Protein AF-A0A4Y2RPS2-F1 (afdb_monomer)

Structure (mmCIF, N/CA/C/O backbone):
data_AF-A0A4Y2RPS2-F1
#
_entry.id   AF-A0A4Y2RPS2-F1
#
loop_
_atom_site.group_PDB
_atom_site.id
_atom_site.type_symbol
_atom_site.label_atom_id
_atom_site.label_alt_id
_atom_site.label_comp_id
_atom_site.label_asym_id
_atom_site.label_entity_id
_atom_site.label_seq_id
_atom_site.pdbx_PDB_ins_code
_atom_site.Cartn_x
_atom_site.Cartn_y
_atom_site.Cartn_z
_atom_site.occupancy
_atom_site.B_iso_or_equiv
_atom_site.auth_seq_id
_atom_site.auth_comp_id
_atom_site.auth_asym_id
_atom_site.auth_atom_id
_atom_site.pdbx_PDB_model_num
ATOM 1 N N . MET A 1 1 ? -71.273 -39.522 154.066 1.00 54.56 1 MET A N 1
ATOM 2 C CA . MET A 1 1 ? -69.841 -39.163 153.972 1.00 54.56 1 MET A CA 1
ATOM 3 C C . MET A 1 1 ? -69.341 -39.158 152.523 1.00 54.56 1 MET A C 1
ATOM 5 O O . MET A 1 1 ? -68.515 -38.323 152.200 1.00 54.56 1 MET A O 1
ATOM 9 N N . GLU A 1 2 ? -69.909 -39.965 151.619 1.00 54.22 2 GLU A N 1
ATOM 10 C CA . GLU A 1 2 ? -69.547 -39.980 150.183 1.00 54.22 2 GLU A CA 1
ATOM 11 C C . GLU A 1 2 ? -69.949 -38.706 149.403 1.00 54.22 2 GLU A C 1
ATOM 13 O O . GLU A 1 2 ? -69.266 -38.298 148.470 1.00 54.22 2 GLU A O 1
ATOM 18 N N . MET A 1 3 ? -71.008 -38.008 149.827 1.00 56.03 3 MET A N 1
ATOM 19 C CA . MET A 1 3 ? -71.543 -36.832 149.117 1.00 56.03 3 MET A CA 1
ATOM 20 C C . MET A 1 3 ? -70.662 -35.569 149.223 1.00 56.03 3 MET A C 1
ATOM 22 O O . MET A 1 3 ? -70.666 -34.741 148.317 1.00 56.03 3 MET A O 1
ATOM 26 N N . GLN A 1 4 ? -69.896 -35.414 150.313 1.00 58.50 4 GLN A N 1
ATOM 27 C CA . GLN A 1 4 ? -69.002 -34.261 150.519 1.00 58.50 4 GLN A CA 1
ATOM 28 C C . GLN A 1 4 ? -67.652 -34.432 149.807 1.00 58.50 4 GLN A C 1
ATOM 30 O O . GLN A 1 4 ? -67.174 -33.470 149.216 1.00 58.50 4 GLN A O 1
ATOM 35 N N . SER A 1 5 ? -67.099 -35.652 149.770 1.00 59.19 5 SER A N 1
ATOM 36 C CA . SER A 1 5 ? -65.906 -35.978 148.966 1.00 59.19 5 SER A CA 1
ATOM 37 C C . SER A 1 5 ? -66.174 -35.766 147.474 1.00 59.19 5 SER A C 1
ATOM 39 O O . SER A 1 5 ? -65.394 -35.119 146.782 1.00 59.19 5 SER A O 1
ATOM 41 N N . SER A 1 6 ? -67.350 -36.202 147.008 1.00 61.91 6 SER A N 1
ATOM 42 C CA . SER A 1 6 ? -67.791 -35.996 145.628 1.00 61.91 6 SER A CA 1
ATOM 43 C C . SER A 1 6 ? -67.978 -34.507 145.289 1.00 61.91 6 SER A C 1
ATOM 45 O O . SER A 1 6 ? -67.625 -34.071 144.200 1.00 61.91 6 SER A O 1
ATOM 47 N N . GLN A 1 7 ? -68.450 -33.674 146.228 1.00 63.22 7 GLN A N 1
ATOM 48 C CA . GLN A 1 7 ? -68.552 -32.220 146.018 1.00 63.22 7 GLN A CA 1
ATOM 49 C C . GLN A 1 7 ? -67.194 -31.501 145.947 1.00 63.22 7 GLN A C 1
ATOM 51 O O . GLN A 1 7 ? -67.080 -30.489 145.248 1.00 63.22 7 GLN A O 1
ATOM 56 N N . GLU A 1 8 ? -66.184 -31.970 146.681 1.00 69.44 8 GLU A N 1
ATOM 57 C CA . GLU A 1 8 ? -64.841 -31.381 146.678 1.00 69.44 8 GLU A CA 1
ATOM 58 C C . GLU A 1 8 ? -64.037 -31.784 145.438 1.00 69.44 8 GLU A C 1
ATOM 60 O O . GLU A 1 8 ? -63.420 -30.915 144.817 1.00 69.44 8 GLU A O 1
ATOM 65 N N . GLU A 1 9 ? -64.140 -33.046 145.011 1.00 71.75 9 GLU A N 1
ATOM 66 C CA . GLU A 1 9 ? -63.622 -33.537 143.725 1.00 71.75 9 GLU A CA 1
ATOM 67 C C . GLU A 1 9 ? -64.251 -32.789 142.548 1.00 71.75 9 GLU A C 1
ATOM 69 O O . GLU A 1 9 ? -63.541 -32.255 141.700 1.00 71.75 9 GLU A O 1
ATOM 74 N N . VAL A 1 10 ? -65.575 -32.602 142.555 1.00 76.31 10 VAL A N 1
ATOM 75 C CA . VAL A 1 10 ? -66.271 -31.826 141.516 1.00 76.31 10 VAL A CA 1
ATOM 76 C C . VAL A 1 10 ? -65.813 -30.361 141.486 1.00 76.31 10 VAL A C 1
ATOM 78 O O . VAL A 1 10 ? -65.814 -29.731 140.426 1.00 76.31 10 VAL A O 1
ATOM 81 N N . LYS A 1 11 ? -65.402 -29.776 142.620 1.00 76.12 11 LYS A N 1
ATOM 82 C CA . LYS A 1 11 ? -64.887 -28.394 142.685 1.00 76.12 11 LYS A CA 1
ATOM 83 C C . LYS A 1 11 ? -63.454 -28.267 142.174 1.00 76.12 11 LYS A C 1
ATOM 85 O O . LYS A 1 11 ? -63.154 -27.291 141.479 1.00 76.12 11 LYS A O 1
ATOM 90 N N . THR A 1 12 ? -62.564 -29.185 142.539 1.00 77.44 12 THR A N 1
ATOM 91 C CA . THR A 1 12 ? -61.179 -29.203 142.043 1.00 77.44 12 THR A CA 1
ATOM 92 C C . THR A 1 12 ? -61.142 -29.537 140.558 1.00 77.44 12 THR A C 1
ATOM 94 O O . THR A 1 12 ? -60.442 -28.856 139.809 1.00 77.44 12 THR A O 1
ATOM 97 N N . GLU A 1 13 ? -61.983 -30.466 140.110 1.00 80.56 13 GLU A N 1
ATOM 98 C CA . GLU A 1 13 ? -62.182 -30.798 138.701 1.00 80.56 13 GLU A CA 1
ATOM 99 C C . GLU A 1 13 ? -62.773 -29.616 137.919 1.00 80.56 13 GLU A C 1
ATOM 101 O O . GLU A 1 13 ? -62.221 -29.239 136.891 1.00 80.56 13 GLU A O 1
ATOM 106 N N . ASN A 1 14 ? -63.776 -28.899 138.449 1.00 79.69 14 ASN A N 1
ATOM 107 C CA . ASN A 1 14 ? -64.271 -27.661 137.823 1.00 79.69 14 ASN A CA 1
ATOM 108 C C . ASN A 1 14 ? -63.208 -26.558 137.728 1.00 79.69 14 ASN A C 1
ATOM 110 O O . ASN A 1 14 ? -63.163 -25.827 136.739 1.00 79.69 14 ASN A O 1
ATOM 114 N N . LYS A 1 15 ? -62.353 -26.393 138.746 1.00 82.25 15 LYS A N 1
ATOM 115 C CA . LYS A 1 15 ? -61.239 -25.431 138.689 1.00 82.25 15 LYS A CA 1
ATOM 116 C C . LYS A 1 15 ? -60.220 -25.819 137.622 1.00 82.25 15 LYS A C 1
ATOM 118 O O . LYS A 1 15 ? -59.768 -24.944 136.887 1.00 82.25 15 LYS A O 1
ATOM 123 N N . LYS A 1 16 ? -59.890 -27.107 137.531 1.00 83.56 16 LYS A N 1
ATOM 124 C CA . LYS A 1 16 ? -58.949 -27.650 136.551 1.00 83.56 16 LYS A CA 1
ATOM 125 C C . LYS A 1 16 ? -59.494 -27.510 135.128 1.00 83.56 16 LYS A C 1
ATOM 127 O O . LYS A 1 16 ? -58.834 -26.902 134.296 1.00 83.56 16 LYS A O 1
ATOM 132 N N . LEU A 1 17 ? -60.755 -27.888 134.909 1.00 83.75 17 LEU A N 1
ATOM 133 C CA . LEU A 1 17 ? -61.485 -27.674 133.655 1.00 83.75 17 LEU A CA 1
ATOM 134 C C . LEU A 1 17 ? -61.556 -26.191 133.269 1.00 83.75 17 LEU A C 1
ATOM 136 O O . LEU A 1 17 ? -61.434 -25.842 132.099 1.00 83.75 17 LEU A O 1
ATOM 140 N N . LYS A 1 18 ? -61.728 -25.284 134.238 1.00 84.94 18 LYS A N 1
ATOM 141 C CA . LYS A 1 18 ? -61.757 -23.837 133.979 1.00 84.94 18 LYS A CA 1
ATOM 142 C C . LYS A 1 18 ? -60.385 -23.282 133.583 1.00 84.94 18 LYS A C 1
ATOM 144 O O . LYS A 1 18 ? -60.335 -22.382 132.745 1.00 84.94 18 LYS A O 1
ATOM 149 N N . GLN A 1 19 ? -59.305 -23.801 134.169 1.00 85.94 19 GLN A N 1
ATOM 150 C CA . GLN A 1 19 ? -57.936 -23.445 133.795 1.00 85.94 19 GLN A CA 1
ATOM 151 C C . GLN A 1 19 ? -57.588 -24.000 132.409 1.00 85.94 19 GLN A C 1
ATOM 153 O O . GLN A 1 19 ? -57.170 -23.237 131.547 1.00 85.94 19 GLN A O 1
ATOM 158 N N . GLU A 1 20 ? -57.884 -25.274 132.145 1.00 86.25 20 GLU A N 1
ATOM 159 C CA . GLU A 1 20 ? -57.708 -25.905 130.830 1.00 86.25 20 GLU A CA 1
ATOM 160 C C . GLU A 1 20 ? -58.509 -25.176 129.739 1.00 86.25 20 GLU A C 1
ATOM 162 O O . GLU A 1 20 ? -58.005 -24.938 128.642 1.00 86.25 20 GLU A O 1
ATOM 167 N N . LEU A 1 21 ? -59.732 -24.727 130.051 1.00 87.56 21 LEU A N 1
ATOM 168 C CA . LEU A 1 21 ? -60.540 -23.895 129.158 1.00 87.56 21 LEU A CA 1
ATOM 169 C C . LEU A 1 21 ? -59.911 -22.513 128.915 1.00 87.56 21 LEU A C 1
ATOM 171 O O . LEU A 1 21 ? -60.039 -21.966 127.818 1.00 87.56 21 LEU A O 1
ATOM 175 N N . MET A 1 22 ? -59.269 -21.916 129.923 1.00 87.56 22 MET A N 1
ATOM 176 C CA . MET A 1 22 ? -58.576 -20.632 129.784 1.00 87.56 22 MET A CA 1
ATOM 177 C C . MET A 1 22 ? -57.320 -20.776 128.913 1.00 87.56 22 MET A C 1
ATOM 179 O O . MET A 1 22 ? -57.134 -19.971 127.998 1.00 87.56 22 MET A O 1
ATOM 183 N N . ASP A 1 23 ? -56.527 -21.821 129.137 1.00 87.94 23 ASP A N 1
ATOM 184 C CA . ASP A 1 23 ? -55.305 -22.114 128.386 1.00 87.94 23 ASP A CA 1
ATOM 185 C C . ASP A 1 23 ? -55.637 -22.474 126.930 1.00 87.94 23 ASP A C 1
ATOM 187 O O . ASP A 1 23 ? -55.075 -21.885 126.006 1.00 87.94 23 ASP A O 1
ATOM 191 N N . SER A 1 24 ? -56.658 -23.313 126.702 1.00 85.31 24 SER A N 1
ATOM 192 C CA . SER A 1 24 ? -57.189 -23.591 125.357 1.00 85.31 24 SER A CA 1
ATOM 193 C C . SER A 1 24 ? -57.669 -22.326 124.646 1.00 85.31 24 SER A C 1
ATOM 195 O O . SER A 1 24 ? -57.430 -22.158 123.451 1.00 85.31 24 SER A O 1
ATOM 197 N N . LYS A 1 25 ? -58.322 -21.392 125.352 1.00 88.12 25 LYS A N 1
ATOM 198 C CA . LYS A 1 25 ? -58.736 -20.106 124.763 1.00 88.12 25 LYS A CA 1
ATOM 199 C C . LYS A 1 25 ? -57.548 -19.216 124.404 1.00 88.12 25 LYS A C 1
ATOM 201 O O . LYS A 1 25 ? -57.608 -18.521 123.389 1.00 88.12 25 LYS A O 1
ATOM 206 N N . GLN A 1 26 ? -56.493 -19.192 125.218 1.00 89.00 26 GLN A N 1
ATOM 207 C CA . GLN A 1 26 ? -55.270 -18.452 124.898 1.00 89.00 26 GLN A CA 1
ATOM 208 C C . GLN A 1 26 ? -54.529 -19.074 123.713 1.00 89.00 26 GLN A C 1
ATOM 210 O O . GLN A 1 26 ? -54.126 -18.350 122.802 1.00 89.00 26 GLN A O 1
ATOM 215 N N . GLU A 1 27 ? -54.404 -20.399 123.681 1.00 90.56 27 GLU A N 1
ATOM 216 C CA . GLU A 1 27 ? -53.763 -21.113 122.580 1.00 90.56 27 GLU A CA 1
ATOM 217 C C . GLU A 1 27 ? -54.549 -20.943 121.273 1.00 90.56 27 GLU A C 1
ATOM 219 O O . GLU A 1 27 ? -53.955 -20.669 120.229 1.00 90.56 27 GLU A O 1
ATOM 224 N N . PHE A 1 28 ? -55.884 -20.993 121.335 1.00 91.25 28 PHE A N 1
ATOM 225 C CA . PHE A 1 28 ? -56.754 -20.697 120.198 1.00 91.25 28 PHE A CA 1
ATOM 226 C C . PHE A 1 28 ? -56.531 -19.276 119.672 1.00 91.25 28 PHE A C 1
ATOM 228 O O . PHE A 1 28 ? -56.320 -19.102 118.477 1.00 91.25 28 PHE A O 1
ATOM 235 N N . LYS A 1 29 ? -56.488 -18.262 120.549 1.00 91.44 29 LYS A N 1
ATOM 236 C CA . LYS A 1 29 ? -56.195 -16.874 120.147 1.00 91.44 29 LYS A CA 1
ATOM 237 C C . LYS A 1 29 ? -54.822 -16.727 119.494 1.00 91.44 29 LYS A C 1
ATOM 239 O O . LYS A 1 29 ? -54.691 -15.995 118.516 1.00 91.44 29 LYS A O 1
ATOM 244 N N . LYS A 1 30 ? -53.802 -17.413 120.016 1.00 91.88 30 LYS A N 1
ATOM 245 C CA . LYS A 1 30 ? -52.450 -17.388 119.445 1.00 91.88 30 LYS A CA 1
ATOM 246 C C . LYS A 1 30 ? -52.426 -18.030 118.055 1.00 91.88 30 LYS A C 1
ATOM 248 O O . LYS A 1 30 ? -51.906 -17.426 117.122 1.00 91.88 30 LYS A O 1
ATOM 253 N N . LYS A 1 31 ? -53.059 -19.198 117.894 1.00 90.62 31 LYS A N 1
ATOM 254 C CA . LYS A 1 31 ? -53.207 -19.869 116.591 1.00 90.62 31 LYS A CA 1
ATOM 255 C C . LYS A 1 31 ? -54.036 -19.044 115.606 1.00 90.62 31 LYS A C 1
ATOM 257 O O . LYS A 1 31 ? -53.702 -18.998 114.428 1.00 90.62 31 LYS A O 1
ATOM 262 N N . GLU A 1 32 ? -55.073 -18.351 116.070 1.00 90.69 32 GLU A N 1
ATOM 263 C CA . GLU A 1 32 ? -55.876 -17.445 115.243 1.00 90.69 32 GLU A CA 1
ATOM 264 C C . GLU A 1 32 ? -55.042 -16.253 114.740 1.00 90.69 32 GLU A C 1
ATOM 266 O O . GLU A 1 32 ? -55.106 -15.904 113.562 1.00 90.69 32 GLU A O 1
ATOM 271 N N . GLN A 1 33 ? -54.213 -15.652 115.600 1.00 91.38 33 GLN A N 1
ATOM 272 C CA . GLN A 1 33 ? -53.278 -14.593 115.203 1.00 91.38 33 GLN A CA 1
ATOM 273 C C . GLN A 1 33 ? -52.203 -15.099 114.232 1.00 91.38 33 GLN A C 1
ATOM 275 O O . GLN A 1 33 ? -51.927 -14.433 113.236 1.00 91.38 33 GLN A O 1
ATOM 280 N N . GLU A 1 34 ? -51.626 -16.278 114.477 1.00 92.31 34 GLU A N 1
ATOM 281 C CA . GLU A 1 34 ? -50.666 -16.907 113.561 1.00 92.31 34 GLU A CA 1
ATOM 282 C C . GLU A 1 34 ? -51.300 -17.232 112.202 1.00 92.31 34 GLU A C 1
ATOM 284 O O . GLU A 1 34 ? -50.672 -17.005 111.170 1.00 92.31 34 GLU A O 1
ATOM 289 N N . SER A 1 35 ? -52.550 -17.704 112.182 1.00 92.69 35 SER A N 1
ATOM 290 C CA . SER A 1 35 ? -53.303 -17.947 110.947 1.00 92.69 35 SER A CA 1
ATOM 291 C C . SER A 1 35 ? -53.512 -16.655 110.162 1.00 92.69 35 SER A C 1
ATOM 293 O O . SER A 1 35 ? -53.232 -16.626 108.968 1.00 92.69 35 SER A O 1
ATOM 295 N N . LYS A 1 36 ? -53.932 -15.571 110.829 1.00 93.50 36 LYS A N 1
ATOM 296 C CA . LYS A 1 36 ? -54.099 -14.252 110.194 1.00 93.50 36 LYS A CA 1
ATOM 297 C C . LYS A 1 36 ? -52.781 -13.713 109.644 1.00 93.50 36 LYS A C 1
ATOM 299 O O . LYS A 1 36 ? -52.752 -13.178 108.541 1.00 93.50 36 LYS A O 1
ATOM 304 N N . LYS A 1 37 ? -51.682 -13.887 110.385 1.00 93.69 37 LYS A N 1
ATOM 305 C CA . LYS A 1 37 ? -50.349 -13.477 109.934 1.00 93.69 37 LYS A CA 1
ATOM 306 C C . LYS A 1 37 ? -49.919 -14.253 108.685 1.00 93.69 37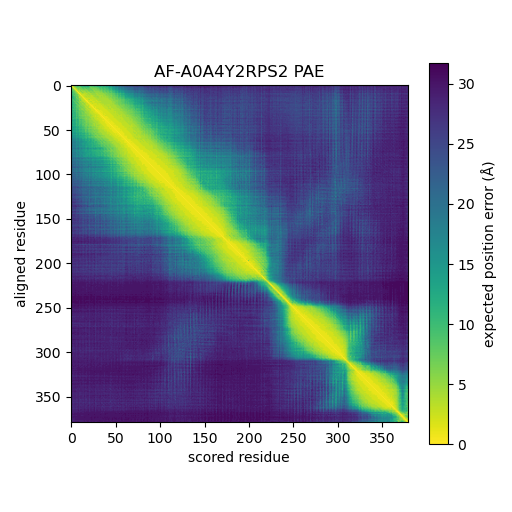 LYS A C 1
ATOM 308 O O . LYS A 1 37 ? -49.505 -13.635 107.713 1.00 93.69 37 LYS A O 1
ATOM 313 N N . LYS A 1 38 ? -50.085 -15.580 108.676 1.00 93.25 38 LYS A N 1
ATOM 314 C CA . LYS A 1 38 ? -49.786 -16.427 107.508 1.00 93.25 38 LYS A CA 1
ATOM 315 C C . LYS A 1 38 ? -50.675 -16.113 106.306 1.00 93.25 38 LYS A C 1
ATOM 317 O O . LYS A 1 38 ? -50.209 -16.161 105.175 1.00 93.25 38 LYS A O 1
ATOM 322 N N . GLU A 1 39 ? -51.947 -15.804 106.535 1.00 92.88 39 GLU A N 1
ATOM 323 C CA . GLU A 1 39 ? -52.875 -15.400 105.476 1.00 92.88 39 GLU A CA 1
ATOM 324 C C . GLU A 1 39 ? -52.446 -14.071 104.842 1.00 92.88 39 GLU A C 1
ATOM 326 O O . GLU A 1 39 ? -52.445 -13.939 103.618 1.00 92.88 39 GLU A O 1
ATOM 331 N N . GLN A 1 40 ? -51.994 -13.120 105.662 1.00 93.69 40 GLN A N 1
ATOM 332 C CA . GLN A 1 40 ? -51.443 -11.861 105.179 1.00 93.69 40 GLN A CA 1
ATOM 333 C C . GLN A 1 40 ? -50.114 -12.049 104.431 1.00 93.69 40 GLN A C 1
ATOM 335 O O . GLN A 1 40 ? -49.996 -11.565 103.308 1.00 93.69 40 GLN A O 1
ATOM 340 N N . GLU A 1 41 ? -49.171 -12.827 104.970 1.00 94.12 41 GLU A N 1
ATOM 341 C CA . GLU A 1 41 ? -47.917 -13.185 104.283 1.00 94.12 41 GLU A CA 1
ATOM 342 C C . GLU A 1 41 ? -48.194 -13.892 102.942 1.00 94.12 41 GLU A C 1
ATOM 344 O O . GLU A 1 41 ? -47.582 -13.581 101.922 1.00 94.12 41 GLU A O 1
ATOM 349 N N . SER A 1 42 ? -49.171 -14.804 102.897 1.00 94.12 42 SER A N 1
ATOM 350 C CA . SER A 1 42 ? -49.578 -15.473 101.656 1.00 94.12 42 SER A CA 1
ATOM 351 C C . SER A 1 42 ? -50.178 -14.503 100.639 1.00 94.12 42 SER A C 1
ATOM 353 O O . SER A 1 42 ? -50.026 -14.724 99.434 1.00 94.12 42 SER A O 1
ATOM 355 N N . LYS A 1 43 ? -50.891 -13.471 101.094 1.00 95.38 43 LYS A N 1
ATOM 356 C CA . LYS A 1 43 ? -51.458 -12.440 100.223 1.00 95.38 43 LYS A CA 1
ATOM 357 C C . LYS A 1 43 ? -50.356 -11.550 99.651 1.00 95.38 43 LYS A C 1
ATOM 359 O O . LYS A 1 43 ? -50.327 -11.347 98.442 1.00 95.38 43 LYS A O 1
ATOM 364 N N . GLU A 1 44 ? -49.419 -11.116 100.488 1.00 95.38 44 GLU A N 1
ATOM 365 C CA . GLU A 1 44 ? -48.255 -10.319 100.083 1.00 95.38 44 GLU A CA 1
ATOM 366 C C . GLU A 1 44 ? -47.388 -11.074 99.062 1.00 95.38 44 GLU A C 1
ATOM 368 O O . GLU A 1 44 ? -47.106 -10.547 97.986 1.00 95.38 44 GLU A O 1
ATOM 373 N N . LEU A 1 45 ? -47.078 -12.352 99.317 1.00 94.81 45 LEU A N 1
ATOM 374 C CA . LEU A 1 45 ? -46.348 -13.205 98.370 1.00 94.81 45 LEU A CA 1
ATOM 375 C C . LEU A 1 45 ? -47.095 -13.398 97.045 1.00 94.81 45 LEU A C 1
ATOM 377 O O . LEU A 1 45 ? -46.477 -13.475 95.983 1.00 94.81 45 LEU A O 1
ATOM 381 N N . LYS A 1 46 ? -48.429 -13.493 97.081 1.00 94.94 46 LYS A N 1
ATOM 382 C CA . LYS A 1 46 ? -49.250 -13.621 95.870 1.00 94.94 46 LYS A CA 1
ATOM 383 C C . LYS A 1 46 ? -49.225 -12.338 95.039 1.00 94.94 46 LYS A C 1
ATOM 385 O O . LYS A 1 46 ? -49.120 -12.417 93.813 1.00 94.94 46 LYS A O 1
ATOM 390 N N . ASP A 1 47 ? -49.306 -11.182 95.687 1.00 94.88 47 ASP A N 1
ATOM 391 C CA . ASP A 1 47 ? -49.232 -9.881 95.025 1.00 94.88 47 ASP A CA 1
ATOM 392 C C . ASP A 1 47 ? -47.836 -9.653 94.421 1.00 94.88 47 ASP A C 1
ATOM 394 O O . ASP A 1 47 ? -47.721 -9.230 93.268 1.00 94.88 47 ASP A O 1
ATOM 398 N N . GLU A 1 48 ? -46.776 -10.037 95.135 1.00 95.62 48 GLU A N 1
ATOM 399 C CA . GLU A 1 48 ? -45.400 -9.975 94.637 1.00 95.62 48 GLU A CA 1
ATOM 400 C C . GLU A 1 48 ? -45.157 -10.939 93.467 1.00 95.62 48 GLU A C 1
ATOM 402 O O . GLU A 1 48 ? -44.588 -10.546 92.446 1.00 95.62 48 GLU A O 1
ATOM 407 N N . LEU A 1 49 ? -45.681 -12.167 93.534 1.00 94.69 49 LEU A N 1
ATOM 408 C CA . LEU A 1 49 ? -45.629 -13.118 92.421 1.00 94.69 49 LEU A CA 1
ATOM 409 C C . LEU A 1 49 ? -46.334 -12.572 91.171 1.00 94.69 49 LEU A C 1
ATOM 411 O O . LEU A 1 49 ? -45.824 -12.719 90.058 1.00 94.69 49 LEU A O 1
ATOM 415 N N . ASN A 1 50 ? -47.501 -11.943 91.329 1.00 94.06 50 ASN A N 1
ATOM 416 C CA . ASN A 1 50 ? -48.222 -11.327 90.214 1.00 94.06 50 ASN A CA 1
ATOM 417 C C . ASN A 1 50 ? -47.443 -10.150 89.615 1.00 94.06 50 ASN A C 1
ATOM 419 O O . ASN A 1 50 ? -47.368 -10.024 88.391 1.00 94.06 50 ASN A O 1
ATOM 423 N N . ARG A 1 51 ? -46.812 -9.330 90.462 1.00 95.69 51 ARG A N 1
ATOM 424 C CA . ARG A 1 51 ? -45.960 -8.219 90.029 1.00 95.69 51 ARG A CA 1
ATOM 425 C C . ARG A 1 51 ? -44.752 -8.711 89.233 1.00 95.69 51 ARG A C 1
ATOM 427 O O . ARG A 1 51 ? -44.530 -8.242 88.118 1.00 95.69 51 ARG A O 1
ATOM 434 N N . LEU A 1 52 ? -44.037 -9.714 89.744 1.00 94.75 52 LEU A N 1
ATOM 435 C CA . LEU A 1 52 ? -42.893 -10.323 89.059 1.00 94.75 52 LEU A CA 1
ATOM 436 C C . LEU A 1 52 ? -43.291 -10.967 87.725 1.00 94.75 52 LEU A C 1
ATOM 438 O O . LEU A 1 52 ? -42.574 -10.818 86.738 1.00 94.75 52 LEU A O 1
ATOM 442 N N . LYS A 1 53 ? -44.453 -11.631 87.651 1.00 94.00 53 LYS A N 1
ATOM 443 C CA . LYS A 1 53 ? -44.986 -12.162 86.383 1.00 94.00 53 L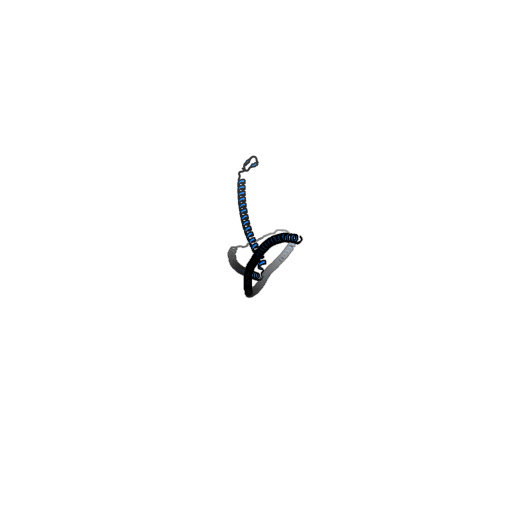YS A CA 1
ATOM 444 C C . LYS A 1 53 ? -45.241 -11.057 85.360 1.00 94.00 53 LYS A C 1
ATOM 446 O O . LYS A 1 53 ? -44.886 -11.215 84.193 1.00 94.00 53 LYS A O 1
ATOM 451 N N . GLN A 1 54 ? -45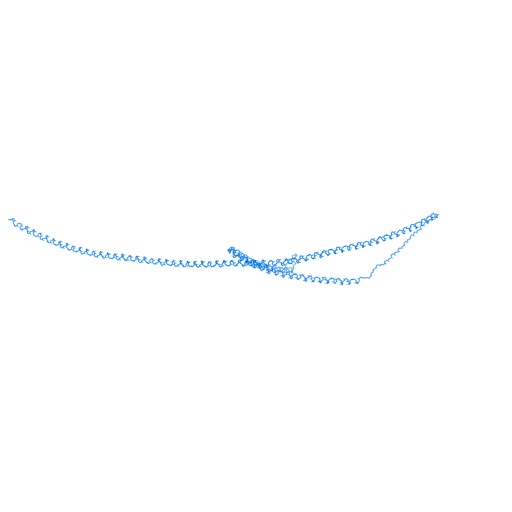.828 -9.940 85.786 1.00 94.56 54 GLN A N 1
ATOM 452 C CA . GLN A 1 54 ? -46.088 -8.807 84.900 1.00 94.56 54 GLN A CA 1
ATOM 453 C C . GLN A 1 54 ? -44.782 -8.158 84.413 1.00 94.56 54 GLN A C 1
ATOM 455 O O . GLN A 1 54 ? -44.664 -7.817 83.237 1.00 94.56 54 GLN A O 1
ATOM 460 N N . GLU A 1 55 ? -43.787 -8.013 85.289 1.00 94.75 55 GLU A N 1
ATOM 461 C CA . GLU A 1 55 ? -42.461 -7.503 84.923 1.00 94.75 55 GLU A CA 1
ATOM 462 C C . GLU A 1 55 ? -41.720 -8.441 83.962 1.00 94.75 55 GLU A C 1
ATOM 464 O O . GLU A 1 55 ? -41.100 -7.970 83.006 1.00 94.75 55 GLU A O 1
ATOM 469 N N . LEU A 1 56 ? -41.819 -9.759 84.165 1.00 94.50 56 LEU A N 1
ATOM 470 C CA . LEU A 1 56 ? -41.243 -10.755 83.262 1.00 94.50 56 LEU A CA 1
ATOM 471 C C . LEU A 1 56 ? -41.883 -10.685 81.870 1.00 94.50 56 LEU A C 1
ATOM 473 O O . LEU A 1 56 ? -41.154 -10.646 80.882 1.00 94.50 56 LEU A O 1
ATOM 477 N N . SER A 1 57 ? -43.216 -10.595 81.794 1.00 94.44 57 SER A N 1
ATOM 478 C CA . SER A 1 57 ? -43.951 -10.444 80.529 1.00 94.44 57 SER A CA 1
ATOM 479 C C . SER A 1 57 ? -43.502 -9.195 79.770 1.00 94.44 57 SER A C 1
ATOM 481 O O . SER A 1 57 ? -43.136 -9.278 78.602 1.00 94.44 57 SER A O 1
ATOM 483 N N . LYS A 1 58 ? -43.421 -8.046 80.458 1.00 94.88 58 LYS A N 1
ATOM 484 C CA . LYS A 1 58 ? -42.948 -6.787 79.859 1.00 94.88 58 LYS A CA 1
ATOM 485 C C . LYS A 1 58 ? -41.504 -6.881 79.368 1.00 94.88 58 LYS A C 1
ATOM 487 O O . LYS A 1 58 ? -41.174 -6.337 78.319 1.00 94.88 58 LYS A O 1
ATOM 492 N N . LYS A 1 59 ? -40.624 -7.561 80.112 1.00 93.19 59 LYS A N 1
ATOM 493 C CA . LYS A 1 59 ? -39.233 -7.785 79.683 1.00 93.19 59 LYS A CA 1
ATOM 494 C C . LYS A 1 59 ? -39.149 -8.695 78.459 1.00 93.19 59 LYS A C 1
ATOM 496 O O . LYS A 1 59 ? -38.313 -8.443 77.597 1.00 93.19 59 LYS A O 1
ATOM 501 N N . GLN A 1 60 ? -39.986 -9.728 78.379 1.00 92.56 60 GLN A N 1
ATOM 502 C CA . GLN A 1 60 ? -40.048 -10.623 77.223 1.00 92.56 60 GLN A CA 1
ATOM 503 C C . GLN A 1 60 ? -40.563 -9.897 75.975 1.00 92.56 60 GLN A C 1
ATOM 505 O O . GLN A 1 60 ? -39.934 -10.010 74.926 1.00 92.56 60 GLN A O 1
ATOM 510 N N . GLU A 1 61 ? -41.622 -9.093 76.097 1.00 92.62 61 GLU A N 1
ATOM 511 C CA . GLU A 1 61 ? -42.128 -8.241 75.009 1.00 92.62 61 GLU A CA 1
ATOM 512 C C . GLU A 1 61 ? -41.069 -7.235 74.544 1.00 92.62 61 GLU A C 1
ATOM 514 O O . GLU A 1 61 ? -40.745 -7.183 73.362 1.00 92.62 61 GLU A O 1
ATOM 519 N N . ALA A 1 62 ? -40.431 -6.512 75.470 1.00 93.19 62 ALA A N 1
ATOM 520 C CA . ALA A 1 62 ? -39.379 -5.556 75.125 1.00 93.19 62 ALA A CA 1
ATOM 521 C C . ALA A 1 62 ? -38.163 -6.222 74.450 1.00 93.19 62 ALA A C 1
ATOM 523 O O . ALA A 1 62 ? -37.538 -5.632 73.567 1.00 93.19 62 ALA A O 1
ATOM 524 N N . ALA A 1 63 ? -37.809 -7.447 74.855 1.00 92.94 63 ALA A N 1
ATOM 525 C CA . ALA A 1 63 ? -36.745 -8.216 74.218 1.00 92.94 63 ALA A CA 1
ATOM 526 C C . ALA A 1 63 ? -37.140 -8.680 72.807 1.00 92.94 63 ALA A C 1
ATOM 528 O O . ALA A 1 63 ? -36.319 -8.582 71.892 1.00 92.94 63 ALA A O 1
ATOM 529 N N . ALA A 1 64 ? -38.383 -9.135 72.622 1.00 93.69 64 ALA A N 1
ATOM 530 C CA . ALA A 1 64 ? -38.921 -9.528 71.324 1.00 93.69 64 ALA A CA 1
ATOM 531 C C . ALA A 1 64 ? -38.978 -8.336 70.357 1.00 93.69 64 ALA A C 1
ATOM 533 O O . ALA A 1 64 ? -38.452 -8.435 69.251 1.00 93.69 64 ALA A O 1
ATOM 534 N N . ASP A 1 65 ? -39.494 -7.186 70.797 1.00 93.94 65 ASP A N 1
ATOM 535 C CA . ASP A 1 65 ? -39.534 -5.951 70.005 1.00 93.94 65 ASP A CA 1
ATOM 536 C C . ASP A 1 65 ? -38.133 -5.474 69.626 1.00 93.94 65 ASP A C 1
ATOM 538 O O . ASP A 1 65 ? -37.882 -5.084 68.484 1.00 93.94 65 ASP A O 1
ATOM 542 N N . LYS A 1 66 ? -37.180 -5.539 70.565 1.00 94.25 66 LYS A N 1
ATOM 543 C CA . LYS A 1 66 ? -35.787 -5.179 70.288 1.00 94.25 66 LYS A CA 1
ATOM 544 C C . LYS A 1 66 ? -35.167 -6.112 69.247 1.00 94.25 66 LYS A C 1
ATOM 546 O O . LYS A 1 66 ? -34.506 -5.625 68.332 1.00 94.25 66 LYS A O 1
ATOM 551 N N . ALA A 1 67 ? -35.386 -7.423 69.356 1.00 94.25 67 ALA A N 1
ATOM 552 C CA . ALA A 1 67 ? -34.901 -8.397 68.379 1.00 94.25 67 ALA A CA 1
ATOM 553 C C . ALA A 1 67 ? -35.538 -8.180 66.996 1.00 94.25 67 ALA A C 1
ATOM 555 O O . ALA A 1 67 ? -34.841 -8.194 65.982 1.00 94.25 67 ALA A O 1
ATOM 556 N N . LEU A 1 68 ? -36.842 -7.904 66.956 1.00 95.38 68 LEU A N 1
ATOM 557 C CA . LEU A 1 68 ? -37.583 -7.648 65.725 1.00 95.38 68 LEU A CA 1
ATOM 558 C C . LEU A 1 68 ? -37.110 -6.355 65.050 1.00 95.38 68 LEU A C 1
ATOM 560 O O . LEU A 1 68 ? -36.897 -6.337 63.840 1.00 95.38 68 LEU A O 1
ATOM 564 N N . LYS A 1 69 ? -36.835 -5.306 65.833 1.00 95.62 69 LYS A N 1
ATOM 565 C CA . LYS A 1 69 ? -36.276 -4.044 65.338 1.00 95.62 69 LYS A CA 1
ATOM 566 C C . LYS A 1 69 ? -34.870 -4.219 64.762 1.00 95.62 69 LYS A C 1
ATOM 568 O O . LYS A 1 69 ? -34.607 -3.720 63.674 1.00 95.62 69 LYS A O 1
ATOM 573 N N . VAL A 1 70 ? -33.990 -4.960 65.442 1.00 96.00 70 VAL A N 1
ATOM 574 C CA . VAL A 1 70 ? -32.637 -5.267 64.935 1.00 96.00 70 VAL A CA 1
ATOM 575 C C . VAL A 1 70 ? -32.701 -6.083 63.642 1.00 96.00 70 VAL A C 1
ATOM 577 O O . VAL A 1 70 ? -31.997 -5.768 62.680 1.00 96.00 70 VAL A O 1
ATOM 580 N N . ASN A 1 71 ? -33.570 -7.094 63.582 1.00 95.44 71 ASN A N 1
ATOM 581 C CA . ASN A 1 71 ? -33.776 -7.880 62.366 1.00 95.44 71 ASN A CA 1
ATOM 582 C C . ASN A 1 71 ? -34.306 -7.017 61.216 1.00 95.44 71 ASN A C 1
ATOM 584 O O . ASN A 1 71 ? -33.811 -7.131 60.097 1.00 95.44 71 ASN A O 1
ATOM 588 N N . MET A 1 72 ? -35.266 -6.129 61.482 1.00 95.69 72 MET A N 1
ATOM 589 C CA . MET A 1 72 ? -35.806 -5.220 60.472 1.00 95.69 72 MET A CA 1
ATOM 590 C C . MET A 1 72 ? -34.731 -4.264 59.941 1.00 95.69 72 MET A C 1
ATOM 592 O O . MET A 1 72 ? -34.629 -4.081 58.732 1.00 95.69 72 MET A O 1
ATOM 596 N N . GLU A 1 73 ? -33.897 -3.700 60.818 1.00 95.69 73 GLU A N 1
ATOM 597 C CA . GLU A 1 73 ? -32.780 -2.834 60.421 1.00 95.69 73 GLU A CA 1
ATOM 598 C C . GLU A 1 73 ? -31.770 -3.593 59.545 1.00 95.69 73 GLU A C 1
ATOM 600 O O . GLU A 1 73 ? -31.358 -3.114 58.491 1.00 95.69 73 GLU A O 1
ATOM 605 N N . THR A 1 74 ? -31.441 -4.828 59.932 1.00 96.56 74 THR A N 1
ATOM 606 C CA . THR A 1 74 ? -30.523 -5.695 59.177 1.00 96.56 74 THR A CA 1
ATOM 607 C C . THR A 1 74 ? -31.075 -6.025 57.790 1.00 96.56 74 THR A C 1
ATOM 609 O O . THR A 1 74 ? -30.333 -6.006 56.810 1.00 96.56 74 THR A O 1
ATOM 612 N N . MET A 1 75 ? -32.377 -6.309 57.683 1.00 95.75 75 MET A N 1
ATOM 613 C CA . MET A 1 75 ? -33.023 -6.576 56.395 1.00 95.75 75 MET A CA 1
ATOM 614 C C . MET A 1 75 ? -33.056 -5.338 55.500 1.00 95.75 75 MET A C 1
ATOM 616 O O . MET A 1 75 ? -32.811 -5.466 54.307 1.00 95.75 75 MET A O 1
ATOM 620 N N . LYS A 1 76 ? -33.285 -4.143 56.060 1.00 97.00 76 LYS A N 1
ATOM 621 C CA . LYS A 1 76 ? -33.222 -2.886 55.296 1.00 97.00 76 LYS A CA 1
ATOM 622 C C . LYS A 1 76 ? -31.834 -2.633 54.719 1.00 97.00 76 LYS A C 1
ATOM 624 O O . LYS A 1 76 ? -31.729 -2.265 53.557 1.00 97.00 76 LYS A O 1
ATOM 629 N N . ILE A 1 77 ? -30.781 -2.868 55.505 1.00 97.44 77 ILE A N 1
ATOM 630 C CA . ILE A 1 77 ? -29.396 -2.721 55.032 1.00 97.44 77 ILE A CA 1
ATOM 631 C C . ILE A 1 77 ? -29.117 -3.703 53.891 1.00 97.44 77 ILE A C 1
ATOM 633 O O . ILE A 1 77 ? -28.586 -3.304 52.861 1.00 97.44 77 ILE A O 1
ATOM 637 N N . LYS A 1 78 ? -29.507 -4.975 54.047 1.00 97.50 78 LYS A N 1
ATOM 638 C CA . LYS A 1 78 ? -29.324 -5.988 52.997 1.00 97.50 78 LYS A CA 1
ATOM 639 C C . LYS A 1 78 ? -30.111 -5.671 51.729 1.00 97.50 78 LYS A C 1
ATOM 641 O O . LYS A 1 78 ? -29.603 -5.908 50.640 1.00 97.50 78 LYS A O 1
ATOM 646 N N . LEU A 1 79 ? -31.328 -5.146 51.870 1.00 97.00 79 LEU A N 1
ATOM 647 C CA . LEU A 1 79 ? -32.139 -4.716 50.737 1.00 97.00 79 LEU A CA 1
ATOM 648 C C . LEU A 1 79 ? -31.447 -3.575 49.986 1.00 97.00 79 LEU A C 1
ATOM 650 O O . LEU A 1 79 ? -31.211 -3.719 48.797 1.00 97.00 79 LEU A O 1
ATOM 654 N N . ALA A 1 80 ? -31.017 -2.526 50.692 1.00 97.44 80 ALA A N 1
ATOM 655 C CA . ALA A 1 80 ? -30.312 -1.397 50.085 1.00 97.44 80 ALA A CA 1
ATOM 656 C C . ALA A 1 80 ? -29.004 -1.820 49.389 1.00 97.44 80 ALA A C 1
ATOM 658 O O . ALA A 1 80 ? -28.696 -1.347 48.303 1.00 97.44 80 ALA A O 1
ATOM 659 N N . GLN A 1 81 ? -28.245 -2.747 49.985 1.00 97.88 81 GLN A N 1
ATOM 660 C CA . GLN A 1 81 ? -27.046 -3.314 49.354 1.00 97.88 81 GLN A CA 1
ATOM 661 C C . GLN A 1 81 ? -27.379 -4.107 48.085 1.00 97.88 81 GLN A C 1
ATOM 663 O O . GLN A 1 81 ? -26.651 -4.022 47.101 1.00 97.88 81 GLN A O 1
ATOM 668 N N . SER A 1 82 ? -28.467 -4.882 48.103 1.00 97.19 82 SER A N 1
ATOM 669 C CA . SER A 1 82 ? -28.916 -5.634 46.931 1.00 97.19 82 SER A CA 1
ATOM 670 C C . SER A 1 82 ? -29.434 -4.718 45.824 1.00 97.19 82 SER A C 1
ATOM 672 O O . SER A 1 82 ? -29.219 -5.027 44.658 1.00 97.19 82 SER A O 1
ATOM 674 N N . GLU A 1 83 ? -30.124 -3.631 46.174 1.00 97.50 83 GLU A N 1
ATOM 675 C CA . GLU A 1 83 ? -30.609 -2.619 45.230 1.00 97.50 83 GLU A CA 1
ATOM 676 C C . GLU A 1 83 ? -29.432 -1.904 44.560 1.00 97.50 83 GLU A C 1
ATOM 678 O O . GLU A 1 83 ? -29.378 -1.881 43.335 1.00 97.50 83 GLU A O 1
ATOM 683 N N . ALA A 1 84 ? -28.439 -1.455 45.336 1.00 97.94 84 ALA A N 1
ATOM 684 C CA . ALA A 1 84 ? -27.224 -0.836 44.802 1.00 97.94 84 ALA A CA 1
ATOM 685 C C . ALA A 1 84 ? -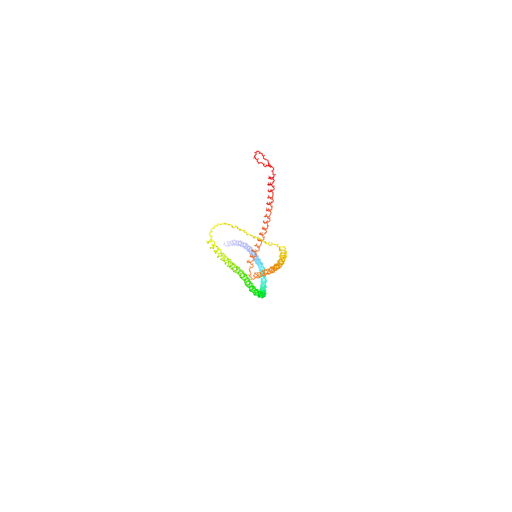26.463 -1.771 43.844 1.00 97.94 84 ALA A C 1
ATOM 687 O O . ALA A 1 84 ? -26.096 -1.368 42.748 1.00 97.94 84 ALA A O 1
ATOM 688 N N . LEU A 1 85 ? -26.300 -3.049 44.207 1.00 98.00 85 LEU A N 1
ATOM 689 C CA . LEU A 1 85 ? -25.659 -4.026 43.322 1.00 98.00 85 LEU A CA 1
ATOM 690 C C . LEU A 1 85 ? -26.463 -4.257 42.030 1.00 98.00 85 LEU A C 1
ATOM 692 O O . LEU A 1 85 ? -25.884 -4.473 40.969 1.00 98.00 85 LEU A O 1
ATOM 696 N N . CYS A 1 86 ? -27.798 -4.242 42.102 1.00 98.12 86 CYS A N 1
ATOM 697 C CA . CYS A 1 86 ? -28.629 -4.355 40.904 1.00 98.12 86 CYS A CA 1
ATOM 698 C C . CYS A 1 86 ? -28.483 -3.126 40.002 1.00 98.12 86 CYS A C 1
ATOM 700 O O . CYS A 1 86 ? -28.466 -3.289 38.787 1.00 98.12 86 CYS A O 1
ATOM 702 N N . GLU A 1 87 ? -28.381 -1.926 40.575 1.00 98.06 87 GLU A N 1
ATOM 703 C CA . GLU A 1 87 ? -28.118 -0.693 39.826 1.00 98.06 87 GLU A CA 1
ATOM 704 C C . GLU A 1 87 ? -26.762 -0.753 39.116 1.00 98.06 87 GLU A C 1
ATOM 706 O O . GLU A 1 87 ? -26.727 -0.593 37.898 1.00 98.06 87 GLU A O 1
ATOM 711 N N . GLU A 1 88 ? -25.687 -1.114 39.823 1.00 98.19 88 GLU A N 1
ATOM 712 C CA . GLU A 1 88 ? -24.346 -1.283 39.239 1.00 98.19 88 GLU A CA 1
ATOM 713 C C . GLU A 1 88 ? -24.349 -2.291 38.076 1.00 98.19 88 GLU A C 1
ATOM 715 O O . GLU A 1 88 ? -23.851 -2.003 36.988 1.00 98.19 88 GLU A O 1
ATOM 720 N N . LEU A 1 89 ? -24.983 -3.455 38.259 1.00 98.19 89 LEU A N 1
ATOM 721 C CA . LEU A 1 89 ? -25.091 -4.464 37.201 1.00 98.19 89 LEU A CA 1
ATOM 722 C C . LEU A 1 89 ? -25.945 -3.997 36.014 1.00 98.19 89 LEU A C 1
ATOM 724 O O . LEU A 1 89 ? -25.720 -4.439 34.887 1.00 98.19 89 LEU A O 1
ATOM 728 N N . MET A 1 90 ? -26.960 -3.159 36.236 1.00 98.25 90 MET A N 1
ATOM 729 C CA . MET A 1 90 ? -27.744 -2.582 35.142 1.00 98.25 90 MET A CA 1
ATOM 730 C C . MET A 1 90 ? -26.922 -1.565 34.349 1.00 98.25 90 MET A C 1
ATOM 732 O O . MET A 1 90 ? -26.996 -1.579 33.122 1.00 98.25 90 MET A O 1
ATOM 736 N N . GLU A 1 91 ? -26.131 -0.730 35.023 1.00 98.38 91 GLU A N 1
ATOM 737 C CA . GLU A 1 91 ? -25.226 0.227 34.380 1.00 98.38 91 GLU A CA 1
ATOM 738 C C . GLU A 1 91 ? -24.162 -0.489 33.539 1.00 98.38 91 GLU A C 1
ATOM 740 O O . GLU A 1 91 ? -24.035 -0.196 32.351 1.00 98.38 91 GLU A O 1
ATOM 745 N N . GLU A 1 92 ? -23.495 -1.502 34.101 1.00 98.31 92 GLU A N 1
ATOM 746 C CA . GLU A 1 92 ? -22.501 -2.313 33.383 1.00 98.31 92 GLU A CA 1
ATOM 747 C C . GLU A 1 92 ? -23.120 -3.011 32.159 1.00 98.31 92 GLU A C 1
ATOM 749 O O . GLU A 1 92 ? -22.549 -3.018 31.069 1.00 98.31 92 GLU A O 1
ATOM 754 N N . ASN A 1 93 ? -24.341 -3.544 32.288 1.00 98.12 93 ASN A N 1
ATOM 755 C CA . ASN A 1 93 ? -25.046 -4.137 31.151 1.00 98.12 93 ASN A CA 1
ATOM 756 C C . ASN A 1 93 ? -25.376 -3.118 30.051 1.00 98.12 93 ASN A C 1
ATOM 758 O O . ASN A 1 93 ? -25.355 -3.473 28.871 1.00 98.12 93 ASN A O 1
ATOM 762 N N . GLU A 1 94 ? -25.734 -1.881 30.397 1.00 98.50 94 GLU A N 1
ATOM 763 C CA . GLU A 1 94 ? -25.988 -0.840 29.396 1.00 98.50 94 GLU A CA 1
ATOM 764 C C . GLU A 1 94 ? -24.699 -0.359 28.723 1.00 98.50 94 GLU A C 1
ATOM 766 O O . GLU A 1 94 ? -24.711 -0.098 27.516 1.00 98.50 94 GLU A O 1
ATOM 771 N N . GLU A 1 95 ? -23.587 -0.311 29.458 1.00 98.44 95 GLU A N 1
ATOM 772 C CA . GLU A 1 95 ? -22.268 0.004 28.909 1.00 98.44 95 GLU A CA 1
ATOM 773 C C . GLU A 1 95 ? -21.806 -1.074 27.924 1.00 98.44 95 GLU A C 1
ATOM 775 O O . GLU A 1 95 ? -21.528 -0.757 26.769 1.00 98.44 95 GLU A O 1
ATOM 780 N N . ILE A 1 96 ? -21.892 -2.356 28.295 1.00 98.25 96 ILE A N 1
ATOM 781 C CA . ILE A 1 96 ? -21.576 -3.476 27.392 1.00 98.25 96 ILE A CA 1
ATOM 782 C C . ILE A 1 96 ? -22.464 -3.443 26.142 1.00 98.25 96 ILE A C 1
ATOM 784 O O . ILE A 1 96 ? -21.985 -3.620 25.024 1.00 98.25 96 ILE A O 1
ATOM 788 N N . LYS A 1 97 ? -23.773 -3.187 26.281 1.00 98.62 97 LYS A N 1
ATOM 789 C CA . LYS A 1 97 ? -24.663 -3.055 25.111 1.00 98.62 97 LYS A CA 1
ATOM 790 C C . LYS A 1 97 ? -24.263 -1.894 24.208 1.00 98.62 97 LYS A C 1
ATOM 792 O O . LYS A 1 97 ? -24.511 -1.958 23.006 1.00 98.62 97 LYS A O 1
ATOM 797 N N . LYS A 1 98 ? -23.737 -0.809 24.775 1.00 98.56 98 LYS A N 1
ATOM 798 C CA . LYS A 1 98 ? -23.237 0.321 23.998 1.00 98.56 98 LYS A CA 1
ATOM 799 C C . LYS A 1 98 ? -21.963 -0.071 23.253 1.00 98.56 98 LYS A C 1
ATOM 801 O O . LYS A 1 98 ? -21.942 0.107 22.044 1.00 98.56 98 LYS A O 1
ATOM 806 N N . GLU A 1 99 ? -20.993 -0.683 23.925 1.00 98.25 99 GLU A N 1
ATOM 807 C CA . GLU A 1 99 ? -19.762 -1.172 23.291 1.00 98.25 99 GLU A CA 1
ATOM 808 C C . GLU A 1 99 ? -20.048 -2.163 22.159 1.00 98.25 99 GLU A C 1
ATOM 810 O O . GLU A 1 99 ? -19.459 -2.064 21.090 1.00 98.25 99 GLU A O 1
ATOM 815 N N . VAL A 1 100 ? -21.005 -3.079 22.349 1.00 98.19 100 VAL A N 1
ATOM 816 C CA . VAL A 1 100 ? -21.427 -4.008 21.290 1.00 98.19 100 VAL A CA 1
ATOM 817 C C . VAL A 1 100 ? -21.957 -3.254 20.069 1.00 98.19 100 VAL A C 1
ATOM 819 O O . VAL A 1 100 ? -21.558 -3.573 18.955 1.00 98.19 100 VAL A O 1
ATOM 822 N N . ARG A 1 101 ? -22.809 -2.237 20.259 1.00 98.44 101 ARG A N 1
ATOM 823 C CA . ARG A 1 101 ? -23.327 -1.424 19.143 1.00 98.44 101 ARG A CA 1
ATOM 824 C C . ARG A 1 101 ? -22.226 -0.625 18.447 1.00 98.44 101 ARG A C 1
ATOM 826 O O . ARG A 1 101 ? -22.244 -0.522 17.225 1.00 98.44 101 ARG A O 1
ATOM 833 N N . ASP A 1 102 ? -21.291 -0.074 19.216 1.00 98.00 102 ASP A N 1
ATOM 834 C CA . ASP A 1 102 ? -20.172 0.700 18.679 1.00 98.00 102 ASP A CA 1
ATOM 835 C C . ASP A 1 102 ? -19.257 -0.218 17.835 1.00 98.00 102 ASP A C 1
ATOM 837 O O . ASP A 1 102 ? -18.949 0.104 16.690 1.00 98.00 102 ASP A O 1
ATOM 841 N N . LEU A 1 103 ? -18.936 -1.423 18.323 1.00 97.69 103 LEU A N 1
ATOM 842 C CA . LEU A 1 103 ? -18.167 -2.427 17.573 1.00 97.69 103 LEU A CA 1
ATOM 843 C C . LEU A 1 103 ? -18.904 -2.950 16.331 1.00 97.69 103 LEU A C 1
ATOM 845 O O . LEU A 1 103 ? -18.282 -3.189 15.297 1.00 97.69 103 LEU A O 1
ATOM 849 N N . GLU A 1 104 ? -20.222 -3.148 16.410 1.00 97.81 104 GLU A N 1
ATOM 850 C CA . GLU A 1 104 ? -21.042 -3.517 15.249 1.00 97.81 104 GLU A CA 1
ATOM 851 C C . GLU A 1 104 ? -20.959 -2.443 14.156 1.00 97.81 104 GLU A C 1
ATOM 853 O O . GLU A 1 104 ? -20.750 -2.778 12.987 1.00 97.81 104 GLU A O 1
ATOM 858 N N . GLN A 1 105 ? -21.040 -1.162 14.531 1.00 97.94 105 GLN A N 1
ATOM 859 C CA . GLN A 1 105 ? -20.873 -0.049 13.598 1.00 97.94 105 GLN A CA 1
ATOM 860 C C . GLN A 1 105 ? -19.457 -0.013 13.000 1.00 97.94 105 GLN A C 1
ATOM 862 O O . GLN A 1 105 ? -19.308 0.114 11.784 1.00 97.94 105 GLN A O 1
ATOM 867 N N . GLU A 1 106 ? -18.416 -0.172 13.819 1.00 97.44 106 GLU A N 1
ATOM 868 C CA . GLU A 1 106 ? -17.027 -0.210 13.342 1.00 97.44 106 GLU A CA 1
ATOM 869 C C . GLU A 1 106 ? -16.788 -1.357 12.344 1.00 97.44 106 GLU A C 1
ATOM 871 O O . GLU A 1 106 ? -16.096 -1.180 11.337 1.00 97.44 106 GLU A O 1
ATOM 876 N N . LEU A 1 107 ? -17.396 -2.527 12.570 1.00 96.25 107 LEU A N 1
ATOM 877 C CA . LEU A 1 107 ? -17.332 -3.657 11.640 1.00 96.25 107 LEU A CA 1
ATOM 878 C C . LEU A 1 107 ? -18.035 -3.362 10.310 1.00 96.25 107 LEU A C 1
ATOM 880 O O . LEU A 1 107 ? -17.527 -3.750 9.253 1.00 96.25 107 LEU A O 1
ATOM 884 N N . GLU A 1 108 ? -19.187 -2.691 10.333 1.00 96.69 108 GLU A N 1
ATOM 885 C CA . GLU A 1 108 ? -19.881 -2.263 9.112 1.00 96.69 108 GLU A CA 1
ATOM 886 C C . GLU A 1 108 ? -19.034 -1.270 8.306 1.00 96.69 108 GLU A C 1
ATOM 888 O O . GLU A 1 108 ? -18.828 -1.464 7.103 1.00 96.69 108 GLU A O 1
ATOM 893 N N . GLU A 1 109 ? -18.451 -0.271 8.970 1.00 96.88 109 GLU A N 1
ATOM 894 C CA . GLU A 1 109 ? -17.551 0.696 8.338 1.00 96.88 109 GLU A CA 1
ATOM 895 C C . GLU A 1 109 ? -16.296 0.014 7.768 1.00 96.88 109 GLU A C 1
ATOM 897 O O . GLU A 1 109 ? -15.852 0.331 6.659 1.00 96.88 109 GLU A O 1
ATOM 902 N N . LEU A 1 110 ? -15.728 -0.973 8.471 1.00 96.44 110 LEU A N 1
ATOM 903 C CA . LEU A 1 110 ? -14.596 -1.756 7.974 1.00 96.44 110 LEU A CA 1
ATOM 904 C C . LEU A 1 110 ? -14.971 -2.569 6.726 1.00 96.44 110 LEU A C 1
ATOM 906 O O . LEU A 1 110 ? -14.194 -2.617 5.766 1.00 96.44 110 LEU A O 1
ATOM 910 N N . HIS A 1 111 ? -16.154 -3.187 6.705 1.00 95.31 111 HIS A N 1
ATOM 911 C CA . HIS A 1 111 ? -16.646 -3.926 5.542 1.00 95.31 111 HIS A CA 1
ATOM 912 C C . HIS A 1 111 ? -16.834 -3.029 4.315 1.00 95.31 111 HIS A C 1
ATOM 914 O O . HIS A 1 111 ? -16.442 -3.420 3.207 1.00 95.31 111 HIS A O 1
ATOM 920 N N . ASP A 1 112 ? -17.404 -1.839 4.493 1.00 94.94 112 ASP A N 1
ATOM 921 C CA . ASP A 1 112 ? -17.598 -0.884 3.403 1.00 94.94 112 ASP A CA 1
ATOM 922 C C . ASP A 1 112 ? -16.260 -0.358 2.879 1.00 94.94 112 ASP A C 1
ATOM 924 O O . ASP A 1 112 ? -16.015 -0.400 1.668 1.00 94.94 112 ASP A O 1
ATOM 928 N N . ASN A 1 113 ? -15.340 -0.004 3.780 1.00 92.25 113 ASN A N 1
ATOM 929 C CA . ASN A 1 113 ? -13.977 0.386 3.424 1.00 92.25 113 ASN A CA 1
ATOM 930 C C . ASN A 1 113 ? -13.247 -0.721 2.653 1.00 92.25 113 ASN A C 1
ATOM 932 O O . ASN A 1 113 ? -12.608 -0.457 1.638 1.00 92.25 113 ASN A O 1
ATOM 936 N N . PHE A 1 114 ? -13.367 -1.980 3.081 1.00 94.06 114 PHE A N 1
ATOM 937 C CA . PHE A 1 114 ? -12.736 -3.108 2.397 1.00 94.06 114 PHE A CA 1
ATOM 938 C C . PHE A 1 114 ? -13.285 -3.309 0.978 1.00 94.06 114 PHE A C 1
ATOM 940 O O . PHE A 1 114 ? -12.525 -3.575 0.041 1.00 94.06 114 PHE A O 1
ATOM 947 N N . ARG A 1 115 ? -14.603 -3.162 0.791 1.00 92.56 115 ARG A N 1
ATOM 948 C CA . ARG A 1 115 ? -15.231 -3.218 -0.539 1.00 92.56 115 ARG A CA 1
ATOM 949 C C . ARG A 1 115 ? -14.789 -2.055 -1.423 1.00 92.56 115 ARG A C 1
ATOM 951 O O . ARG A 1 115 ? -14.506 -2.270 -2.605 1.00 92.56 115 ARG A O 1
ATOM 958 N N . GLU A 1 116 ? -14.714 -0.846 -0.875 1.00 94.38 116 GLU A N 1
ATOM 959 C CA . GLU A 1 116 ? -14.251 0.331 -1.609 1.00 94.38 116 GLU A CA 1
ATOM 960 C C . GLU A 1 116 ? -12.773 0.212 -2.003 1.00 94.38 116 GLU A C 1
ATOM 962 O O . GLU A 1 116 ? -12.436 0.443 -3.170 1.00 94.38 116 GLU A O 1
ATOM 967 N N . ASP A 1 117 ? -11.912 -0.234 -1.085 1.00 93.56 117 ASP A N 1
ATOM 968 C CA . ASP A 1 117 ? -10.485 -0.460 -1.322 1.00 93.56 117 ASP A CA 1
ATOM 969 C C . ASP A 1 117 ? -10.278 -1.484 -2.448 1.00 93.56 117 ASP A C 1
ATOM 971 O O . ASP A 1 117 ? -9.539 -1.214 -3.399 1.00 93.56 117 ASP A O 1
ATOM 975 N N . GLN A 1 118 ? -11.005 -2.611 -2.435 1.00 92.88 118 GLN A N 1
ATOM 976 C CA . GLN A 1 118 ? -10.969 -3.580 -3.540 1.00 92.88 118 GLN A CA 1
ATOM 977 C C . GLN A 1 118 ? -11.427 -2.980 -4.876 1.00 92.88 118 GLN A C 1
ATOM 979 O O . GLN A 1 118 ? -10.808 -3.214 -5.918 1.00 92.88 118 GLN A O 1
ATOM 984 N N . ALA A 1 119 ? -12.508 -2.197 -4.877 1.00 92.31 119 ALA A N 1
ATOM 985 C CA . ALA A 1 119 ? -13.013 -1.564 -6.092 1.00 92.31 119 ALA A CA 1
ATOM 986 C C . ALA A 1 119 ? -12.054 -0.485 -6.632 1.00 92.31 119 ALA A C 1
ATOM 988 O O . ALA A 1 119 ? -11.963 -0.268 -7.848 1.00 92.31 119 ALA A O 1
ATOM 989 N N . SER A 1 120 ? -11.351 0.213 -5.742 1.00 93.19 120 SER A N 1
ATOM 990 C CA . SER A 1 120 ? -10.315 1.193 -6.067 1.00 93.19 120 SER A CA 1
ATOM 991 C C . SER A 1 120 ? -9.076 0.512 -6.652 1.00 93.19 120 SER A C 1
ATOM 993 O O . SER A 1 120 ? -8.622 0.900 -7.730 1.00 93.19 120 SER A O 1
ATOM 995 N N . GLU A 1 121 ? -8.603 -0.564 -6.016 1.00 94.75 121 GLU A N 1
ATOM 996 C CA . GLU A 1 121 ? -7.487 -1.400 -6.472 1.00 94.75 121 GLU A CA 1
ATOM 997 C C . GLU A 1 121 ? -7.761 -1.963 -7.873 1.00 94.75 121 GLU A C 1
ATOM 999 O O . GLU A 1 121 ? -6.966 -1.768 -8.796 1.00 94.75 121 GLU A O 1
ATOM 1004 N N . PHE A 1 122 ? -8.942 -2.552 -8.086 1.00 93.25 122 PHE A N 1
ATOM 1005 C CA . PHE A 1 122 ? -9.343 -3.063 -9.397 1.00 93.25 122 PHE A CA 1
ATOM 1006 C C . PHE A 1 122 ? -9.387 -1.960 -10.466 1.00 93.25 122 PHE A C 1
ATOM 1008 O O . PHE A 1 122 ? -8.933 -2.158 -11.597 1.00 93.25 122 PHE A O 1
ATOM 1015 N N . ARG A 1 123 ? -9.898 -0.766 -10.127 1.00 94.62 123 ARG A N 1
ATOM 1016 C CA . ARG A 1 123 ? -9.873 0.390 -11.040 1.00 94.62 123 ARG A CA 1
ATOM 1017 C C . ARG A 1 123 ? -8.449 0.859 -11.345 1.00 94.62 123 ARG A C 1
ATOM 1019 O O . ARG A 1 123 ? -8.205 1.272 -12.479 1.00 94.62 123 ARG A O 1
ATOM 1026 N N . GLY A 1 124 ? -7.538 0.804 -10.374 1.00 93.25 124 GLY A N 1
ATOM 1027 C CA . GLY A 1 124 ? -6.116 1.104 -10.546 1.00 93.25 124 GLY A CA 1
ATOM 1028 C C . GLY A 1 124 ? -5.455 0.147 -11.535 1.00 93.25 124 GLY A C 1
ATOM 1029 O O . GLY A 1 124 ? -5.015 0.578 -12.601 1.00 93.25 124 GLY A O 1
ATOM 1030 N N . LEU A 1 125 ? -5.519 -1.156 -11.250 1.00 95.25 125 LEU A N 1
ATOM 1031 C CA . LEU A 1 125 ? -4.949 -2.207 -12.100 1.00 95.25 125 LEU A CA 1
ATOM 1032 C C . LEU A 1 125 ? -5.507 -2.169 -13.525 1.00 95.25 125 LEU A C 1
ATOM 1034 O O . LEU A 1 125 ? -4.767 -2.310 -14.499 1.00 95.25 125 LEU A O 1
ATOM 1038 N N . LYS A 1 126 ? -6.812 -1.913 -13.679 1.00 95.50 126 LYS A N 1
ATOM 1039 C CA . LYS A 1 126 ? -7.425 -1.764 -15.003 1.00 95.50 126 LYS A CA 1
ATOM 1040 C C . LYS A 1 126 ? -6.824 -0.590 -15.789 1.00 95.50 126 LYS A C 1
ATOM 1042 O O . LYS A 1 126 ? -6.529 -0.745 -16.973 1.00 95.50 126 LYS A O 1
ATOM 1047 N N . LYS A 1 127 ? -6.615 0.569 -15.154 1.00 96.62 127 LYS A N 1
ATOM 1048 C CA . LYS A 1 127 ? -5.991 1.741 -15.799 1.00 96.62 127 LYS A CA 1
ATOM 1049 C C . LYS A 1 127 ? -4.528 1.488 -16.161 1.00 96.62 127 LYS A C 1
ATOM 1051 O O . LYS A 1 127 ? -4.091 1.897 -17.240 1.00 96.62 127 LYS A O 1
ATOM 1056 N N . GLU A 1 128 ? -3.779 0.823 -15.288 1.00 95.56 128 GLU A N 1
ATOM 1057 C CA . GLU A 1 128 ? -2.385 0.443 -15.544 1.00 95.56 128 GLU A CA 1
ATOM 1058 C C . GLU A 1 128 ? -2.289 -0.519 -16.728 1.00 95.56 128 GLU A C 1
ATOM 1060 O O . GLU A 1 128 ? -1.516 -0.275 -17.653 1.00 95.56 128 GLU A O 1
ATOM 1065 N N . LEU A 1 129 ? -3.158 -1.533 -16.781 1.00 95.12 129 LEU A N 1
ATOM 1066 C CA . LEU A 1 129 ? -3.249 -2.460 -17.908 1.00 95.12 129 LEU A CA 1
ATOM 1067 C C . LEU A 1 129 ? -3.584 -1.743 -19.224 1.00 95.12 129 LEU A C 1
ATOM 1069 O O . LEU A 1 129 ? -2.971 -2.007 -20.261 1.00 95.12 129 LEU A O 1
ATOM 1073 N N . GLU A 1 130 ? -4.550 -0.823 -19.213 1.00 96.25 130 GLU A N 1
ATOM 1074 C CA . GLU A 1 130 ? -4.897 -0.020 -20.391 1.00 96.25 130 GLU A CA 1
ATOM 1075 C C . GLU A 1 130 ? -3.727 0.866 -20.849 1.00 96.25 130 GLU A C 1
ATOM 1077 O O . GLU A 1 130 ? -3.496 1.027 -22.052 1.00 96.25 130 GLU A O 1
ATOM 1082 N N . THR A 1 131 ? -2.962 1.414 -19.905 1.00 95.31 131 THR A N 1
ATOM 1083 C CA . THR A 1 131 ? -1.783 2.243 -20.184 1.00 95.31 131 THR A CA 1
ATOM 1084 C C . THR A 1 131 ? -0.637 1.406 -20.748 1.00 95.31 131 THR A C 1
ATOM 1086 O O . THR A 1 131 ? -0.086 1.752 -21.795 1.00 95.31 131 THR A O 1
ATOM 1089 N N . ALA A 1 132 ? -0.341 0.256 -20.140 1.00 93.38 132 ALA A N 1
ATOM 1090 C CA . ALA A 1 132 ? 0.648 -0.697 -20.630 1.00 93.38 132 ALA A CA 1
ATOM 1091 C C . ALA A 1 132 ? 0.313 -1.168 -22.055 1.00 93.38 132 ALA A C 1
ATOM 1093 O O . ALA A 1 132 ? 1.173 -1.142 -22.934 1.00 93.38 132 ALA A O 1
ATOM 1094 N N . ASN A 1 133 ? -0.956 -1.479 -22.336 1.00 95.00 133 ASN A N 1
ATOM 1095 C CA . ASN A 1 133 ? -1.407 -1.844 -23.681 1.00 95.00 133 ASN A CA 1
ATOM 1096 C C . ASN A 1 133 ? -1.177 -0.730 -24.715 1.00 95.00 133 ASN A C 1
ATOM 1098 O O . ASN A 1 133 ? -0.724 -0.999 -25.834 1.00 95.00 133 ASN A O 1
ATOM 1102 N N . LYS A 1 134 ? -1.451 0.534 -24.362 1.00 97.75 134 LYS A N 1
ATOM 1103 C CA . LYS A 1 134 ? -1.142 1.683 -25.233 1.00 97.75 134 LYS A CA 1
ATOM 1104 C C . LYS A 1 134 ? 0.365 1.798 -25.479 1.00 97.75 134 LYS A C 1
ATOM 1106 O O . LYS A 1 134 ? 0.772 1.973 -26.629 1.00 97.75 134 LYS A O 1
ATOM 1111 N N . ASN A 1 135 ? 1.185 1.633 -24.441 1.00 93.56 135 ASN A N 1
ATOM 1112 C CA . ASN A 1 135 ? 2.645 1.667 -24.543 1.00 93.56 135 ASN A CA 1
ATOM 1113 C C . ASN A 1 135 ? 3.178 0.553 -25.452 1.00 93.56 135 ASN A C 1
ATOM 1115 O O . ASN A 1 135 ? 3.958 0.835 -26.363 1.00 93.56 135 ASN A O 1
ATOM 1119 N N . CYS A 1 136 ? 2.694 -0.683 -25.296 1.00 95.94 136 CYS A N 1
ATOM 1120 C CA . CYS A 1 136 ? 3.030 -1.796 -26.184 1.00 95.94 136 CYS A CA 1
ATOM 1121 C C . CYS A 1 136 ? 2.700 -1.470 -27.644 1.00 95.94 136 CYS A C 1
ATOM 1123 O O . CYS A 1 136 ? 3.510 -1.724 -28.534 1.00 95.94 136 CYS A O 1
ATOM 1125 N N . ARG A 1 137 ? 1.549 -0.841 -27.905 1.00 96.56 137 ARG A N 1
ATOM 1126 C CA . ARG A 1 137 ? 1.158 -0.442 -29.262 1.00 96.56 137 ARG A CA 1
ATOM 1127 C C . ARG A 1 137 ? 2.103 0.611 -29.849 1.00 96.56 137 ARG A C 1
ATOM 1129 O O . ARG A 1 137 ? 2.503 0.491 -31.005 1.00 96.56 137 ARG A O 1
ATOM 1136 N N . VAL A 1 138 ? 2.510 1.608 -29.063 1.00 97.19 138 VAL A N 1
ATOM 1137 C CA . VAL A 1 138 ? 3.508 2.611 -29.483 1.00 97.19 138 VAL A CA 1
ATOM 1138 C C . VAL A 1 138 ? 4.860 1.959 -29.771 1.00 97.19 138 VAL A C 1
ATOM 1140 O O . VAL A 1 138 ? 5.486 2.265 -30.787 1.00 97.19 138 VAL A O 1
ATOM 1143 N N . LEU A 1 139 ? 5.311 1.049 -28.906 1.00 94.50 139 LEU A N 1
ATOM 1144 C CA . LEU A 1 139 ? 6.570 0.331 -29.091 1.00 94.50 139 LEU A CA 1
ATOM 1145 C C . LEU A 1 139 ? 6.549 -0.545 -30.346 1.00 94.50 139 LEU A C 1
ATOM 1147 O O . LEU A 1 139 ? 7.519 -0.519 -31.094 1.00 94.50 139 LEU A O 1
ATOM 1151 N N . GLN A 1 140 ? 5.437 -1.220 -30.649 1.00 94.25 140 GLN A N 1
ATOM 1152 C CA . GLN A 1 140 ? 5.281 -1.966 -31.904 1.00 94.25 140 GLN A CA 1
ATOM 1153 C C . GLN A 1 140 ? 5.427 -1.066 -33.137 1.00 94.25 140 GLN A C 1
ATOM 1155 O O . GLN A 1 140 ? 6.093 -1.443 -34.099 1.00 94.25 140 GLN A O 1
ATOM 1160 N N . PHE A 1 141 ? 4.853 0.142 -33.122 1.00 98.12 141 PHE A N 1
ATOM 1161 C CA . PHE A 1 141 ? 5.045 1.091 -34.224 1.00 98.12 141 PHE A CA 1
ATOM 1162 C C . PHE A 1 141 ? 6.499 1.551 -34.351 1.00 98.12 141 PHE A C 1
ATOM 1164 O O . PHE A 1 141 ? 7.013 1.661 -35.466 1.00 98.12 141 PHE A O 1
ATOM 1171 N N . LYS A 1 142 ? 7.174 1.810 -33.225 1.00 97.50 142 LYS A N 1
ATOM 1172 C CA . LYS A 1 142 ? 8.598 2.172 -33.218 1.00 97.50 142 LYS A CA 1
ATOM 1173 C C . LYS A 1 142 ? 9.469 1.031 -33.741 1.00 97.50 142 LYS A C 1
ATOM 1175 O O . LYS A 1 142 ? 10.345 1.296 -34.558 1.00 97.50 142 LYS A O 1
ATOM 1180 N N . LEU A 1 143 ? 9.187 -0.205 -33.328 1.00 94.19 143 LEU A N 1
ATOM 1181 C CA . LEU A 1 143 ? 9.874 -1.407 -33.791 1.00 94.19 143 LEU A CA 1
ATOM 1182 C C . LEU A 1 143 ? 9.737 -1.557 -35.307 1.00 94.19 143 LEU A C 1
ATOM 1184 O O . LEU A 1 143 ? 10.747 -1.542 -35.996 1.00 94.19 143 LEU A O 1
ATOM 1188 N N . ARG A 1 144 ? 8.509 -1.532 -35.843 1.00 97.44 144 ARG A N 1
ATOM 1189 C CA . ARG A 1 144 ? 8.273 -1.606 -37.298 1.00 97.44 144 ARG A CA 1
ATOM 1190 C C . ARG A 1 144 ? 8.992 -0.514 -38.083 1.00 97.44 144 ARG A C 1
ATOM 1192 O O . ARG A 1 144 ? 9.466 -0.736 -39.193 1.00 97.44 144 ARG A O 1
ATOM 1199 N N . LYS A 1 145 ? 9.068 0.698 -37.524 1.00 98.25 145 LYS A N 1
ATOM 1200 C CA . LYS A 1 145 ? 9.803 1.803 -38.150 1.00 98.25 145 LYS A CA 1
ATOM 1201 C C . LYS A 1 145 ? 11.316 1.551 -38.149 1.00 98.25 145 LYS A C 1
ATOM 1203 O O . LYS A 1 145 ? 11.976 1.904 -39.124 1.00 98.25 145 LYS A O 1
ATOM 1208 N N . ALA A 1 146 ? 11.855 0.974 -37.076 1.00 96.00 146 ALA A N 1
ATOM 1209 C CA . ALA A 1 146 ? 13.263 0.606 -36.975 1.00 96.00 146 ALA A CA 1
ATOM 1210 C C . ALA A 1 146 ? 13.615 -0.563 -37.908 1.00 96.00 146 ALA A C 1
ATOM 1212 O O . ALA A 1 146 ? 14.606 -0.465 -38.623 1.00 96.00 146 ALA A O 1
ATOM 1213 N N . GLU A 1 147 ? 12.771 -1.596 -37.971 1.00 95.56 147 GLU A N 1
ATOM 1214 C CA . GLU A 1 147 ? 12.899 -2.733 -38.895 1.00 95.56 147 GLU A CA 1
ATOM 1215 C C . GLU A 1 147 ? 12.978 -2.246 -40.345 1.00 95.56 147 GLU A C 1
ATOM 1217 O O . GLU A 1 147 ? 13.960 -2.509 -41.031 1.00 95.56 147 GLU A O 1
ATOM 1222 N N . LYS A 1 148 ? 12.034 -1.397 -40.772 1.00 97.88 148 LYS A N 1
ATOM 1223 C CA . LYS A 1 148 ? 12.055 -0.814 -42.122 1.00 97.88 148 LYS A CA 1
ATOM 1224 C C . LYS A 1 148 ? 13.316 0.012 -42.405 1.00 97.88 148 LYS A C 1
ATOM 1226 O O . LYS A 1 148 ? 13.809 0.037 -43.528 1.00 97.88 148 LYS A O 1
ATOM 1231 N N . LYS A 1 149 ? 13.834 0.736 -41.407 1.00 97.56 149 LYS A N 1
ATOM 1232 C CA . LYS A 1 149 ? 15.095 1.482 -41.554 1.00 97.56 149 LYS A CA 1
ATOM 1233 C C . LYS A 1 149 ? 16.285 0.528 -41.699 1.00 97.56 149 LYS A C 1
ATOM 1235 O O . LYS A 1 149 ? 17.186 0.822 -42.475 1.00 97.56 149 LYS A O 1
ATOM 1240 N N . CYS A 1 150 ? 16.287 -0.578 -40.960 1.00 96.06 150 CYS A N 1
ATOM 1241 C CA . CYS A 1 150 ? 17.322 -1.602 -41.033 1.00 96.06 150 CYS A CA 1
ATOM 1242 C C . CYS A 1 150 ? 17.351 -2.250 -42.423 1.00 96.06 150 CYS A C 1
ATOM 1244 O O . CYS A 1 150 ? 18.407 -2.253 -43.044 1.00 96.06 150 CYS A O 1
ATOM 1246 N N . GLU A 1 151 ? 16.190 -2.639 -42.961 1.00 97.25 151 GLU A N 1
ATOM 1247 C CA . GLU A 1 151 ? 16.063 -3.169 -44.329 1.00 97.25 151 GLU A CA 1
ATOM 1248 C C . GLU A 1 151 ? 16.646 -2.211 -45.385 1.00 97.25 151 GLU A C 1
ATOM 1250 O O . GLU A 1 151 ? 17.375 -2.631 -46.281 1.00 97.25 151 GLU A O 1
ATOM 1255 N N . LEU A 1 152 ? 16.369 -0.905 -45.277 1.00 97.19 152 LEU A N 1
ATOM 1256 C CA . LEU A 1 152 ? 16.923 0.093 -46.203 1.00 97.19 152 LEU A CA 1
ATOM 1257 C C . LEU A 1 152 ? 18.452 0.186 -46.114 1.00 97.19 152 LEU A C 1
ATOM 1259 O O . LEU A 1 152 ? 19.124 0.214 -47.140 1.00 97.19 152 LEU A O 1
ATOM 1263 N N . LEU A 1 153 ? 19.006 0.198 -44.899 1.00 96.12 153 LEU A N 1
ATOM 1264 C CA . LEU A 1 153 ? 20.457 0.232 -44.698 1.00 96.12 153 LEU A CA 1
ATOM 1265 C C . LEU A 1 153 ? 21.141 -1.045 -45.203 1.00 96.12 153 LEU A C 1
ATOM 1267 O O . LEU A 1 153 ? 22.261 -0.979 -45.704 1.00 96.12 153 LEU A O 1
ATOM 1271 N N . GLU A 1 154 ? 20.484 -2.200 -45.098 1.00 96.44 154 GLU A N 1
ATOM 1272 C CA . GLU A 1 154 ? 20.989 -3.456 -45.658 1.00 96.44 154 GLU A CA 1
ATOM 1273 C C . GLU A 1 154 ? 21.059 -3.410 -47.188 1.00 96.44 154 GLU A C 1
ATOM 1275 O O . GLU A 1 154 ? 22.060 -3.846 -47.762 1.00 96.44 154 GLU A O 1
ATOM 1280 N N . LEU A 1 155 ? 20.049 -2.834 -47.848 1.00 96.94 155 LEU A N 1
ATOM 1281 C CA . LEU A 1 155 ? 20.062 -2.616 -49.298 1.00 96.94 155 LEU A CA 1
ATOM 1282 C C . LEU A 1 155 ? 21.174 -1.647 -49.722 1.00 96.94 155 LEU A C 1
ATOM 1284 O O . LEU A 1 155 ? 21.907 -1.937 -50.671 1.00 96.94 155 LEU A O 1
ATOM 1288 N N . ASP A 1 156 ? 21.344 -0.535 -49.006 1.00 96.38 156 ASP A N 1
ATOM 1289 C CA . ASP A 1 156 ? 22.415 0.430 -49.278 1.00 96.38 156 ASP A CA 1
ATOM 1290 C C . ASP A 1 156 ? 23.800 -0.204 -49.098 1.00 96.38 156 ASP A C 1
ATOM 1292 O O . ASP A 1 156 ? 24.682 -0.023 -49.940 1.00 96.38 156 ASP A O 1
ATOM 1296 N N . ARG A 1 157 ? 23.982 -1.015 -48.047 1.00 97.19 157 ARG A N 1
ATOM 1297 C CA . ARG A 1 157 ? 25.212 -1.785 -47.827 1.00 97.19 157 ARG A CA 1
ATOM 1298 C C . ARG A 1 157 ? 25.496 -2.723 -48.995 1.00 97.19 157 ARG A C 1
ATOM 1300 O O . ARG A 1 157 ? 26.614 -2.727 -49.494 1.00 97.19 157 ARG A O 1
ATOM 1307 N N . HIS A 1 158 ? 24.497 -3.475 -49.459 1.00 96.44 158 HIS A N 1
ATOM 1308 C CA . HIS A 1 158 ? 24.658 -4.355 -50.619 1.00 96.44 158 HIS A CA 1
ATOM 1309 C C . HIS A 1 158 ? 25.055 -3.582 -51.886 1.00 96.44 158 HIS A C 1
ATOM 1311 O O . HIS A 1 158 ? 25.978 -3.993 -52.583 1.00 96.44 158 HIS A O 1
ATOM 1317 N N . SER A 1 159 ? 24.432 -2.429 -52.140 1.00 95.88 159 SER A N 1
ATOM 1318 C CA . SER A 1 159 ? 24.780 -1.546 -53.263 1.00 95.88 1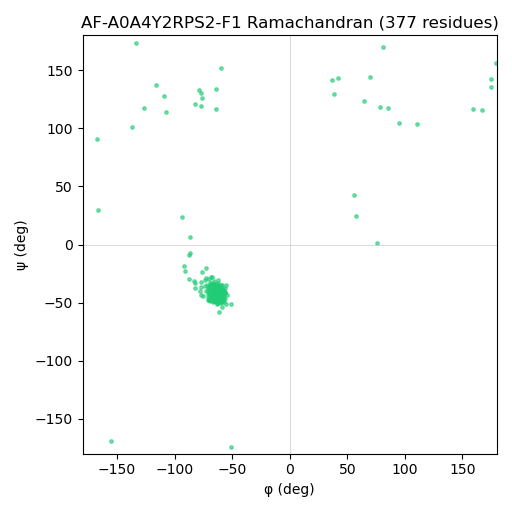59 SER A CA 1
ATOM 1319 C C . SER A 1 159 ? 26.220 -1.022 -53.181 1.00 95.88 159 SER A C 1
ATOM 1321 O O . SER A 1 159 ? 26.935 -0.979 -54.183 1.00 95.88 159 SER A O 1
ATOM 1323 N N . LEU A 1 160 ? 26.675 -0.637 -51.985 1.00 93.50 160 LEU A N 1
ATOM 1324 C CA . LEU A 1 160 ? 28.053 -0.196 -51.760 1.00 93.50 160 LEU A CA 1
ATOM 1325 C C . LEU A 1 160 ? 29.059 -1.343 -51.904 1.00 93.50 160 LEU A C 1
ATOM 1327 O O . LEU A 1 160 ? 30.109 -1.139 -52.511 1.00 93.50 160 LEU A O 1
ATOM 1331 N N . ASP A 1 161 ? 28.732 -2.535 -51.405 1.00 95.25 161 ASP A N 1
ATOM 1332 C CA . ASP A 1 161 ? 29.557 -3.734 -51.569 1.00 95.25 161 ASP A CA 1
ATOM 1333 C C . ASP A 1 161 ? 29.726 -4.093 -53.054 1.00 95.25 161 ASP A C 1
ATOM 1335 O O . ASP A 1 161 ? 30.832 -4.420 -53.492 1.00 95.25 161 ASP A O 1
ATOM 1339 N N . ASP A 1 162 ? 28.659 -3.991 -53.852 1.00 95.94 162 ASP A N 1
ATOM 1340 C CA . ASP A 1 162 ? 28.716 -4.239 -55.295 1.00 95.94 162 ASP A CA 1
ATOM 1341 C C . ASP A 1 162 ? 29.577 -3.193 -56.017 1.00 95.94 162 ASP A C 1
ATOM 1343 O O . ASP A 1 162 ? 30.479 -3.563 -56.773 1.00 95.94 162 ASP A O 1
ATOM 1347 N N . LYS A 1 163 ? 29.410 -1.900 -55.706 1.00 95.69 163 LYS A N 1
ATOM 1348 C CA . LYS A 1 163 ? 30.292 -0.839 -56.230 1.00 95.69 163 LYS A CA 1
ATOM 1349 C C . LYS A 1 163 ? 31.751 -1.074 -55.852 1.00 95.69 163 LYS A C 1
ATOM 1351 O O . LYS A 1 163 ? 32.641 -0.893 -56.678 1.00 95.69 163 LYS A O 1
ATOM 1356 N N . LEU A 1 164 ? 32.021 -1.489 -54.614 1.00 93.12 164 LEU A N 1
ATOM 1357 C CA . LEU A 1 164 ? 33.377 -1.783 -54.159 1.00 93.12 164 LEU A CA 1
ATOM 1358 C C . LEU A 1 164 ? 33.995 -2.930 -54.971 1.00 93.12 164 LEU A C 1
ATOM 1360 O O . LEU A 1 164 ? 35.151 -2.825 -55.381 1.00 93.12 164 LEU A O 1
ATOM 1364 N N . ARG A 1 165 ? 33.232 -3.996 -55.251 1.00 94.94 165 ARG A N 1
ATOM 1365 C CA . ARG A 1 165 ? 33.686 -5.091 -56.125 1.00 94.94 165 ARG A CA 1
ATOM 1366 C C . ARG A 1 165 ? 33.981 -4.606 -57.542 1.00 94.94 165 ARG A C 1
ATOM 1368 O O . ARG A 1 165 ? 35.002 -5.001 -58.104 1.00 94.94 165 ARG A O 1
ATOM 1375 N N . GLU A 1 166 ? 33.133 -3.750 -58.108 1.00 94.06 166 GLU A N 1
ATOM 1376 C CA . GLU A 1 166 ? 33.359 -3.154 -59.431 1.00 94.06 166 GLU A CA 1
ATOM 1377 C C . GLU A 1 166 ? 34.649 -2.322 -59.465 1.00 94.06 166 GLU A C 1
ATOM 1379 O O . GLU A 1 166 ? 35.489 -2.528 -60.344 1.00 94.06 166 GLU A O 1
ATOM 1384 N N . TYR A 1 167 ? 34.866 -1.449 -58.474 1.00 91.38 167 TYR A N 1
ATOM 1385 C CA . TYR A 1 167 ? 36.104 -0.672 -58.358 1.00 91.38 167 TYR A CA 1
ATOM 1386 C C . TYR A 1 167 ? 37.337 -1.568 -58.214 1.00 91.38 167 TYR A C 1
ATOM 1388 O O . TYR A 1 167 ? 38.345 -1.343 -58.883 1.00 91.38 167 TYR A O 1
ATOM 1396 N N . GLN A 1 168 ? 37.267 -2.614 -57.387 1.00 92.19 168 GLN A N 1
ATOM 1397 C CA . GLN A 1 168 ? 38.362 -3.575 -57.236 1.00 92.19 168 GLN A CA 1
ATOM 1398 C C . GLN A 1 168 ? 38.680 -4.296 -58.554 1.00 92.19 168 GLN A C 1
ATOM 1400 O O . GLN A 1 168 ? 39.854 -4.482 -58.884 1.00 92.19 168 GLN A O 1
ATOM 1405 N N . ALA A 1 169 ? 37.658 -4.678 -59.325 1.00 92.31 169 ALA A N 1
ATOM 1406 C CA . ALA A 1 169 ? 37.836 -5.303 -60.632 1.00 92.31 169 ALA A CA 1
ATOM 1407 C C . ALA A 1 169 ? 38.478 -4.341 -61.647 1.00 92.31 169 ALA A C 1
ATOM 1409 O O . ALA A 1 169 ? 39.419 -4.734 -62.339 1.00 92.31 169 ALA A O 1
ATOM 1410 N N . ALA A 1 170 ? 38.029 -3.082 -61.688 1.00 90.50 170 ALA A N 1
ATOM 1411 C CA . ALA A 1 170 ? 38.590 -2.051 -62.559 1.00 90.50 170 ALA A CA 1
ATOM 1412 C C . ALA A 1 170 ? 40.067 -1.769 -62.236 1.00 90.50 170 ALA A C 1
ATOM 1414 O O . ALA A 1 170 ? 40.914 -1.809 -63.128 1.00 90.50 170 ALA A O 1
ATOM 1415 N N . VAL A 1 171 ? 40.404 -1.588 -60.952 1.00 89.12 171 VAL A N 1
ATOM 1416 C CA . VAL A 1 171 ? 41.793 -1.388 -60.504 1.00 89.12 171 VAL A CA 1
ATOM 1417 C C . VAL A 1 171 ? 42.666 -2.580 -60.886 1.00 89.12 171 VAL A C 1
ATOM 1419 O O . VAL A 1 171 ? 43.770 -2.402 -61.400 1.00 89.12 171 VAL A O 1
ATOM 1422 N N . ARG A 1 172 ? 42.178 -3.810 -60.683 1.00 89.25 172 ARG A N 1
ATOM 1423 C CA . ARG A 1 172 ? 42.909 -5.018 -61.085 1.00 89.25 172 ARG A CA 1
ATOM 1424 C C . ARG A 1 172 ? 43.170 -5.040 -62.594 1.00 89.25 172 ARG A C 1
ATOM 1426 O O . ARG A 1 172 ? 44.297 -5.307 -63.003 1.00 89.25 172 ARG A O 1
ATOM 1433 N N . GLN A 1 173 ? 42.165 -4.709 -63.404 1.00 87.75 173 GLN A N 1
ATOM 1434 C CA . GLN A 1 173 ? 42.299 -4.640 -64.858 1.00 87.75 173 GLN A CA 1
ATOM 1435 C C . GLN A 1 173 ? 43.317 -3.576 -65.301 1.00 87.75 173 GLN A C 1
ATOM 1437 O O . GLN A 1 173 ? 44.114 -3.840 -66.202 1.00 87.75 173 GLN A O 1
ATOM 1442 N N . ASP A 1 174 ? 43.335 -2.401 -64.669 1.00 85.56 174 ASP A N 1
ATOM 1443 C CA . ASP A 1 174 ? 44.298 -1.336 -64.977 1.00 85.56 174 ASP A CA 1
ATOM 1444 C C . ASP A 1 174 ? 45.736 -1.712 -64.600 1.00 85.56 174 ASP A C 1
ATOM 1446 O O . ASP A 1 174 ? 46.676 -1.428 -65.356 1.00 85.56 174 ASP A O 1
ATOM 1450 N N . VAL A 1 175 ? 45.919 -2.405 -63.472 1.00 88.31 175 VAL A N 1
ATOM 1451 C CA . VAL A 1 175 ? 47.221 -2.951 -63.065 1.00 88.31 175 VAL A CA 1
ATOM 1452 C C . VAL A 1 175 ? 47.700 -3.998 -64.072 1.00 88.31 175 VAL A C 1
ATOM 1454 O O . VAL A 1 175 ? 48.840 -3.924 -64.533 1.00 88.31 175 VAL A O 1
ATOM 1457 N N . ASP A 1 176 ? 46.838 -4.938 -64.463 1.00 88.56 176 ASP A N 1
ATOM 1458 C CA . ASP A 1 176 ? 47.179 -5.976 -65.441 1.00 88.56 176 ASP A CA 1
ATOM 1459 C C . ASP A 1 176 ? 47.493 -5.367 -66.820 1.00 88.56 176 ASP A C 1
ATOM 1461 O O . ASP A 1 176 ? 48.474 -5.744 -67.467 1.00 88.56 176 ASP A O 1
ATOM 1465 N N . ARG A 1 177 ? 46.736 -4.345 -67.243 1.00 87.25 177 ARG A N 1
ATOM 1466 C CA . ARG A 1 177 ? 46.988 -3.597 -68.485 1.00 87.25 177 ARG A CA 1
ATOM 1467 C C . ARG A 1 177 ? 48.317 -2.842 -68.452 1.00 87.25 177 ARG A C 1
ATOM 1469 O O . ARG A 1 177 ? 48.996 -2.762 -69.477 1.00 87.25 177 ARG A O 1
ATOM 1476 N N . SER A 1 178 ? 48.683 -2.270 -67.308 1.00 88.88 178 SER A N 1
ATOM 1477 C CA . SER A 1 178 ? 49.952 -1.551 -67.134 1.00 88.88 178 SER A CA 1
ATOM 1478 C C . SER A 1 178 ? 51.142 -2.509 -67.203 1.00 88.88 178 SER A C 1
ATOM 1480 O O . SER A 1 178 ? 52.055 -2.277 -67.995 1.00 88.88 178 SER A O 1
ATOM 1482 N N . LYS A 1 179 ? 51.068 -3.643 -66.494 1.00 92.50 179 LYS A N 1
ATOM 1483 C CA . LYS A 1 179 ? 52.079 -4.714 -66.556 1.00 92.50 179 LYS A CA 1
ATOM 1484 C C . LYS A 1 179 ? 52.247 -5.276 -67.966 1.00 92.50 179 LYS A C 1
ATOM 1486 O O . LYS A 1 179 ? 53.366 -5.501 -68.413 1.00 92.50 179 LYS A O 1
ATOM 1491 N N . PHE A 1 180 ? 51.149 -5.472 -68.698 1.00 90.38 180 PHE A N 1
ATOM 1492 C CA . PHE A 1 180 ? 51.208 -5.948 -70.080 1.00 90.38 180 PHE A CA 1
ATOM 1493 C C . PHE A 1 180 ? 51.988 -4.983 -70.986 1.00 90.38 180 PHE A C 1
ATOM 1495 O O . PHE A 1 180 ? 52.887 -5.410 -71.706 1.00 90.38 180 PHE A O 1
ATOM 1502 N N . LYS A 1 181 ? 51.720 -3.672 -70.891 1.00 91.75 181 LYS A N 1
ATOM 1503 C CA . LYS A 1 181 ? 52.461 -2.644 -71.647 1.00 91.75 181 LYS A CA 1
ATOM 1504 C C . LYS A 1 181 ? 53.949 -2.600 -71.290 1.00 91.75 181 LYS A C 1
ATOM 1506 O O . LYS A 1 181 ? 54.770 -2.285 -72.149 1.00 91.75 181 LYS A O 1
ATOM 1511 N N . GLU A 1 182 ? 54.306 -2.851 -70.032 1.00 92.81 182 GLU A N 1
ATOM 1512 C CA . GLU A 1 182 ? 55.706 -2.940 -69.595 1.00 92.81 182 GLU A CA 1
ATOM 1513 C C . GLU A 1 182 ? 56.401 -4.151 -70.222 1.00 92.81 182 GLU A C 1
ATOM 1515 O O . GLU A 1 182 ? 57.427 -3.982 -70.881 1.00 92.81 182 GLU A O 1
ATOM 1520 N N . LEU A 1 183 ? 55.785 -5.335 -70.143 1.00 92.31 183 LEU A N 1
ATOM 1521 C CA . LEU A 1 183 ? 56.299 -6.553 -70.777 1.00 92.31 183 LEU A CA 1
ATOM 1522 C C . LEU A 1 183 ? 56.429 -6.410 -72.303 1.00 92.31 183 LEU A C 1
ATOM 1524 O O . LEU A 1 183 ? 57.402 -6.882 -72.888 1.00 92.31 183 LEU A O 1
ATOM 1528 N N . GLU A 1 184 ? 55.495 -5.726 -72.971 1.00 91.69 184 GLU A N 1
ATOM 1529 C CA . GLU A 1 184 ? 55.595 -5.434 -74.408 1.00 91.69 184 GLU A CA 1
ATOM 1530 C C . GLU A 1 184 ? 56.794 -4.538 -74.747 1.00 91.69 184 GLU A C 1
ATOM 1532 O O . GLU A 1 184 ? 57.489 -4.776 -75.743 1.00 91.69 184 GLU A O 1
ATOM 1537 N N . LYS A 1 185 ? 57.062 -3.514 -73.924 1.00 93.44 185 LYS A N 1
ATOM 1538 C CA . LYS A 1 185 ? 58.238 -2.647 -74.087 1.00 93.44 185 LYS A CA 1
ATOM 1539 C C . LYS A 1 185 ? 59.525 -3.433 -73.883 1.00 93.44 185 LYS A C 1
ATOM 1541 O O . LYS A 1 185 ? 60.419 -3.335 -74.721 1.00 93.44 185 LYS A O 1
ATOM 1546 N N . GLU A 1 186 ? 59.611 -4.228 -72.820 1.00 94.50 186 GLU A N 1
ATOM 1547 C CA . GLU A 1 186 ? 60.769 -5.085 -72.550 1.00 94.50 186 GLU A CA 1
ATOM 1548 C C . GLU A 1 186 ? 61.013 -6.074 -73.691 1.00 94.50 186 GLU A C 1
ATOM 1550 O O . GLU A 1 186 ? 62.140 -6.207 -74.169 1.00 94.50 186 GLU A O 1
ATOM 1555 N N . LEU A 1 187 ? 59.954 -6.700 -74.210 1.00 93.25 187 LEU A N 1
ATOM 1556 C CA . LEU A 1 187 ? 60.042 -7.610 -75.348 1.00 93.25 187 LEU A CA 1
ATOM 1557 C C . LEU A 1 187 ? 60.516 -6.897 -76.623 1.00 93.25 187 LEU A C 1
ATOM 1559 O O . LEU A 1 187 ? 61.318 -7.446 -77.379 1.00 93.25 187 LEU A O 1
ATOM 1563 N N . SER A 1 188 ? 60.040 -5.676 -76.877 1.00 94.88 188 SER A N 1
ATOM 1564 C CA . SER A 1 188 ? 60.493 -4.848 -78.001 1.00 94.88 188 SER A CA 1
ATOM 1565 C C . SER A 1 188 ? 61.977 -4.493 -77.879 1.00 94.88 188 SER A C 1
ATOM 1567 O O . SER A 1 188 ? 62.739 -4.662 -78.833 1.00 94.88 188 SER A O 1
ATOM 1569 N N . LEU A 1 189 ? 62.418 -4.084 -76.686 1.00 95.00 189 LEU A N 1
ATOM 1570 C CA . LEU A 1 189 ? 63.826 -3.810 -76.403 1.00 95.00 189 LEU A CA 1
ATOM 1571 C C . LEU A 1 189 ? 64.687 -5.064 -76.582 1.00 95.00 189 LEU A C 1
ATOM 1573 O O . LEU A 1 189 ? 65.712 -4.997 -77.255 1.00 95.00 189 LEU A O 1
ATOM 1577 N N . ALA A 1 190 ? 64.248 -6.215 -76.071 1.00 93.44 190 ALA A N 1
ATOM 1578 C CA . ALA A 1 190 ? 64.938 -7.489 -76.249 1.00 93.44 190 ALA A CA 1
ATOM 1579 C C . ALA A 1 190 ? 65.031 -7.895 -77.731 1.00 93.44 190 ALA A C 1
ATOM 1581 O O . ALA A 1 190 ? 66.083 -8.353 -78.182 1.00 93.44 190 ALA A O 1
ATOM 1582 N N . ARG A 1 191 ? 63.971 -7.679 -78.524 1.00 93.81 191 ARG A N 1
ATOM 1583 C CA . ARG A 1 191 ? 63.975 -7.913 -79.982 1.00 93.81 191 ARG A CA 1
ATOM 1584 C C . ARG A 1 191 ? 64.935 -6.980 -80.715 1.00 93.81 191 ARG A C 1
ATOM 1586 O O . ARG A 1 191 ? 65.695 -7.443 -81.567 1.00 93.81 191 ARG A O 1
ATOM 1593 N N . ASN A 1 192 ? 64.932 -5.692 -80.377 1.00 93.56 192 ASN A N 1
ATOM 1594 C CA . ASN A 1 192 ? 65.853 -4.711 -80.951 1.00 93.56 192 ASN A CA 1
ATOM 1595 C C . ASN A 1 192 ? 67.303 -5.047 -80.597 1.00 93.56 192 ASN A C 1
ATOM 1597 O O . ASN A 1 192 ? 68.155 -5.043 -81.482 1.00 93.56 192 ASN A O 1
ATOM 1601 N N . LEU A 1 193 ? 67.568 -5.418 -79.342 1.00 93.00 193 LEU A N 1
ATOM 1602 C CA . LEU A 1 193 ? 68.882 -5.861 -78.885 1.00 93.00 193 LEU A CA 1
ATOM 1603 C C . LEU A 1 193 ? 69.328 -7.124 -79.626 1.00 93.00 193 LEU A C 1
ATOM 1605 O O . LEU A 1 193 ? 70.430 -7.154 -80.157 1.00 93.00 193 LEU A O 1
ATOM 1609 N N . THR A 1 194 ? 68.457 -8.128 -79.745 1.00 93.75 194 THR A N 1
ATOM 1610 C CA . THR A 1 194 ? 68.742 -9.367 -80.493 1.00 93.75 194 THR A CA 1
ATOM 1611 C C . THR A 1 194 ? 69.060 -9.070 -81.958 1.00 93.75 194 THR A C 1
ATOM 1613 O O . THR A 1 194 ? 70.005 -9.621 -82.517 1.00 93.75 194 THR A O 1
ATOM 1616 N N . THR A 1 195 ? 68.306 -8.163 -82.582 1.00 92.75 195 THR A N 1
ATOM 1617 C CA . THR A 1 195 ? 68.532 -7.752 -83.974 1.00 92.75 195 THR A CA 1
ATOM 1618 C C . THR A 1 195 ? 69.844 -6.983 -84.122 1.00 92.75 195 THR A C 1
ATOM 1620 O O . THR A 1 195 ? 70.589 -7.225 -85.068 1.00 92.75 195 THR A O 1
ATOM 1623 N N . SER A 1 196 ? 70.142 -6.070 -83.194 1.00 93.69 196 SER A N 1
ATOM 1624 C CA . SER A 1 196 ? 71.371 -5.271 -83.197 1.00 93.69 196 SER A CA 1
ATOM 1625 C C . SER A 1 196 ? 72.604 -6.141 -82.977 1.00 93.69 196 SER A C 1
ATOM 1627 O O . SER A 1 196 ? 73.526 -6.083 -83.781 1.00 93.69 196 SER A O 1
ATOM 1629 N N . LEU A 1 197 ? 72.587 -7.011 -81.963 1.00 91.50 197 LEU A N 1
ATOM 1630 C CA . LEU A 1 197 ? 73.643 -7.998 -81.737 1.00 91.50 197 LEU A CA 1
ATOM 1631 C C . LEU A 1 197 ? 73.775 -8.944 -82.934 1.00 91.50 197 LEU A C 1
ATOM 1633 O O . LEU A 1 197 ? 74.882 -9.286 -83.324 1.00 91.50 197 LEU A O 1
ATOM 1637 N N . GLY A 1 198 ? 72.668 -9.334 -83.573 1.00 89.69 198 GLY A N 1
ATOM 1638 C CA . GLY A 1 198 ? 72.699 -10.119 -84.807 1.00 89.69 198 GLY A CA 1
ATOM 1639 C C . GLY A 1 198 ? 73.420 -9.407 -85.960 1.00 89.69 198 GLY A C 1
ATOM 1640 O O . GLY A 1 198 ? 74.191 -10.044 -86.680 1.00 89.69 198 GLY A O 1
ATOM 1641 N N . LYS A 1 199 ? 73.209 -8.093 -86.122 1.00 91.06 199 LYS A N 1
ATOM 1642 C CA . LYS A 1 199 ? 73.943 -7.264 -87.094 1.00 91.06 199 LYS A CA 1
ATOM 1643 C C . LYS A 1 199 ? 75.421 -7.163 -86.735 1.00 91.06 199 LYS A C 1
ATOM 1645 O O . LYS A 1 199 ? 76.251 -7.449 -87.587 1.00 91.06 199 LYS A O 1
ATOM 1650 N N . GLU A 1 200 ? 75.736 -6.850 -85.483 1.00 91.25 200 GLU A N 1
ATOM 1651 C CA . GLU A 1 200 ? 77.114 -6.739 -84.993 1.00 91.25 200 GLU A CA 1
ATOM 1652 C C . GLU A 1 200 ? 77.876 -8.062 -85.163 1.00 91.25 200 GLU A C 1
ATOM 1654 O O . GLU A 1 200 ? 78.990 -8.086 -85.673 1.00 91.25 200 GLU A O 1
ATOM 1659 N N . VAL A 1 201 ? 77.246 -9.199 -84.856 1.00 90.31 201 VAL A N 1
ATOM 1660 C CA . VAL A 1 201 ? 77.818 -10.531 -85.104 1.00 90.31 201 VAL A CA 1
ATOM 1661 C C . VAL A 1 201 ? 78.055 -10.773 -86.596 1.00 90.31 201 VAL A C 1
ATOM 1663 O O . VAL A 1 201 ? 79.063 -11.379 -86.958 1.00 90.31 201 VAL A O 1
ATOM 1666 N N . LYS A 1 202 ? 77.154 -10.328 -87.481 1.00 89.69 202 LYS A N 1
ATOM 1667 C CA . LYS A 1 202 ? 77.348 -10.448 -88.933 1.00 89.69 202 LYS A CA 1
ATOM 1668 C C . LYS A 1 202 ? 78.521 -9.587 -89.407 1.00 89.69 202 LYS A C 1
ATOM 1670 O O . LYS A 1 202 ? 79.379 -10.096 -90.122 1.00 89.69 202 LYS A O 1
ATOM 1675 N N . GLU A 1 203 ? 78.589 -8.335 -88.969 1.00 90.25 203 GLU A N 1
ATOM 1676 C CA . GLU A 1 203 ? 79.689 -7.414 -89.274 1.00 90.25 203 GLU A CA 1
ATOM 1677 C C . GLU A 1 203 ? 81.032 -7.959 -88.773 1.00 90.25 203 GLU A C 1
ATOM 1679 O O . GLU A 1 203 ? 82.011 -7.960 -89.520 1.00 90.25 203 GLU A O 1
ATOM 1684 N N . LEU A 1 204 ? 81.074 -8.502 -87.552 1.00 88.38 204 LEU A N 1
ATOM 1685 C CA . LEU A 1 204 ? 82.260 -9.150 -86.988 1.00 88.38 204 LEU A CA 1
ATOM 1686 C C . LEU A 1 204 ? 82.664 -10.401 -87.771 1.00 88.38 204 LEU A C 1
ATOM 1688 O O . LEU A 1 204 ? 83.852 -10.611 -87.989 1.00 88.38 204 LEU A O 1
ATOM 1692 N N . LYS A 1 205 ? 81.710 -11.216 -88.239 1.00 87.75 205 LYS A N 1
ATOM 1693 C CA . LYS A 1 205 ? 82.005 -12.370 -89.106 1.00 87.75 205 LYS A CA 1
ATOM 1694 C C . LYS A 1 205 ? 82.574 -11.943 -90.458 1.00 87.75 205 LYS A C 1
ATOM 1696 O O . LYS A 1 205 ? 83.529 -12.548 -90.928 1.00 87.75 205 LYS A O 1
ATOM 1701 N N . GLU A 1 206 ? 82.019 -10.904 -91.078 1.00 88.88 206 GLU A N 1
ATOM 1702 C CA . GLU A 1 206 ? 82.535 -10.351 -92.337 1.00 88.88 206 GLU A CA 1
ATOM 1703 C C . GLU A 1 206 ? 83.913 -9.700 -92.157 1.00 88.88 206 GLU A C 1
ATOM 1705 O O . GLU A 1 206 ? 84.767 -9.792 -93.037 1.00 88.88 206 GLU A O 1
ATOM 1710 N N . ALA A 1 207 ? 84.147 -9.029 -91.027 1.00 85.62 207 ALA A N 1
ATOM 1711 C CA . ALA A 1 207 ? 85.454 -8.488 -90.669 1.00 85.62 207 ALA A CA 1
ATOM 1712 C C . ALA A 1 207 ? 86.473 -9.602 -90.400 1.00 85.62 207 ALA A C 1
ATOM 1714 O O . ALA A 1 207 ? 87.596 -9.510 -90.885 1.00 85.62 207 ALA A O 1
ATOM 1715 N N . LEU A 1 208 ? 86.078 -10.670 -89.697 1.00 85.31 208 LEU A N 1
ATOM 1716 C CA . LEU A 1 208 ? 86.916 -11.845 -89.469 1.00 85.31 208 LEU A CA 1
ATOM 1717 C C . LEU A 1 208 ? 87.286 -12.515 -90.793 1.00 85.31 208 LEU A C 1
ATOM 1719 O O . LEU A 1 208 ? 88.464 -12.731 -91.029 1.00 85.31 208 LEU A O 1
ATOM 1723 N N . ALA A 1 209 ? 86.326 -12.747 -91.690 1.00 84.38 209 ALA A N 1
ATOM 1724 C CA . ALA A 1 209 ? 86.599 -13.322 -93.008 1.00 84.38 209 ALA A CA 1
ATOM 1725 C C . ALA A 1 209 ? 87.561 -12.451 -93.843 1.00 84.38 209 ALA A C 1
ATOM 1727 O O . ALA A 1 209 ? 88.441 -12.973 -94.525 1.00 84.38 209 ALA A O 1
ATOM 1728 N N . ARG A 1 210 ? 87.433 -11.115 -93.770 1.00 83.69 210 ARG A N 1
ATOM 1729 C CA . ARG A 1 210 ? 88.386 -10.178 -94.395 1.00 83.69 210 ARG A CA 1
ATOM 1730 C C . ARG A 1 210 ? 89.777 -10.274 -93.771 1.00 83.69 210 ARG A C 1
ATOM 1732 O O . ARG A 1 210 ? 90.757 -10.345 -94.504 1.00 83.69 210 ARG A O 1
ATOM 1739 N N . ALA A 1 211 ? 89.854 -10.300 -92.442 1.00 79.88 211 ALA A N 1
ATOM 1740 C CA . ALA A 1 211 ? 91.109 -10.417 -91.712 1.00 79.88 211 ALA A CA 1
ATOM 1741 C C . ALA A 1 211 ? 91.781 -11.779 -91.941 1.00 79.88 211 ALA A C 1
ATOM 1743 O O . ALA A 1 211 ? 92.995 -11.829 -92.062 1.00 79.88 211 ALA A O 1
ATOM 1744 N N . GLU A 1 212 ? 91.027 -12.875 -92.042 1.00 80.81 212 GLU A N 1
ATOM 1745 C CA . GLU A 1 212 ? 91.534 -14.203 -92.405 1.00 80.81 212 GLU A CA 1
ATOM 1746 C C . GLU A 1 212 ? 92.073 -14.214 -93.841 1.00 80.81 212 GLU A C 1
ATOM 1748 O O . GLU A 1 212 ? 93.183 -14.690 -94.052 1.00 80.81 212 GLU A O 1
ATOM 1753 N N . ALA A 1 213 ? 91.376 -13.601 -94.806 1.00 77.69 213 ALA A N 1
ATOM 1754 C CA . ALA A 1 213 ? 91.872 -13.453 -96.179 1.00 77.69 213 ALA A CA 1
ATOM 1755 C C . ALA A 1 213 ? 93.149 -12.591 -96.270 1.00 77.69 213 ALA A C 1
ATOM 1757 O O . ALA A 1 213 ? 94.058 -12.889 -97.049 1.00 77.69 213 ALA A O 1
ATOM 1758 N N . GLU A 1 214 ? 93.242 -11.531 -95.463 1.00 76.44 214 GLU A N 1
ATOM 1759 C CA . GLU A 1 214 ? 94.445 -10.702 -95.336 1.00 76.44 214 GLU A CA 1
ATOM 1760 C C . GLU A 1 214 ? 95.586 -11.467 -94.644 1.00 76.44 214 GLU A C 1
ATOM 1762 O O . GLU A 1 214 ? 96.723 -11.418 -95.102 1.00 76.44 214 GLU A O 1
ATOM 1767 N N . ASN A 1 215 ? 95.297 -12.245 -93.597 1.00 66.00 215 ASN A N 1
ATOM 1768 C CA . ASN A 1 215 ? 96.271 -13.082 -92.892 1.00 66.00 215 ASN A CA 1
ATOM 1769 C C . ASN A 1 215 ? 96.759 -14.249 -93.769 1.00 66.00 215 ASN A C 1
ATOM 1771 O O . ASN A 1 215 ? 97.938 -14.576 -93.729 1.00 66.00 215 ASN A O 1
ATOM 1775 N N . ASP A 1 216 ? 95.911 -14.821 -94.626 1.00 70.56 216 ASP A N 1
ATOM 1776 C CA . ASP A 1 216 ? 96.305 -15.798 -95.648 1.00 70.56 216 ASP A CA 1
ATOM 1777 C C . ASP A 1 216 ? 97.167 -15.160 -96.748 1.00 70.56 216 ASP A C 1
ATOM 1779 O O . ASP A 1 216 ? 98.159 -15.753 -97.183 1.00 70.56 216 ASP A O 1
ATOM 1783 N N . SER A 1 217 ? 96.861 -13.917 -97.141 1.00 64.62 217 SER A N 1
ATOM 1784 C CA . SER A 1 217 ? 97.686 -13.134 -98.076 1.00 64.62 217 SER A CA 1
ATOM 1785 C C . SER A 1 217 ? 99.056 -12.789 -97.473 1.00 64.62 217 SER A C 1
ATOM 1787 O O . SER A 1 217 ? 100.081 -12.893 -98.146 1.00 64.62 217 SER A O 1
ATOM 1789 N N . LEU A 1 218 ? 99.096 -12.456 -96.180 1.00 56.47 218 LEU A N 1
ATOM 1790 C CA . LEU A 1 218 ? 100.322 -12.208 -95.416 1.00 56.47 218 LEU A CA 1
ATOM 1791 C C . LEU A 1 218 ? 101.055 -13.510 -95.042 1.00 56.47 218 LEU A C 1
ATOM 1793 O O . LEU A 1 218 ? 102.269 -13.506 -94.872 1.00 56.47 218 LEU A O 1
ATOM 1797 N N . ARG A 1 219 ? 100.380 -14.663 -94.984 1.00 55.66 219 ARG A N 1
ATOM 1798 C CA . ARG A 1 219 ? 101.021 -15.983 -94.836 1.00 55.66 219 ARG A CA 1
ATOM 1799 C C . ARG A 1 219 ? 101.725 -16.450 -96.114 1.00 55.66 219 ARG A C 1
ATOM 1801 O O . ARG A 1 219 ? 102.622 -17.284 -96.015 1.00 55.66 219 ARG A O 1
ATOM 1808 N N . GLN A 1 220 ? 101.384 -15.900 -97.284 1.00 51.97 220 GLN A N 1
ATOM 1809 C CA . GLN A 1 220 ? 102.098 -16.137 -98.550 1.00 51.97 220 GLN A CA 1
ATOM 1810 C C . GLN A 1 220 ? 103.299 -15.195 -98.778 1.00 51.97 220 GLN A C 1
ATOM 1812 O O . GLN A 1 220 ? 104.082 -15.421 -99.699 1.00 51.97 220 GLN A O 1
ATOM 1817 N N . SER A 1 221 ? 103.509 -14.180 -97.932 1.00 38.06 221 SER A N 1
ATOM 1818 C CA . SER A 1 221 ? 104.636 -13.241 -98.025 1.00 38.06 221 SER A CA 1
ATOM 1819 C C . SER A 1 221 ? 105.222 -12.994 -96.633 1.00 38.06 221 SER A C 1
ATOM 1821 O O . SER A 1 221 ? 104.637 -12.308 -95.805 1.00 38.06 221 SER A O 1
ATOM 1823 N N . GLY A 1 222 ? 106.343 -13.650 -96.334 1.00 30.38 222 GLY A N 1
ATOM 1824 C CA . GLY A 1 222 ? 106.829 -13.816 -94.966 1.00 30.38 222 GLY A CA 1
ATOM 1825 C C . GLY A 1 222 ? 107.124 -12.536 -94.169 1.00 30.38 222 GLY A C 1
ATOM 1826 O O . GLY A 1 222 ? 107.599 -11.540 -94.698 1.00 30.38 222 GLY A O 1
ATOM 1827 N N . GLY A 1 223 ? 106.986 -12.676 -92.844 1.00 30.25 223 GLY A N 1
ATOM 1828 C CA . GLY A 1 223 ? 107.891 -12.088 -91.850 1.00 30.25 223 GLY A CA 1
ATOM 1829 C C . GLY A 1 223 ? 107.519 -10.733 -91.230 1.00 30.25 223 GLY A C 1
ATOM 1830 O O . GLY A 1 223 ? 107.848 -9.691 -91.773 1.00 30.25 223 GLY A O 1
ATOM 1831 N N . GLY A 1 224 ? 107.054 -10.768 -89.972 1.00 30.14 224 GLY A N 1
ATOM 1832 C CA . GLY A 1 224 ? 107.625 -9.905 -88.924 1.00 30.14 224 GLY A CA 1
ATOM 1833 C C . GLY A 1 224 ? 106.808 -8.732 -88.343 1.00 30.14 224 GLY A C 1
ATOM 1834 O O . GLY A 1 224 ? 106.886 -7.617 -88.831 1.00 30.14 224 GLY A O 1
ATOM 1835 N N . THR A 1 225 ? 106.301 -8.968 -87.121 1.00 28.58 225 THR A N 1
ATOM 1836 C CA . THR A 1 225 ? 106.413 -8.124 -85.891 1.00 28.58 225 THR A CA 1
ATOM 1837 C C . THR A 1 225 ? 105.545 -6.862 -85.647 1.00 28.58 225 THR A C 1
ATOM 1839 O O . THR A 1 225 ? 105.722 -5.855 -86.310 1.00 28.58 225 THR A O 1
ATOM 1842 N N . ARG A 1 226 ? 104.737 -6.944 -84.554 1.00 31.08 226 ARG A N 1
ATOM 1843 C CA . ARG A 1 226 ? 104.387 -5.991 -83.440 1.00 31.08 226 ARG A CA 1
ATOM 1844 C C . ARG A 1 226 ? 104.251 -4.480 -83.784 1.00 31.08 226 ARG A C 1
ATOM 1846 O O . ARG A 1 226 ? 105.117 -3.924 -84.424 1.00 31.08 226 ARG A O 1
ATOM 1853 N N . SER A 1 227 ? 103.318 -3.675 -83.253 1.00 29.88 227 SER A N 1
ATOM 1854 C CA . SER A 1 227 ? 102.775 -3.598 -81.886 1.00 29.88 227 SER A CA 1
ATOM 1855 C C . SER A 1 227 ? 101.713 -2.473 -81.759 1.00 29.88 227 SER A C 1
ATOM 1857 O O . SER A 1 227 ? 101.861 -1.453 -82.422 1.00 29.88 227 SER A O 1
ATOM 1859 N N . VAL A 1 228 ? 100.814 -2.617 -80.771 1.00 31.05 228 VAL A N 1
ATOM 1860 C CA . VAL A 1 228 ? 100.276 -1.577 -79.851 1.00 31.05 228 VAL A CA 1
ATOM 1861 C C . VAL A 1 228 ? 99.068 -0.700 -80.277 1.00 31.05 228 VAL A C 1
ATOM 1863 O O . VAL A 1 228 ? 99.099 0.098 -81.202 1.00 31.05 228 VAL A O 1
ATOM 1866 N N . THR A 1 229 ? 98.020 -0.892 -79.462 1.00 37.69 229 THR A N 1
ATOM 1867 C CA . THR A 1 229 ? 96.794 -0.139 -79.090 1.00 37.69 229 THR A CA 1
ATOM 1868 C C . THR A 1 229 ? 97.076 1.338 -78.655 1.00 37.69 229 THR A C 1
ATOM 1870 O O . THR A 1 229 ? 98.253 1.671 -78.649 1.00 37.69 229 THR A O 1
ATOM 1873 N N . PRO A 1 230 ? 96.159 2.221 -78.151 1.00 50.56 230 PRO A N 1
ATOM 1874 C CA . PRO A 1 230 ? 94.797 1.970 -77.649 1.00 50.56 230 PRO A CA 1
ATOM 1875 C C . PRO A 1 230 ? 93.776 3.172 -77.698 1.00 50.56 230 PRO A C 1
ATOM 1877 O O . PRO A 1 230 ? 94.052 4.236 -78.235 1.00 50.56 230 PRO A O 1
ATOM 1880 N N . THR A 1 231 ? 92.623 2.983 -77.028 1.00 32.12 231 THR A N 1
ATOM 1881 C CA . THR A 1 231 ? 91.890 3.935 -76.138 1.00 32.12 231 THR A CA 1
ATOM 1882 C C . THR A 1 231 ? 91.282 5.243 -76.677 1.00 32.12 231 THR A C 1
ATOM 1884 O O . THR A 1 231 ? 92.003 6.157 -77.058 1.00 32.12 231 THR A O 1
ATOM 1887 N N . SER A 1 232 ? 89.962 5.413 -76.463 1.00 33.97 232 SER A N 1
ATOM 1888 C CA . SER A 1 232 ? 89.333 6.473 -75.618 1.00 33.97 232 SER A CA 1
ATOM 1889 C C . SER A 1 232 ? 87.862 6.692 -76.005 1.00 33.97 232 SER A C 1
ATOM 1891 O O . SER A 1 232 ? 87.578 6.914 -77.172 1.00 33.97 232 SER A O 1
ATOM 1893 N N . GLN A 1 233 ? 86.884 6.436 -75.116 1.00 33.28 233 GLN A N 1
ATOM 1894 C CA . GLN A 1 233 ? 86.382 7.355 -74.061 1.00 33.28 233 GLN A CA 1
ATOM 1895 C C . GLN A 1 233 ? 85.597 8.539 -74.676 1.00 33.28 233 GLN A C 1
ATOM 1897 O O . GLN A 1 233 ? 85.981 9.045 -75.711 1.00 33.28 233 GLN A O 1
ATOM 1902 N N . SER A 1 234 ? 84.520 9.105 -74.130 1.00 33.72 234 SER A N 1
ATOM 1903 C CA . SER A 1 234 ? 83.870 9.054 -72.819 1.00 33.72 234 SER A CA 1
ATOM 1904 C C . SER A 1 234 ? 82.713 10.080 -72.868 1.00 33.72 234 SER A C 1
ATOM 1906 O O . SER A 1 234 ? 82.914 11.138 -73.447 1.00 33.72 234 SER A O 1
ATOM 1908 N N . ARG A 1 235 ? 81.565 9.751 -72.243 1.00 33.91 235 ARG A N 1
ATOM 1909 C CA . ARG A 1 235 ? 80.709 10.548 -71.310 1.00 33.91 235 ARG A CA 1
ATOM 1910 C C . ARG A 1 235 ? 80.428 12.055 -71.608 1.00 33.91 235 ARG A C 1
ATOM 1912 O O . ARG A 1 235 ? 81.318 12.783 -72.002 1.00 33.91 235 ARG A O 1
ATOM 1919 N N . LEU A 1 236 ? 79.249 12.643 -71.349 1.00 33.34 236 LEU A N 1
ATOM 1920 C CA . LEU A 1 236 ? 78.627 13.000 -70.047 1.00 33.34 236 LEU A CA 1
ATOM 1921 C C . LEU A 1 236 ? 77.307 13.782 -70.338 1.00 33.34 236 LEU A C 1
ATOM 1923 O O . LEU A 1 236 ? 77.302 14.567 -71.276 1.00 33.34 236 LEU A O 1
ATOM 1927 N N . SER A 1 237 ? 76.185 13.484 -69.651 1.00 39.03 237 SER A N 1
ATOM 1928 C CA . SER A 1 237 ? 75.471 14.336 -68.645 1.00 39.03 237 SER A CA 1
ATOM 1929 C C . SER A 1 237 ? 74.540 15.436 -69.234 1.00 39.03 237 SER A C 1
ATOM 1931 O O . SER A 1 237 ? 74.594 15.652 -70.438 1.00 39.03 237 SER A O 1
ATOM 1933 N N . PRO A 1 238 ? 73.682 16.156 -68.464 1.00 49.09 238 PRO A N 1
ATOM 1934 C CA . PRO A 1 238 ? 73.236 15.986 -67.078 1.00 49.09 238 PRO A CA 1
ATOM 1935 C C . PRO A 1 238 ? 71.703 16.107 -66.851 1.00 49.09 238 PRO A C 1
ATOM 1937 O O . PRO A 1 238 ? 70.896 16.464 -67.703 1.00 49.09 238 PRO A O 1
ATOM 1940 N N . VAL A 1 239 ? 71.369 15.805 -65.600 1.00 40.75 239 VAL A N 1
ATOM 1941 C CA . VAL A 1 239 ? 70.118 15.922 -64.845 1.00 40.75 239 VAL A CA 1
ATOM 1942 C C . VAL A 1 239 ? 69.651 17.378 -64.656 1.00 40.75 239 VAL A C 1
ATOM 1944 O O . VAL A 1 239 ? 70.437 18.227 -64.257 1.00 40.75 239 VAL A O 1
ATOM 1947 N N . VAL A 1 240 ? 68.352 17.596 -64.909 1.00 47.50 240 VAL A N 1
ATOM 1948 C CA . VAL A 1 240 ? 67.299 18.210 -64.058 1.00 47.50 240 VAL A CA 1
ATOM 1949 C C . VAL A 1 240 ? 67.670 19.415 -63.175 1.00 47.50 240 VAL A C 1
ATOM 1951 O O . VAL A 1 240 ? 68.523 19.293 -62.300 1.00 47.50 240 VAL A O 1
ATOM 1954 N N . LYS A 1 241 ? 66.865 20.491 -63.262 1.00 46.56 241 LYS A N 1
ATOM 1955 C CA . LYS A 1 241 ? 66.000 21.018 -62.171 1.00 46.56 241 LYS A CA 1
ATOM 1956 C C . LYS A 1 241 ? 65.472 22.417 -62.485 1.00 46.56 241 LYS A C 1
ATOM 1958 O O . LYS A 1 241 ? 66.255 23.351 -62.444 1.00 46.56 241 LYS A O 1
ATOM 1963 N N . GLU A 1 242 ? 64.148 22.551 -62.628 1.00 39.66 242 GLU A N 1
ATOM 1964 C CA . GLU A 1 242 ? 63.422 23.760 -62.196 1.00 39.66 242 GLU A CA 1
ATOM 1965 C C . GLU A 1 242 ? 61.894 23.544 -62.185 1.00 39.66 242 GLU A C 1
ATOM 1967 O O . GLU A 1 242 ? 61.244 23.724 -63.208 1.00 39.66 242 GLU A O 1
ATOM 1972 N N . SER A 1 243 ? 61.298 23.097 -61.063 1.00 47.75 243 SER A N 1
ATOM 1973 C CA . SER A 1 243 ? 59.825 23.124 -60.835 1.00 47.75 243 SER A CA 1
ATOM 1974 C C . SER A 1 243 ? 59.396 22.876 -59.366 1.00 47.75 243 SER A C 1
ATOM 1976 O O . SER A 1 243 ? 58.345 22.280 -59.138 1.00 47.75 243 SER A O 1
ATOM 1978 N N . PHE A 1 244 ? 60.197 23.230 -58.351 1.00 51.25 244 PHE A N 1
ATOM 1979 C CA . PHE A 1 244 ? 59.919 22.779 -56.969 1.00 51.25 244 PHE A CA 1
ATOM 1980 C C . PHE A 1 244 ? 59.042 23.734 -56.131 1.00 51.25 244 PHE A C 1
ATOM 1982 O O . PHE A 1 244 ? 58.364 23.276 -55.231 1.00 51.25 244 PHE A O 1
ATOM 1989 N N . LEU A 1 245 ? 58.964 25.033 -56.441 1.00 55.53 245 LEU A N 1
ATOM 1990 C CA . LEU A 1 245 ? 58.343 26.013 -55.524 1.00 55.53 245 LEU A CA 1
ATOM 1991 C C . LEU A 1 245 ? 56.840 26.283 -55.733 1.00 55.53 245 LEU A C 1
ATOM 1993 O O . LEU A 1 245 ? 56.192 26.796 -54.830 1.00 55.53 245 LEU A O 1
ATOM 1997 N N . GLY A 1 246 ? 56.267 25.951 -56.896 1.00 56.16 246 GLY A N 1
ATOM 1998 C CA . GLY A 1 246 ? 54.837 26.189 -57.167 1.00 56.16 246 GLY A CA 1
ATOM 1999 C C . GLY A 1 246 ? 53.911 25.107 -56.603 1.00 56.16 246 GLY A C 1
ATOM 2000 O O . GLY A 1 246 ? 52.811 25.402 -56.156 1.00 56.16 246 GLY A O 1
ATOM 2001 N N . LYS A 1 247 ? 54.378 23.852 -56.566 1.00 58.53 247 LYS A N 1
ATOM 2002 C CA . LYS A 1 247 ? 53.579 22.711 -56.088 1.00 58.53 247 LYS A CA 1
ATOM 2003 C C . LYS A 1 247 ? 53.338 22.736 -54.579 1.00 58.53 247 LYS A C 1
ATOM 2005 O O . LYS A 1 247 ? 52.293 22.268 -54.144 1.00 58.53 247 LYS A O 1
ATOM 2010 N N . ASP A 1 248 ? 54.259 23.310 -53.810 1.00 63.72 248 ASP A N 1
ATOM 2011 C CA . ASP A 1 248 ? 54.171 23.334 -52.347 1.00 63.72 248 ASP A CA 1
ATOM 2012 C C . ASP A 1 248 ? 53.106 24.321 -51.839 1.00 63.72 248 ASP A C 1
ATOM 2014 O O . ASP A 1 248 ? 52.468 24.061 -50.824 1.00 63.72 248 ASP A O 1
ATOM 2018 N N . TYR A 1 249 ? 52.850 25.423 -52.557 1.00 70.94 249 TYR A N 1
ATOM 2019 C CA . TYR A 1 249 ? 51.814 26.393 -52.177 1.00 70.94 249 TYR A CA 1
ATOM 2020 C C . TYR A 1 249 ? 50.399 25.878 -52.473 1.00 70.94 249 TYR A C 1
ATOM 2022 O O . TYR A 1 249 ? 49.518 25.966 -51.618 1.00 70.94 249 TYR A O 1
ATOM 2030 N N . GLU A 1 250 ? 50.186 25.288 -53.655 1.00 74.19 250 GLU A N 1
ATOM 2031 C CA . GLU A 1 250 ? 48.909 24.650 -54.002 1.00 74.19 250 GLU A CA 1
ATOM 2032 C C . GLU A 1 250 ? 48.601 23.466 -53.070 1.00 74.19 250 GLU A C 1
ATOM 2034 O O . GLU A 1 250 ? 47.469 23.326 -52.609 1.00 74.19 250 GLU A O 1
ATOM 2039 N N . ALA A 1 251 ? 49.608 22.642 -52.754 1.00 78.75 251 ALA A N 1
ATOM 2040 C CA . ALA A 1 251 ? 49.458 21.514 -51.836 1.00 78.75 251 ALA A CA 1
ATOM 2041 C C . ALA A 1 251 ? 49.096 21.977 -50.418 1.00 78.75 251 ALA A C 1
ATOM 2043 O O . ALA A 1 251 ? 48.160 21.446 -49.826 1.00 78.75 251 ALA A O 1
ATOM 2044 N N . LEU A 1 252 ? 49.769 23.012 -49.905 1.00 82.31 252 LEU A N 1
ATOM 2045 C CA . LEU A 1 252 ? 49.479 23.567 -48.583 1.00 82.31 252 LEU A CA 1
ATOM 2046 C C . LEU A 1 252 ? 48.090 24.222 -48.521 1.00 82.31 252 LEU A C 1
ATOM 2048 O O . LEU A 1 252 ? 47.398 24.110 -47.511 1.00 82.31 252 LEU A O 1
ATOM 2052 N N . SER A 1 253 ? 47.652 24.883 -49.598 1.00 80.62 253 SER A N 1
ATOM 2053 C CA . SER A 1 253 ? 46.309 25.472 -49.659 1.00 80.62 253 SER A CA 1
ATOM 2054 C C . SER A 1 253 ? 45.211 24.408 -49.716 1.00 80.62 253 SER A C 1
ATOM 2056 O O . SER A 1 253 ? 44.144 24.614 -49.140 1.00 80.62 253 SER A O 1
ATOM 2058 N N . HIS A 1 254 ? 45.461 23.281 -50.389 1.00 85.19 254 HIS A N 1
ATOM 2059 C CA . HIS A 1 254 ? 44.553 22.135 -50.391 1.00 85.19 254 HIS A CA 1
ATOM 2060 C C . HIS A 1 254 ? 44.493 21.473 -49.009 1.00 85.19 254 HIS A C 1
ATOM 2062 O O . HIS A 1 254 ? 43.410 21.247 -48.482 1.00 85.19 254 HIS A O 1
ATOM 2068 N N . GLU A 1 255 ? 45.644 21.235 -48.376 1.00 87.69 255 GLU A N 1
ATOM 2069 C CA . GLU A 1 255 ? 45.729 20.617 -47.047 1.00 87.69 255 GLU A CA 1
ATOM 2070 C C . GLU A 1 255 ? 45.073 21.486 -45.957 1.00 87.69 255 GLU A C 1
ATOM 2072 O O . GLU A 1 255 ? 44.436 20.967 -45.035 1.00 87.69 255 GLU A O 1
ATOM 2077 N N . LEU A 1 256 ? 45.156 22.816 -46.081 1.00 86.75 256 LEU A N 1
ATOM 2078 C CA . LEU A 1 256 ? 44.423 23.751 -45.226 1.00 86.75 256 LEU A CA 1
ATOM 2079 C C . LEU A 1 256 ? 42.904 23.658 -45.448 1.00 86.75 256 LEU A C 1
ATOM 2081 O O . LEU A 1 256 ? 42.153 23.664 -44.473 1.00 86.75 256 LEU A O 1
ATOM 2085 N N . GLY A 1 257 ? 42.459 23.526 -46.702 1.00 86.81 257 GLY A N 1
ATOM 2086 C CA . GLY A 1 257 ? 41.054 23.285 -47.047 1.00 86.81 257 GLY A CA 1
ATOM 2087 C C . GLY A 1 257 ? 40.520 21.989 -46.433 1.00 86.81 257 GLY A C 1
ATOM 2088 O O . GLY A 1 257 ? 39.515 22.022 -45.723 1.00 86.81 257 GLY A O 1
ATOM 2089 N N . ASP A 1 258 ? 41.253 20.885 -46.597 1.00 88.88 258 ASP A N 1
ATOM 2090 C CA . ASP A 1 258 ? 40.914 19.577 -46.016 1.00 88.88 258 ASP A CA 1
ATOM 2091 C C . ASP A 1 258 ? 40.883 19.626 -44.480 1.00 88.88 258 ASP A C 1
ATOM 2093 O O . ASP A 1 258 ? 40.067 18.973 -43.824 1.00 88.88 258 ASP A O 1
ATOM 2097 N N . THR A 1 259 ? 41.785 20.405 -43.877 1.00 87.56 259 THR A N 1
ATOM 2098 C CA . THR A 1 259 ? 41.837 20.588 -42.421 1.00 87.56 259 THR A CA 1
ATOM 2099 C C . THR A 1 259 ? 40.641 21.393 -41.918 1.00 87.56 259 THR A C 1
ATOM 2101 O O . THR A 1 259 ? 40.069 21.034 -40.890 1.00 87.56 259 THR A O 1
ATOM 2104 N N . MET A 1 260 ? 40.218 22.430 -42.645 1.00 90.62 260 MET A N 1
ATOM 2105 C CA . MET A 1 260 ? 39.023 23.212 -42.313 1.00 90.62 260 MET A CA 1
ATOM 2106 C C . MET A 1 260 ? 37.727 22.412 -42.482 1.00 90.62 260 MET A C 1
ATOM 2108 O O . MET A 1 260 ? 36.818 22.543 -41.664 1.00 90.62 260 MET A O 1
ATOM 2112 N N . GLU A 1 261 ? 37.625 21.576 -43.518 1.00 90.94 261 GLU A N 1
ATOM 2113 C CA . GLU A 1 261 ? 36.466 20.697 -43.720 1.00 90.94 261 GLU A CA 1
ATOM 2114 C C . GLU A 1 261 ? 36.369 19.666 -42.588 1.00 90.94 261 GLU A C 1
ATOM 2116 O O . GLU A 1 261 ? 35.332 19.558 -41.934 1.00 90.94 261 GLU A O 1
ATOM 2121 N N . ARG A 1 262 ? 37.496 19.033 -42.232 1.00 93.38 262 ARG A N 1
ATOM 2122 C CA . ARG A 1 262 ? 37.582 18.136 -41.071 1.00 93.38 262 ARG A CA 1
ATOM 2123 C C . ARG A 1 262 ? 37.239 18.842 -39.757 1.00 93.38 262 ARG A C 1
ATOM 2125 O O . ARG A 1 262 ? 36.599 18.248 -38.893 1.00 93.38 262 ARG A O 1
ATOM 2132 N N . GLU A 1 263 ? 37.661 20.094 -39.577 1.00 91.12 263 GLU A N 1
ATOM 2133 C CA . GLU A 1 263 ? 37.299 20.892 -38.400 1.00 91.12 263 GLU A CA 1
ATOM 2134 C C . GLU A 1 263 ? 35.784 21.138 -38.334 1.00 91.12 263 GLU A C 1
ATOM 2136 O O . GLU A 1 263 ? 35.183 21.011 -37.265 1.00 91.12 263 GLU A O 1
ATOM 2141 N N . ASN A 1 264 ? 35.150 21.449 -39.467 1.00 91.12 264 ASN A N 1
ATOM 2142 C CA . ASN A 1 264 ? 33.703 21.642 -39.542 1.00 91.12 264 ASN A CA 1
ATOM 2143 C C . ASN A 1 264 ? 32.933 20.349 -39.239 1.00 91.12 264 ASN A C 1
ATOM 2145 O O . ASN A 1 264 ? 32.003 20.387 -38.431 1.00 91.12 264 ASN A O 1
ATOM 2149 N N . ASP A 1 265 ? 33.363 19.210 -39.783 1.00 94.06 265 ASP A N 1
ATOM 2150 C CA . ASP A 1 265 ? 32.766 17.901 -39.491 1.00 94.06 265 ASP A CA 1
ATOM 2151 C C . ASP A 1 265 ? 32.872 17.546 -38.002 1.00 94.06 265 ASP A C 1
ATOM 2153 O O . ASP A 1 265 ? 31.912 17.075 -37.386 1.00 94.06 265 ASP A O 1
ATOM 2157 N N . LEU A 1 266 ? 34.029 17.813 -37.385 1.00 92.88 266 LEU A N 1
ATOM 2158 C CA . LEU A 1 266 ? 34.238 17.594 -35.952 1.00 92.88 266 LEU A CA 1
ATOM 2159 C C . LEU A 1 266 ? 33.354 18.510 -35.097 1.00 92.88 266 LEU A C 1
ATOM 2161 O O . LEU A 1 266 ? 32.804 18.063 -34.088 1.00 92.88 266 LEU A O 1
ATOM 2165 N N . ARG A 1 267 ? 33.168 19.775 -35.497 1.00 93.50 267 ARG A N 1
ATOM 2166 C CA . ARG A 1 267 ? 32.233 20.700 -34.833 1.00 93.50 267 ARG A CA 1
ATOM 2167 C C . ARG A 1 267 ? 30.791 20.203 -34.934 1.00 93.50 267 ARG A C 1
ATOM 2169 O O . ARG A 1 267 ? 30.040 20.314 -33.963 1.00 93.50 267 ARG A O 1
ATOM 2176 N N . GLU A 1 268 ? 30.396 19.646 -36.076 1.00 94.62 268 GLU A N 1
ATOM 2177 C CA . GLU A 1 268 ? 29.049 19.108 -36.263 1.00 94.62 268 GLU A CA 1
ATOM 2178 C C . GLU A 1 268 ? 28.833 17.809 -35.467 1.00 94.62 268 GLU A C 1
ATOM 2180 O O . GLU A 1 268 ? 27.827 17.686 -34.763 1.00 94.62 268 GLU A O 1
ATOM 2185 N N . GLN A 1 269 ? 29.809 16.892 -35.456 1.00 92.75 269 GLN A N 1
ATOM 2186 C CA . GLN A 1 269 ? 29.785 15.703 -34.593 1.00 92.75 269 GLN A CA 1
ATOM 2187 C C . GLN A 1 269 ? 29.701 16.063 -33.111 1.00 92.75 269 GLN A C 1
ATOM 2189 O O . GLN A 1 269 ? 28.918 15.456 -32.378 1.00 92.75 269 GLN A O 1
ATOM 2194 N N . LEU A 1 270 ? 30.465 17.064 -32.662 1.00 92.50 270 LEU A N 1
ATOM 2195 C CA . LEU A 1 270 ? 30.396 17.534 -31.282 1.00 92.50 270 LEU A CA 1
ATOM 2196 C C . LEU A 1 270 ? 28.990 18.042 -30.950 1.00 92.50 270 LEU A C 1
ATOM 2198 O O . LEU A 1 270 ? 28.435 17.672 -29.919 1.00 92.50 270 LEU A O 1
ATOM 2202 N N . LYS A 1 271 ? 28.371 18.814 -31.847 1.00 94.06 271 LYS A N 1
ATOM 2203 C CA . LYS A 1 271 ? 27.002 19.311 -31.668 1.00 94.06 271 LYS A CA 1
ATOM 2204 C C . LYS A 1 271 ? 25.973 18.176 -31.595 1.00 94.06 271 LYS A C 1
ATOM 2206 O O . LYS A 1 271 ? 25.066 18.238 -30.763 1.00 94.06 271 LYS A O 1
ATOM 2211 N N . PHE A 1 272 ? 26.107 17.140 -32.427 1.00 92.31 272 PHE A N 1
ATOM 2212 C CA . PHE A 1 272 ? 25.252 15.950 -32.347 1.00 92.31 272 PHE A CA 1
ATOM 2213 C C . PHE A 1 272 ? 25.450 15.195 -31.028 1.00 92.31 272 PHE A C 1
ATOM 2215 O O . PHE A 1 272 ? 24.466 14.887 -30.358 1.00 92.31 272 PHE A O 1
ATOM 2222 N N . SER A 1 273 ? 26.699 14.980 -30.613 1.00 90.19 273 SER A N 1
ATOM 2223 C CA . SER A 1 273 ? 27.041 14.338 -29.337 1.00 90.19 273 SER A CA 1
ATOM 2224 C C . SER A 1 273 ? 26.507 15.124 -28.130 1.00 90.19 273 SER A C 1
ATOM 2226 O O . SER A 1 273 ? 25.940 14.554 -27.195 1.00 90.19 273 SER A O 1
ATOM 2228 N N . GLU A 1 274 ? 26.591 16.456 -28.158 1.00 91.75 274 GLU A N 1
ATOM 2229 C CA . GLU A 1 274 ? 26.019 17.317 -27.121 1.00 91.75 274 GLU A CA 1
ATOM 2230 C C . GLU A 1 274 ? 24.491 17.221 -27.052 1.00 91.75 274 GLU A C 1
ATOM 2232 O O . GLU A 1 274 ? 23.930 17.194 -25.949 1.00 91.75 274 GLU A O 1
ATOM 2237 N N . GLU A 1 275 ? 23.800 17.167 -28.194 1.00 94.81 275 GLU A N 1
ATOM 2238 C CA . GLU A 1 275 ? 22.342 17.017 -28.218 1.00 94.81 275 GLU A CA 1
ATOM 2239 C C . GLU A 1 275 ? 21.911 15.613 -27.774 1.00 94.81 275 GLU A C 1
ATOM 2241 O O . GLU A 1 275 ? 20.971 15.501 -26.985 1.00 94.81 275 GLU A O 1
ATOM 2246 N N . GLU A 1 276 ? 22.632 14.555 -28.160 1.00 89.62 276 GLU A N 1
ATOM 2247 C CA . GLU A 1 276 ? 22.412 13.198 -27.641 1.00 89.62 276 GLU A CA 1
ATOM 2248 C C . GLU A 1 276 ? 22.633 13.135 -26.125 1.00 89.62 276 GLU A C 1
ATOM 2250 O O . GLU A 1 276 ? 21.809 12.583 -25.394 1.00 89.62 276 GLU A O 1
ATOM 2255 N N . SER A 1 277 ? 23.683 13.784 -25.616 1.00 89.81 277 SER A N 1
ATOM 2256 C CA . SER A 1 277 ? 23.956 13.894 -24.180 1.00 89.81 277 SER A CA 1
ATOM 2257 C C . SER A 1 277 ? 22.844 14.654 -23.440 1.00 89.81 277 SER A C 1
ATOM 2259 O O . SER A 1 277 ? 22.397 14.243 -22.365 1.00 89.81 277 SER A O 1
ATOM 2261 N N . LYS A 1 278 ? 22.326 15.748 -24.020 1.00 93.44 278 LYS A N 1
ATOM 2262 C CA . LYS A 1 278 ? 21.159 16.474 -23.482 1.00 93.44 278 LYS A CA 1
ATOM 2263 C C . LYS A 1 278 ? 19.895 15.619 -23.517 1.00 93.44 278 LYS A C 1
ATOM 2265 O O . LYS A 1 278 ? 19.118 15.659 -22.564 1.00 93.44 278 LYS A O 1
ATOM 2270 N N . GLN A 1 279 ? 19.676 14.853 -24.580 1.00 93.44 279 GLN A N 1
ATOM 2271 C CA . GLN A 1 279 ? 18.532 13.955 -24.702 1.00 93.44 279 GLN A CA 1
ATOM 2272 C C . GLN A 1 279 ? 18.606 12.813 -23.680 1.00 93.44 279 GLN A C 1
ATOM 2274 O O . GLN A 1 279 ? 17.599 12.512 -23.039 1.00 93.44 279 GLN A O 1
ATOM 2279 N N . ALA A 1 280 ? 19.790 12.233 -23.468 1.00 91.56 280 ALA A N 1
ATOM 2280 C CA . ALA A 1 280 ? 20.035 11.226 -22.441 1.00 91.56 280 ALA A CA 1
ATOM 2281 C C . ALA A 1 280 ? 19.744 11.778 -21.040 1.00 91.56 280 ALA A C 1
ATOM 2283 O O . ALA A 1 280 ? 18.998 11.153 -20.290 1.00 91.56 280 ALA A O 1
ATOM 2284 N N . ARG A 1 281 ? 20.219 12.992 -20.722 1.00 94.00 281 ARG A N 1
ATOM 2285 C CA . ARG A 1 281 ? 19.898 13.675 -19.455 1.00 94.00 281 ARG A CA 1
ATOM 2286 C C . ARG A 1 281 ? 18.395 13.878 -19.259 1.00 94.00 281 ARG A C 1
ATOM 2288 O O . ARG A 1 281 ? 17.882 13.562 -18.193 1.00 94.00 281 ARG A O 1
ATOM 2295 N N . ARG A 1 282 ? 17.664 14.340 -20.283 1.00 95.38 282 ARG A N 1
ATOM 2296 C CA . ARG A 1 282 ? 16.192 14.474 -20.210 1.00 95.38 282 ARG A CA 1
ATOM 2297 C C . ARG A 1 282 ? 15.504 13.124 -19.988 1.00 95.38 282 ARG A C 1
ATOM 2299 O O . ARG A 1 282 ? 14.519 13.057 -19.263 1.00 95.38 282 ARG A O 1
ATOM 2306 N N . LYS A 1 283 ? 16.014 12.056 -20.608 1.00 96.19 283 LYS A N 1
ATOM 2307 C CA . LYS A 1 283 ? 15.476 10.700 -20.454 1.00 96.19 283 LYS A CA 1
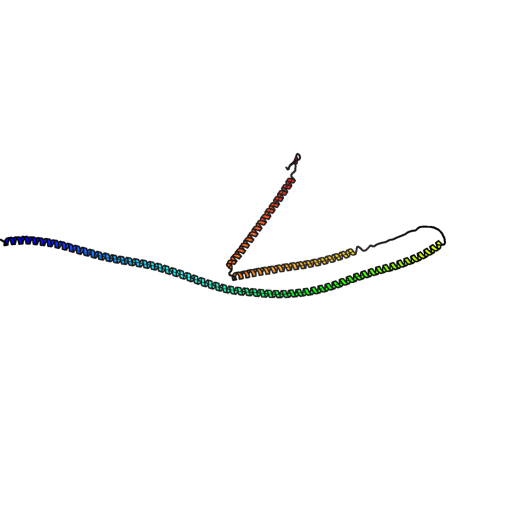ATOM 2308 C C . LYS A 1 283 ? 15.728 10.136 -19.055 1.00 96.19 283 LYS A C 1
ATOM 2310 O O . LYS A 1 283 ? 14.830 9.506 -18.517 1.00 96.19 283 LYS A O 1
ATOM 2315 N N . ILE A 1 284 ? 16.903 10.386 -18.475 1.00 92.12 284 ILE A N 1
ATOM 2316 C CA . ILE A 1 284 ? 17.213 10.031 -17.083 1.00 92.12 284 ILE A CA 1
ATOM 2317 C C . ILE A 1 284 ? 16.239 10.738 -16.140 1.00 92.12 284 ILE A C 1
ATOM 2319 O O . ILE A 1 284 ? 15.567 10.061 -15.380 1.00 92.12 284 ILE A O 1
ATOM 2323 N N . LEU A 1 285 ? 16.057 12.052 -16.286 1.00 93.81 285 LEU A N 1
ATOM 2324 C CA . LEU A 1 285 ? 15.110 12.831 -15.476 1.00 93.81 285 LEU A CA 1
ATOM 2325 C C . LEU A 1 285 ? 13.667 12.308 -15.570 1.00 93.81 285 LEU A C 1
ATOM 2327 O O . LEU A 1 285 ? 12.966 12.213 -14.568 1.00 93.81 285 LEU A O 1
ATOM 2331 N N . ALA A 1 286 ? 13.218 11.940 -16.773 1.00 92.94 286 ALA A N 1
ATOM 2332 C CA . ALA A 1 286 ? 11.897 11.342 -16.961 1.00 92.94 286 ALA A CA 1
ATOM 2333 C C . ALA A 1 286 ? 11.779 9.963 -16.288 1.00 92.94 286 ALA A C 1
ATOM 2335 O O . ALA A 1 286 ? 10.753 9.671 -15.678 1.00 92.94 286 ALA A O 1
ATOM 2336 N N . LEU A 1 287 ? 12.824 9.131 -16.373 1.00 90.62 287 LEU A N 1
ATOM 2337 C CA . LEU A 1 287 ? 12.871 7.838 -15.689 1.00 90.62 287 LEU A CA 1
ATOM 2338 C C . LEU A 1 287 ? 12.928 8.002 -14.168 1.00 90.62 287 LEU A C 1
ATOM 2340 O O . LEU A 1 287 ? 12.283 7.234 -13.472 1.00 90.62 287 LEU A O 1
ATOM 2344 N N . GLU A 1 288 ? 13.648 8.994 -13.646 1.00 92.00 288 GLU A N 1
ATOM 2345 C CA . GLU A 1 288 ? 13.688 9.310 -12.213 1.00 92.00 288 GLU A CA 1
ATOM 2346 C C . GLU A 1 288 ? 12.300 9.703 -11.692 1.00 92.00 288 GLU A C 1
ATOM 2348 O O . GLU A 1 288 ? 11.860 9.166 -10.679 1.00 92.00 288 GLU A O 1
ATOM 2353 N N . GLN A 1 289 ? 11.566 10.547 -12.426 1.00 93.50 289 GLN A N 1
ATOM 2354 C CA . GLN A 1 289 ? 10.178 10.902 -12.093 1.00 93.50 289 GLN A CA 1
ATOM 2355 C C . GLN A 1 289 ? 9.226 9.697 -12.147 1.00 93.50 289 GLN A C 1
ATOM 2357 O O . GLN A 1 289 ? 8.354 9.542 -11.287 1.00 93.50 289 GLN A O 1
ATOM 2362 N N . GLU A 1 290 ? 9.375 8.828 -13.151 1.00 91.12 290 GLU A N 1
ATOM 2363 C CA . GLU A 1 290 ? 8.598 7.588 -13.246 1.00 91.12 290 GLU A CA 1
ATOM 2364 C C . GLU A 1 290 ? 8.926 6.645 -12.081 1.00 91.12 290 GLU A C 1
ATOM 2366 O O . GLU A 1 290 ? 8.020 6.083 -11.474 1.00 91.12 290 GLU A O 1
ATOM 2371 N N . ASN A 1 291 ? 10.199 6.538 -11.702 1.00 89.69 291 ASN A N 1
ATOM 2372 C CA . ASN A 1 291 ? 10.653 5.706 -10.592 1.00 89.69 291 ASN A CA 1
ATOM 2373 C C . ASN A 1 291 ? 10.145 6.228 -9.237 1.00 89.69 291 ASN A C 1
ATOM 2375 O O . ASN A 1 291 ? 9.709 5.445 -8.399 1.00 89.69 291 ASN A O 1
ATOM 2379 N N . GLU A 1 292 ? 10.116 7.547 -9.035 1.00 92.56 292 GLU A N 1
ATOM 2380 C CA . GLU A 1 292 ? 9.507 8.169 -7.853 1.00 92.56 292 GLU A CA 1
ATOM 2381 C C . GLU A 1 292 ? 7.997 7.886 -7.787 1.00 92.56 292 GLU A C 1
ATOM 2383 O O . GLU A 1 292 ? 7.466 7.503 -6.742 1.00 92.56 292 GLU A O 1
ATOM 2388 N N . THR A 1 293 ? 7.308 7.970 -8.928 1.00 88.50 293 THR A N 1
ATOM 2389 C CA . THR A 1 293 ? 5.880 7.633 -9.034 1.00 88.50 293 THR A CA 1
ATOM 2390 C C . THR A 1 293 ? 5.626 6.154 -8.729 1.00 88.50 293 THR A C 1
ATOM 2392 O O . THR A 1 293 ? 4.714 5.830 -7.965 1.00 88.50 293 THR A O 1
ATOM 2395 N N . LEU A 1 294 ? 6.445 5.254 -9.280 1.00 87.94 294 LEU A N 1
ATOM 2396 C CA . LEU A 1 294 ? 6.370 3.816 -9.021 1.00 87.94 294 LEU A CA 1
ATOM 2397 C C . LEU A 1 294 ? 6.675 3.497 -7.554 1.00 87.94 294 LEU A C 1
ATOM 2399 O O . LEU A 1 294 ? 5.961 2.700 -6.955 1.00 87.94 294 LEU A O 1
ATOM 2403 N N . MET A 1 295 ? 7.658 4.155 -6.932 1.00 87.38 295 MET A N 1
ATOM 2404 C CA . MET A 1 295 ? 7.918 4.011 -5.496 1.00 87.38 295 MET A CA 1
ATOM 2405 C C . MET A 1 295 ? 6.712 4.427 -4.651 1.00 87.38 295 MET A C 1
ATOM 2407 O O . MET A 1 295 ? 6.366 3.731 -3.696 1.00 87.38 295 MET A O 1
ATOM 2411 N N . LEU A 1 296 ? 6.037 5.527 -4.999 1.00 88.62 296 LEU A N 1
ATOM 2412 C CA . LEU A 1 296 ? 4.818 5.955 -4.308 1.00 88.62 296 LEU A CA 1
ATOM 2413 C C . LEU A 1 296 ? 3.677 4.943 -4.482 1.00 88.62 296 LEU A C 1
ATOM 2415 O O . LEU A 1 296 ? 2.954 4.661 -3.525 1.00 88.62 296 LEU A O 1
ATOM 2419 N N . GLN A 1 297 ? 3.525 4.371 -5.678 1.00 86.88 297 GLN A N 1
ATOM 2420 C CA . GLN A 1 297 ? 2.540 3.320 -5.944 1.00 86.88 297 GLN A CA 1
ATOM 2421 C C . GLN A 1 297 ? 2.850 2.038 -5.171 1.00 86.88 297 GLN A C 1
ATOM 2423 O O . GLN A 1 297 ? 1.950 1.494 -4.538 1.00 86.88 297 GLN A O 1
ATOM 2428 N N . ILE A 1 298 ? 4.112 1.602 -5.149 1.00 78.62 298 ILE A N 1
ATOM 2429 C CA . ILE A 1 298 ? 4.565 0.458 -4.352 1.00 78.62 298 ILE A CA 1
ATOM 2430 C C . ILE A 1 298 ? 4.283 0.718 -2.877 1.00 78.62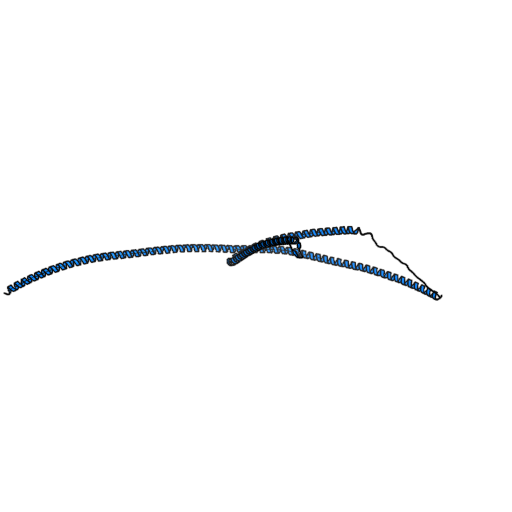 298 ILE A C 1
ATOM 2432 O O . ILE A 1 298 ? 3.645 -0.109 -2.243 1.00 78.62 298 ILE A O 1
ATOM 2436 N N . LYS A 1 299 ? 4.652 1.884 -2.335 1.00 82.00 299 LYS A N 1
ATOM 2437 C CA . LYS A 1 299 ? 4.362 2.240 -0.938 1.00 82.00 299 LYS A CA 1
ATOM 2438 C C . LYS A 1 299 ? 2.864 2.165 -0.634 1.00 82.00 299 LYS A C 1
ATOM 2440 O O . LYS A 1 299 ? 2.463 1.657 0.409 1.00 82.00 299 LYS A O 1
ATOM 2445 N N . LYS A 1 300 ? 2.024 2.632 -1.559 1.00 82.88 300 LYS A N 1
ATOM 2446 C CA . LYS A 1 300 ? 0.567 2.576 -1.419 1.00 82.88 300 LYS A CA 1
ATOM 2447 C C . LYS A 1 300 ? 0.033 1.142 -1.471 1.00 82.88 300 LYS A C 1
ATOM 2449 O O . LYS A 1 300 ? -0.790 0.789 -0.635 1.00 82.88 300 LYS A O 1
ATOM 2454 N N . LEU A 1 301 ? 0.503 0.323 -2.411 1.00 74.50 301 LEU A N 1
ATOM 2455 C CA . LEU A 1 301 ? 0.131 -1.090 -2.520 1.00 74.50 301 LEU A CA 1
ATOM 2456 C C . LEU A 1 301 ? 0.600 -1.884 -1.302 1.00 74.50 301 LEU A C 1
ATOM 2458 O O . LEU A 1 301 ? -0.182 -2.643 -0.746 1.00 74.50 301 LEU A O 1
ATOM 2462 N N . THR A 1 302 ? 1.823 -1.648 -0.831 1.00 77.38 302 THR A N 1
ATOM 2463 C CA . THR A 1 302 ? 2.346 -2.223 0.408 1.00 77.38 302 THR A CA 1
ATOM 2464 C C . THR A 1 302 ? 1.452 -1.866 1.589 1.00 77.38 302 THR A C 1
ATOM 2466 O O . THR A 1 302 ? 1.079 -2.764 2.330 1.00 77.38 302 THR A O 1
ATOM 2469 N N . ASN A 1 303 ? 1.019 -0.608 1.726 1.00 70.81 303 ASN A N 1
ATOM 2470 C CA . ASN A 1 303 ? 0.090 -0.196 2.786 1.00 70.81 303 ASN A CA 1
ATOM 2471 C C . ASN A 1 303 ? -1.306 -0.829 2.651 1.00 70.81 303 ASN A C 1
ATOM 2473 O O . ASN A 1 303 ? -1.923 -1.172 3.655 1.00 70.81 303 ASN A O 1
ATOM 2477 N N . ILE A 1 304 ? -1.814 -1.003 1.426 1.00 74.94 304 ILE A N 1
ATOM 2478 C CA . ILE A 1 304 ? -3.093 -1.689 1.180 1.00 74.94 304 ILE A CA 1
ATOM 2479 C C . ILE A 1 304 ? -2.981 -3.164 1.567 1.00 74.94 304 ILE A C 1
ATOM 2481 O O . ILE A 1 304 ? -3.861 -3.679 2.250 1.00 74.94 304 ILE A O 1
ATOM 2485 N N . VAL A 1 305 ? -1.893 -3.834 1.175 1.00 72.31 305 VAL A N 1
ATOM 2486 C CA . VAL A 1 305 ? -1.600 -5.215 1.579 1.00 72.31 305 VAL A CA 1
ATOM 2487 C C . VAL A 1 305 ? -1.488 -5.303 3.103 1.00 72.31 305 VAL A C 1
ATOM 2489 O O . VAL A 1 305 ? -2.139 -6.168 3.680 1.00 72.31 305 VAL A O 1
ATOM 2492 N N . ARG A 1 306 ? -0.791 -4.352 3.747 1.00 62.00 306 ARG A N 1
ATOM 2493 C CA . ARG A 1 306 ? -0.652 -4.205 5.211 1.00 62.00 306 ARG A CA 1
ATOM 2494 C C . ARG A 1 306 ? -2.016 -4.228 5.915 1.00 62.00 306 ARG A C 1
ATOM 2496 O O . ARG A 1 306 ? -2.253 -5.070 6.775 1.00 62.00 306 ARG A O 1
ATOM 2503 N N . LYS A 1 307 ? -2.948 -3.396 5.436 1.00 66.62 307 LYS A N 1
ATOM 2504 C CA . LYS A 1 307 ? -4.325 -3.279 5.948 1.00 66.62 307 LYS A CA 1
ATOM 25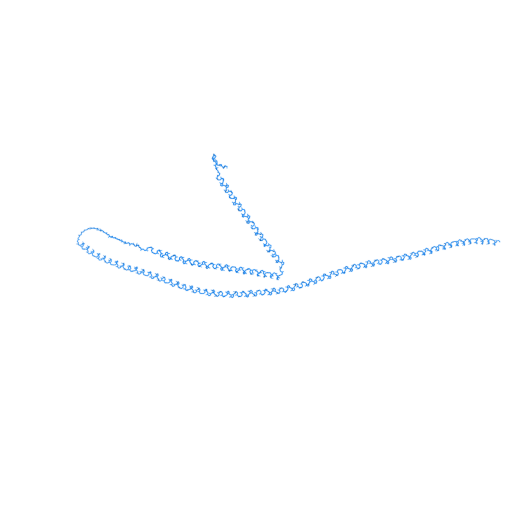05 C C . LYS A 1 307 ? -5.180 -4.531 5.691 1.00 66.62 307 LYS A C 1
ATOM 2507 O O . LYS A 1 307 ? -6.106 -4.813 6.442 1.00 66.62 307 LYS A O 1
ATOM 2512 N N . LYS A 1 308 ? -4.887 -5.287 4.626 1.00 66.94 308 LYS A N 1
ATOM 2513 C CA . LYS A 1 308 ? -5.635 -6.490 4.213 1.00 66.94 308 LYS A CA 1
ATOM 2514 C C . LYS A 1 308 ? -5.216 -7.751 4.968 1.00 66.94 308 LYS A C 1
ATOM 2516 O O . LYS A 1 308 ? -6.037 -8.646 5.137 1.00 66.94 308 LYS A O 1
ATOM 2521 N N . THR A 1 309 ? -3.948 -7.853 5.363 1.00 61.03 309 THR A N 1
ATOM 2522 C CA . THR A 1 309 ? -3.402 -9.053 6.012 1.00 61.03 309 THR A CA 1
ATOM 2523 C C . THR A 1 309 ? -3.572 -9.068 7.528 1.00 61.03 309 THR A C 1
ATOM 2525 O O . THR A 1 309 ? -3.313 -10.105 8.123 1.00 61.03 309 THR A O 1
ATOM 2528 N N . GLY A 1 310 ? -4.006 -7.965 8.158 1.00 55.00 310 GLY A N 1
ATOM 2529 C CA . GLY A 1 310 ? -4.178 -7.899 9.618 1.00 55.00 310 GLY A CA 1
ATOM 2530 C C . GLY A 1 310 ? -2.892 -8.217 10.389 1.00 55.00 310 GLY A C 1
ATOM 2531 O O . GLY A 1 310 ? -2.946 -8.683 11.520 1.00 55.00 310 GLY A O 1
ATOM 2532 N N . ASN A 1 311 ? -1.736 -8.007 9.753 1.00 49.03 311 ASN A N 1
ATOM 2533 C CA . ASN A 1 311 ? -0.420 -8.403 10.254 1.00 49.03 311 ASN A CA 1
ATOM 2534 C C . ASN A 1 311 ? 0.261 -7.258 11.025 1.00 49.03 311 ASN A C 1
ATOM 2536 O O . ASN A 1 311 ? 1.490 -7.218 11.102 1.00 49.03 311 ASN A O 1
ATOM 2540 N N . ASP A 1 312 ? -0.533 -6.320 11.557 1.00 55.91 312 ASP A N 1
ATOM 2541 C CA . ASP A 1 312 ? -0.045 -5.089 12.187 1.00 55.91 312 ASP A CA 1
ATOM 2542 C C . ASP A 1 312 ? 0.949 -5.391 13.322 1.00 55.91 312 ASP A C 1
ATOM 2544 O O . ASP A 1 312 ? 1.958 -4.709 13.420 1.00 55.91 312 ASP A O 1
ATOM 2548 N N . GLU A 1 313 ? 0.789 -6.481 14.083 1.00 53.06 313 GLU A N 1
ATOM 2549 C CA . GLU A 1 313 ? 1.703 -6.811 15.193 1.00 53.06 313 GLU A CA 1
ATOM 2550 C C . GLU A 1 313 ? 3.064 -7.414 14.773 1.00 53.06 313 GLU A C 1
ATOM 2552 O O . GLU A 1 313 ? 4.093 -7.136 15.397 1.00 53.06 313 GLU A O 1
ATOM 2557 N N . GLU A 1 314 ? 3.117 -8.255 13.731 1.00 50.97 314 GLU A N 1
ATOM 2558 C CA . GLU A 1 314 ? 4.389 -8.813 13.229 1.00 50.97 314 GLU A CA 1
ATOM 2559 C C . GLU A 1 314 ? 5.158 -7.787 12.389 1.00 50.97 314 GLU A C 1
ATOM 2561 O O . GLU A 1 314 ? 6.390 -7.752 12.422 1.00 50.97 314 GLU A O 1
ATOM 2566 N N . VAL A 1 315 ? 4.433 -6.910 11.689 1.00 51.03 315 VAL A N 1
ATOM 2567 C CA . VAL A 1 315 ? 5.015 -5.881 10.827 1.00 51.03 315 VAL A CA 1
ATOM 2568 C C . VAL A 1 315 ? 5.333 -4.601 11.598 1.00 51.03 315 VAL A C 1
ATOM 2570 O O . VAL A 1 315 ? 6.338 -4.001 11.262 1.00 51.03 315 VAL A O 1
ATOM 2573 N N . GLU A 1 316 ? 4.630 -4.211 12.673 1.00 55.47 316 GLU A N 1
ATOM 2574 C CA . GLU A 1 316 ? 5.117 -3.155 13.589 1.00 55.47 316 GLU A CA 1
ATOM 2575 C C . GLU A 1 316 ? 6.470 -3.541 14.186 1.00 55.47 316 GLU A C 1
ATOM 2577 O O . GLU A 1 316 ? 7.343 -2.694 14.340 1.00 55.47 316 GLU A O 1
ATOM 2582 N N . LYS A 1 317 ? 6.701 -4.830 14.456 1.00 55.47 317 LYS A N 1
ATOM 2583 C CA . LYS A 1 317 ? 8.023 -5.333 14.846 1.00 55.47 317 LYS A CA 1
ATOM 2584 C C . LYS A 1 317 ? 9.064 -5.190 13.736 1.00 55.47 317 LYS A C 1
ATOM 2586 O O . LYS A 1 317 ? 10.192 -4.808 14.041 1.00 55.47 317 LYS A O 1
ATOM 2591 N N . GLU A 1 318 ? 8.724 -5.476 12.477 1.00 58.16 318 GLU A N 1
ATOM 2592 C CA . GLU A 1 318 ? 9.634 -5.290 11.333 1.00 58.16 318 GLU A CA 1
ATOM 2593 C C . GLU A 1 318 ? 9.833 -3.817 10.947 1.00 58.16 318 GLU A C 1
ATOM 2595 O O . GLU A 1 318 ? 10.947 -3.438 10.599 1.00 58.16 318 GLU A O 1
ATOM 2600 N N . GLU A 1 319 ? 8.811 -2.965 11.045 1.00 60.00 319 GLU A N 1
ATOM 2601 C CA . GLU A 1 319 ? 8.889 -1.523 10.805 1.00 60.00 319 GLU A CA 1
ATOM 2602 C C . GLU A 1 319 ? 9.667 -0.853 11.924 1.00 60.00 319 GLU A C 1
ATOM 2604 O O . GLU A 1 319 ? 10.641 -0.180 11.620 1.00 60.00 319 GLU A O 1
ATOM 2609 N N . MET A 1 320 ? 9.378 -1.145 13.196 1.00 56.25 320 MET A N 1
ATOM 2610 C CA . MET A 1 320 ? 10.221 -0.721 14.317 1.00 56.25 320 MET A CA 1
ATOM 2611 C C . MET A 1 320 ? 11.639 -1.274 14.187 1.00 56.25 320 MET A C 1
ATOM 2613 O O . MET A 1 320 ? 12.590 -0.592 14.551 1.00 56.25 320 MET A O 1
ATOM 2617 N N . SER A 1 321 ? 11.832 -2.487 13.659 1.00 68.88 321 SER A N 1
ATOM 2618 C CA . SER A 1 321 ? 13.170 -3.024 13.386 1.00 68.88 321 SER A CA 1
ATOM 2619 C C . SER A 1 321 ? 13.865 -2.279 12.242 1.00 68.88 321 SER A C 1
ATOM 2621 O O . SER A 1 321 ? 15.050 -1.981 12.364 1.00 68.88 321 SER A O 1
ATOM 2623 N N . SER A 1 322 ? 13.150 -1.922 11.175 1.00 74.69 322 SER A N 1
ATOM 2624 C CA . SER A 1 322 ? 13.658 -1.150 10.039 1.00 74.69 322 SER A CA 1
ATOM 2625 C C . SER A 1 322 ? 13.927 0.308 10.412 1.00 74.69 322 SER A C 1
ATOM 2627 O O . SER A 1 322 ? 14.897 0.886 9.930 1.00 74.69 322 SER A O 1
ATOM 2629 N N . GLU A 1 323 ? 13.099 0.918 11.255 1.00 75.12 323 GLU A N 1
ATOM 2630 C CA . GLU A 1 323 ? 13.266 2.278 11.766 1.00 75.12 323 GLU A CA 1
ATOM 2631 C C . GLU A 1 323 ? 14.409 2.329 12.780 1.00 75.12 323 GLU A C 1
ATOM 2633 O O . GLU A 1 323 ? 15.261 3.207 12.680 1.00 75.12 323 GLU A O 1
ATOM 2638 N N . ASN A 1 324 ? 14.536 1.320 13.650 1.00 71.38 324 ASN A N 1
ATOM 2639 C CA . ASN A 1 324 ? 15.724 1.141 14.488 1.00 71.38 324 ASN A CA 1
ATOM 2640 C C . ASN A 1 324 ? 16.993 0.950 13.647 1.00 71.38 324 ASN A C 1
ATOM 2642 O O . ASN A 1 324 ? 18.016 1.560 13.950 1.00 71.38 324 ASN A O 1
ATOM 2646 N N . LEU A 1 325 ? 16.941 0.160 12.569 1.00 77.38 325 LEU A N 1
ATOM 2647 C CA . LEU A 1 325 ? 18.078 -0.023 11.664 1.00 77.38 325 LEU A CA 1
ATOM 2648 C C . LEU A 1 325 ? 18.435 1.282 10.937 1.00 77.38 325 LEU A C 1
ATOM 2650 O O . LEU A 1 325 ? 19.609 1.581 10.737 1.00 77.38 325 LEU A O 1
ATOM 2654 N N . LYS A 1 326 ? 17.434 2.091 10.580 1.00 84.62 326 LYS A N 1
ATOM 2655 C CA . LYS A 1 326 ? 17.617 3.400 9.948 1.00 84.62 326 LYS A CA 1
ATOM 2656 C C . LYS A 1 326 ? 18.248 4.409 10.907 1.00 84.62 326 LYS A C 1
ATOM 2658 O O . LYS A 1 326 ? 19.215 5.057 10.527 1.00 84.62 326 LYS A O 1
ATOM 2663 N N . ILE A 1 327 ? 17.776 4.466 12.154 1.00 86.62 327 ILE A N 1
ATOM 2664 C CA . ILE A 1 327 ? 18.385 5.265 13.228 1.00 86.62 327 ILE A CA 1
ATOM 2665 C C . ILE A 1 327 ? 19.826 4.806 13.478 1.00 86.62 327 ILE A C 1
ATOM 2667 O O . ILE A 1 327 ? 20.720 5.632 13.636 1.00 86.62 327 ILE A O 1
ATOM 2671 N N . GLN A 1 328 ? 20.085 3.496 13.468 1.00 82.06 328 GLN A N 1
ATOM 2672 C CA . GLN A 1 328 ? 21.429 2.949 13.652 1.00 82.06 328 GLN A CA 1
ATOM 2673 C C . GLN A 1 328 ? 22.372 3.310 12.495 1.00 82.06 328 GLN A C 1
ATOM 2675 O O . GLN A 1 328 ? 23.533 3.636 12.737 1.00 82.06 328 GLN A O 1
ATOM 2680 N N . LEU A 1 329 ? 21.880 3.299 11.254 1.00 86.25 329 LEU A N 1
ATOM 2681 C CA . LEU A 1 329 ? 22.631 3.754 10.081 1.00 86.25 329 LEU A CA 1
ATOM 2682 C C . LEU A 1 329 ? 22.917 5.257 10.133 1.00 86.25 329 LEU A C 1
ATOM 2684 O O . LEU A 1 329 ? 24.043 5.662 9.864 1.00 86.25 329 LEU A O 1
ATOM 2688 N N . GLU A 1 330 ? 21.938 6.069 10.529 1.00 89.38 330 GLU A N 1
ATOM 2689 C CA . GLU A 1 330 ? 22.088 7.521 10.674 1.00 89.38 330 GLU A CA 1
ATOM 2690 C C . GLU A 1 330 ? 23.102 7.866 11.780 1.00 89.38 330 GLU A C 1
ATOM 2692 O O . GLU A 1 330 ? 23.947 8.748 11.617 1.00 89.38 330 GLU A O 1
ATOM 2697 N N . LEU A 1 331 ? 23.096 7.099 12.877 1.00 87.12 331 LEU A N 1
ATOM 2698 C CA . LEU A 1 331 ? 24.093 7.196 13.941 1.00 87.12 331 LEU A CA 1
ATOM 2699 C C . LEU A 1 331 ? 25.490 6.784 13.447 1.00 87.12 331 LEU A C 1
ATOM 2701 O O . LEU A 1 331 ? 26.456 7.497 13.705 1.00 87.12 331 LEU A O 1
ATOM 2705 N N . MET A 1 332 ? 25.604 5.689 12.684 1.00 86.25 332 MET A N 1
ATOM 2706 C CA . MET A 1 332 ? 26.869 5.263 12.065 1.00 86.25 332 MET A CA 1
ATOM 2707 C C . MET A 1 332 ? 27.402 6.292 11.062 1.00 86.25 332 MET A C 1
ATOM 2709 O O . MET A 1 332 ? 28.613 6.504 10.983 1.00 86.25 332 MET A O 1
ATOM 2713 N N . GLU A 1 333 ? 26.532 6.943 10.289 1.00 89.44 333 GLU A N 1
ATOM 2714 C CA . GLU A 1 333 ? 26.919 8.033 9.390 1.00 89.44 333 GLU A CA 1
ATOM 2715 C C . GLU A 1 333 ? 27.423 9.250 10.165 1.00 89.44 333 GLU A C 1
ATOM 2717 O O . GLU A 1 333 ? 28.453 9.828 9.801 1.00 89.44 333 GLU A O 1
ATOM 2722 N N . GLN A 1 334 ? 26.753 9.618 11.261 1.00 92.81 334 GLN A N 1
ATOM 2723 C CA . GLN A 1 334 ? 27.226 10.679 12.146 1.00 92.81 334 GLN A CA 1
ATOM 2724 C C . GLN A 1 334 ? 28.574 10.323 12.787 1.00 92.81 334 GLN A C 1
ATOM 2726 O O . GLN A 1 334 ? 29.485 11.154 12.770 1.00 92.81 334 GLN A O 1
ATOM 2731 N N . GLU A 1 335 ? 28.754 9.095 13.276 1.00 90.38 335 GLU A N 1
ATOM 2732 C CA . GLU A 1 335 ? 30.032 8.614 13.813 1.00 90.38 335 GLU A CA 1
ATOM 2733 C C . GLU A 1 335 ? 31.134 8.632 12.751 1.00 90.38 335 GLU A C 1
ATOM 2735 O O . GLU A 1 335 ? 32.223 9.144 13.008 1.00 90.38 335 GLU A O 1
ATOM 2740 N N . MET A 1 336 ? 30.857 8.169 11.529 1.00 91.44 336 MET A N 1
ATOM 2741 C CA . MET A 1 336 ? 31.802 8.271 10.414 1.00 91.44 336 MET A CA 1
ATOM 2742 C C . MET A 1 336 ? 32.144 9.724 10.078 1.00 91.44 336 MET A C 1
ATOM 2744 O O . MET A 1 336 ? 33.302 10.021 9.791 1.00 91.44 336 MET A O 1
ATOM 2748 N N . SER A 1 337 ? 31.176 10.642 10.116 1.00 90.94 337 SER A N 1
ATOM 2749 C CA . SER A 1 337 ? 31.415 12.074 9.888 1.00 90.94 337 SER A CA 1
ATOM 2750 C C . SER A 1 337 ? 32.334 12.674 10.954 1.00 90.94 337 SER A C 1
ATOM 2752 O O . SER A 1 337 ? 33.249 13.436 10.634 1.00 90.94 337 SER A O 1
ATOM 2754 N N . VAL A 1 338 ? 32.115 12.317 12.222 1.00 95.00 338 VAL A N 1
ATOM 2755 C CA . VAL A 1 338 ? 32.958 12.754 13.341 1.00 95.00 338 VAL A CA 1
ATOM 2756 C C . VAL A 1 338 ? 34.358 12.154 13.232 1.00 95.00 338 VAL A C 1
ATOM 2758 O O . VAL A 1 338 ? 35.339 12.878 13.384 1.00 95.00 338 VAL A O 1
ATOM 2761 N N . LEU A 1 339 ? 34.472 10.862 12.919 1.00 93.75 339 LEU A N 1
ATOM 2762 C CA . LEU A 1 339 ? 35.761 10.197 12.739 1.00 93.75 339 LEU A CA 1
ATOM 2763 C C . LEU A 1 339 ? 36.546 10.784 11.565 1.00 93.75 339 LEU A C 1
ATOM 2765 O O . LEU A 1 339 ? 37.739 11.013 11.723 1.00 93.75 339 LEU A O 1
ATOM 2769 N N . ARG A 1 340 ? 35.902 11.101 10.432 1.00 95.00 340 ARG A N 1
ATOM 2770 C CA . ARG A 1 340 ? 36.563 11.794 9.310 1.00 95.00 340 ARG A CA 1
ATOM 2771 C C . ARG A 1 340 ? 37.106 13.153 9.729 1.00 95.00 340 ARG A C 1
ATOM 2773 O O . ARG A 1 340 ? 38.280 13.407 9.520 1.00 95.00 340 ARG A O 1
ATOM 2780 N N . ARG A 1 341 ? 36.298 13.978 10.406 1.00 93.94 341 ARG A N 1
ATOM 2781 C CA . ARG A 1 341 ? 36.770 15.268 10.943 1.00 93.94 341 ARG A CA 1
ATOM 2782 C C . ARG A 1 341 ? 37.968 15.100 11.872 1.00 93.94 341 ARG A C 1
ATOM 2784 O O . ARG A 1 341 ? 38.919 15.863 11.786 1.00 93.94 341 ARG A O 1
ATOM 2791 N N . LYS A 1 342 ? 37.941 14.079 12.728 1.00 95.25 342 LYS A N 1
ATOM 2792 C CA . LYS A 1 342 ? 39.035 13.794 13.658 1.00 95.25 342 LYS A CA 1
ATOM 2793 C C . LYS A 1 342 ? 40.298 13.305 12.945 1.00 95.25 342 LYS A C 1
ATOM 2795 O O . LYS A 1 342 ? 41.398 13.643 13.374 1.00 95.25 342 LYS A O 1
ATOM 2800 N N . VAL A 1 343 ? 40.151 12.534 11.866 1.00 94.94 343 VAL A N 1
ATOM 2801 C CA . VAL A 1 343 ? 41.260 12.155 10.977 1.00 94.94 343 VAL A CA 1
ATOM 2802 C C . VAL A 1 343 ? 41.843 13.402 10.324 1.00 94.94 343 VAL A C 1
ATOM 2804 O O . VAL A 1 343 ? 43.033 13.628 10.491 1.00 94.94 343 VAL A O 1
ATOM 2807 N N . ASP A 1 344 ? 41.020 14.253 9.711 1.00 94.94 344 ASP A N 1
ATOM 2808 C CA . ASP A 1 344 ? 41.476 15.488 9.062 1.00 94.94 344 ASP A CA 1
ATOM 2809 C C . ASP A 1 344 ? 42.205 16.420 10.052 1.00 94.94 344 ASP A C 1
ATOM 2811 O O . ASP A 1 344 ? 43.254 16.980 9.741 1.00 94.94 344 ASP A O 1
ATOM 2815 N N . GLU A 1 345 ? 41.678 16.579 11.271 1.00 94.44 345 GLU A N 1
ATOM 2816 C CA . GLU A 1 345 ? 42.319 17.357 12.341 1.00 94.44 345 GLU A CA 1
ATOM 2817 C C . GLU A 1 345 ? 43.677 16.769 12.741 1.00 94.44 345 GLU A C 1
ATOM 2819 O O . GLU A 1 345 ? 44.658 17.506 12.853 1.00 94.44 345 GLU A O 1
ATOM 2824 N N . THR A 1 346 ? 43.748 15.444 12.901 1.00 93.25 346 THR A N 1
ATOM 2825 C CA . THR A 1 346 ? 44.986 14.738 13.266 1.00 93.25 346 THR A CA 1
ATOM 2826 C C . THR A 1 346 ? 46.016 14.802 12.139 1.00 93.25 346 THR A C 1
ATOM 2828 O O . THR A 1 346 ? 47.201 14.999 12.396 1.00 93.25 346 THR A O 1
ATOM 2831 N N . GLU A 1 347 ? 45.591 14.658 10.884 1.00 94.31 347 GLU A N 1
ATOM 2832 C CA . GLU A 1 347 ? 46.454 14.793 9.709 1.00 94.31 347 GLU A CA 1
ATOM 2833 C C . GLU A 1 347 ? 47.029 16.203 9.619 1.00 94.31 347 GLU A C 1
ATOM 2835 O O . GLU A 1 347 ? 48.235 16.364 9.444 1.00 94.31 347 GLU A O 1
ATOM 2840 N N . LYS A 1 348 ? 46.203 17.224 9.853 1.00 94.81 348 LYS A N 1
ATOM 2841 C CA . LYS A 1 348 ? 46.639 18.621 9.865 1.00 94.81 348 LYS A CA 1
ATOM 2842 C C . LYS A 1 348 ? 47.619 18.918 11.002 1.00 94.81 348 LYS A C 1
ATOM 2844 O O . LYS A 1 348 ? 48.602 19.629 10.804 1.00 94.81 348 LYS A O 1
ATOM 2849 N N . GLU A 1 349 ? 47.392 18.365 12.192 1.00 93.38 349 GLU A N 1
ATOM 2850 C CA . GLU A 1 349 ? 48.367 18.419 13.289 1.00 93.38 349 GLU A CA 1
ATOM 2851 C C . GLU A 1 349 ? 49.676 17.715 12.923 1.00 93.38 349 GLU A C 1
ATOM 2853 O O . GLU A 1 349 ? 50.754 18.238 13.199 1.00 93.38 349 GLU A O 1
ATOM 2858 N N . ASN A 1 350 ? 49.601 16.565 12.257 1.00 92.50 350 ASN A N 1
ATOM 2859 C CA . ASN A 1 350 ? 50.773 15.818 11.820 1.00 92.50 350 ASN A CA 1
ATOM 2860 C C . ASN A 1 350 ? 51.572 16.587 10.754 1.00 92.50 350 ASN A C 1
ATOM 2862 O O . ASN A 1 350 ? 52.794 16.651 10.839 1.00 92.50 350 ASN A O 1
ATOM 2866 N N . GLU A 1 351 ? 50.910 17.238 9.795 1.00 93.69 351 GLU A N 1
ATOM 2867 C CA . GLU A 1 351 ? 51.551 18.129 8.817 1.00 93.69 351 GLU A CA 1
ATOM 2868 C C . GLU A 1 351 ? 52.234 19.329 9.487 1.00 93.69 351 GLU A C 1
ATOM 2870 O O . GLU A 1 351 ? 53.368 19.683 9.142 1.00 93.69 351 GLU A O 1
ATOM 2875 N N . ASN A 1 352 ? 51.577 19.935 10.481 1.00 92.81 352 AS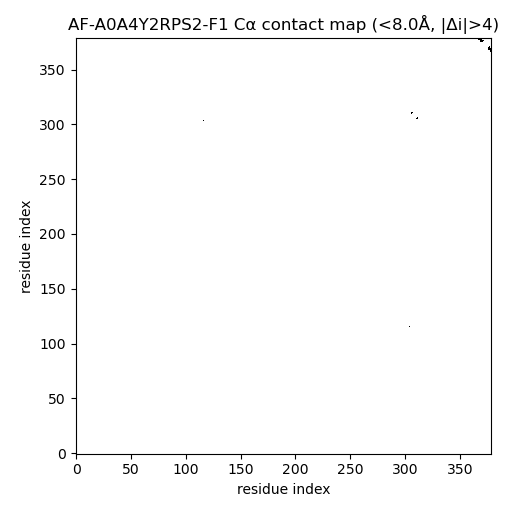N A N 1
ATOM 2876 C CA . ASN A 1 352 ? 52.157 21.024 11.264 1.00 92.81 352 ASN A CA 1
ATOM 2877 C C . ASN A 1 352 ? 53.399 20.549 12.029 1.00 92.81 352 ASN A C 1
ATOM 2879 O O . ASN A 1 352 ? 54.448 21.183 11.948 1.00 92.81 352 ASN A O 1
ATOM 2883 N N . LEU A 1 353 ? 53.316 19.404 12.714 1.00 93.38 353 LEU A N 1
ATOM 2884 C CA . LEU A 1 353 ? 54.446 18.813 13.433 1.00 93.38 353 LEU A CA 1
ATOM 2885 C C . LEU A 1 353 ? 55.583 18.422 12.488 1.00 93.38 353 LEU A C 1
ATOM 2887 O O . LEU A 1 353 ? 56.743 18.658 12.807 1.00 93.38 353 LEU A O 1
ATOM 2891 N N . GLN A 1 354 ? 55.287 17.871 11.311 1.00 92.94 354 GLN A N 1
ATOM 2892 C CA . GLN A 1 354 ? 56.303 17.588 10.294 1.00 92.94 354 GLN A CA 1
ATOM 2893 C C . GLN A 1 354 ? 56.986 18.866 9.809 1.00 92.94 354 GLN A C 1
ATOM 2895 O O . GLN A 1 354 ? 58.203 18.877 9.619 1.00 92.94 354 GLN A O 1
ATOM 2900 N N . SER A 1 355 ? 56.229 19.949 9.643 1.00 92.75 355 SER A N 1
ATOM 2901 C CA . SER A 1 355 ? 56.769 21.258 9.272 1.00 92.75 355 SER A CA 1
ATOM 2902 C C . SER A 1 355 ? 57.663 21.831 10.376 1.00 92.75 355 SER A C 1
ATOM 2904 O O . SER A 1 355 ? 58.761 22.300 10.084 1.00 92.75 355 SER A O 1
ATOM 2906 N N . GLU A 1 356 ? 57.246 21.723 11.639 1.00 91.75 356 GLU A N 1
ATOM 2907 C CA . GLU A 1 356 ? 58.030 22.107 12.820 1.00 91.75 356 GLU A CA 1
ATOM 2908 C C . GLU A 1 356 ? 59.326 21.286 12.913 1.00 91.75 356 GLU A C 1
ATOM 2910 O O . GLU A 1 356 ? 60.413 21.837 13.073 1.00 91.75 356 GLU A O 1
ATOM 2915 N N . VAL A 1 357 ? 59.236 19.963 12.741 1.00 90.56 357 VAL A N 1
ATOM 2916 C CA . VAL A 1 357 ? 60.390 19.054 12.721 1.00 90.56 357 VAL A CA 1
ATOM 2917 C C . VAL A 1 357 ? 61.347 19.439 11.603 1.00 90.56 357 VAL A C 1
ATOM 2919 O O . VAL A 1 357 ? 62.548 19.523 11.843 1.00 90.56 357 VAL A O 1
ATOM 2922 N N . LYS A 1 358 ? 60.839 19.712 10.400 1.00 91.31 358 LYS A N 1
ATOM 2923 C CA . LYS A 1 358 ? 61.660 20.130 9.262 1.00 91.31 358 LYS A CA 1
ATOM 2924 C C . LYS A 1 358 ? 62.346 21.470 9.528 1.00 91.31 358 LYS A C 1
ATOM 2926 O O . LYS A 1 358 ? 63.541 21.595 9.276 1.00 91.31 358 LYS A O 1
ATOM 2931 N N . TYR A 1 359 ? 61.625 22.435 10.097 1.00 92.25 359 TYR A N 1
ATOM 2932 C CA . TYR A 1 359 ? 62.175 23.726 10.508 1.00 92.25 359 TYR A CA 1
ATOM 2933 C C . TYR A 1 359 ? 63.283 23.567 11.559 1.00 92.25 359 TYR A C 1
ATOM 2935 O O . TYR A 1 359 ? 64.356 24.155 11.429 1.00 92.25 359 TYR A O 1
ATOM 2943 N N . LEU A 1 360 ? 63.066 22.737 12.582 1.00 89.38 360 LEU A N 1
ATOM 2944 C CA . LEU A 1 360 ? 64.065 22.462 13.615 1.00 89.38 360 LEU A CA 1
ATOM 2945 C C . LEU A 1 360 ? 65.271 21.693 13.063 1.00 89.38 360 LEU A C 1
ATOM 2947 O O . LEU A 1 360 ? 66.400 22.036 13.400 1.00 89.38 360 LEU A O 1
ATOM 2951 N N . GLN A 1 361 ? 65.065 20.707 12.186 1.00 85.50 361 GLN A N 1
ATOM 2952 C CA . GLN A 1 361 ? 66.144 19.997 11.493 1.00 85.50 361 GLN A CA 1
ATOM 2953 C C . GLN A 1 361 ? 66.997 20.955 10.665 1.00 85.50 361 GLN A C 1
ATOM 2955 O O . GLN A 1 361 ? 68.218 20.904 10.755 1.00 85.50 361 GLN A O 1
ATOM 2960 N N . GLU A 1 362 ? 66.375 21.856 9.904 1.00 86.88 362 GLU A N 1
ATOM 2961 C CA . GLU A 1 362 ? 67.074 22.873 9.117 1.00 86.88 362 GLU A CA 1
ATOM 2962 C C . GLU A 1 362 ? 67.832 23.859 10.016 1.00 86.88 362 GLU A C 1
ATOM 2964 O O . GLU A 1 362 ? 68.960 24.243 9.714 1.00 86.88 362 GLU A O 1
ATOM 2969 N N . LYS A 1 363 ? 67.261 24.213 11.170 1.00 83.88 363 LYS A N 1
ATOM 2970 C CA . LYS A 1 363 ? 67.913 25.061 12.173 1.00 83.88 363 LYS A CA 1
ATOM 2971 C C . LYS A 1 363 ? 69.121 24.383 12.829 1.00 83.88 363 LYS A C 1
ATOM 2973 O O . LYS A 1 363 ? 70.114 25.061 13.069 1.00 83.88 363 LYS A O 1
ATOM 2978 N N . VAL A 1 364 ? 69.055 23.073 13.078 1.00 78.75 364 VAL A N 1
ATOM 2979 C CA . VAL A 1 364 ? 70.181 22.255 13.567 1.00 78.75 364 VAL A CA 1
ATOM 2980 C C . VAL A 1 364 ? 71.249 22.082 12.480 1.00 78.75 364 VAL A C 1
ATOM 2982 O O . VAL A 1 364 ? 72.436 22.178 12.769 1.00 78.75 364 VAL A O 1
ATOM 2985 N N . LEU A 1 365 ? 70.855 21.880 11.219 1.00 73.62 365 LEU A N 1
ATOM 2986 C CA . LEU A 1 365 ? 71.790 21.747 10.092 1.00 73.62 365 LEU A CA 1
ATOM 2987 C C . LEU A 1 365 ? 72.535 23.056 9.796 1.00 73.62 365 LEU A C 1
ATOM 2989 O O . LEU A 1 365 ? 73.706 23.039 9.431 1.00 73.62 365 LEU A O 1
ATOM 2993 N N . ASN A 1 366 ? 71.849 24.185 9.979 1.00 71.06 366 ASN A N 1
ATOM 2994 C CA . ASN A 1 366 ? 72.406 25.529 9.834 1.00 71.06 366 ASN A CA 1
ATOM 2995 C C . ASN A 1 366 ? 73.059 26.047 11.126 1.00 71.06 366 ASN A C 1
ATOM 2997 O O . ASN A 1 366 ? 73.465 27.211 11.190 1.00 71.06 366 ASN A O 1
ATOM 3001 N N . GLN A 1 367 ? 73.161 25.209 12.159 1.00 66.44 367 GLN A N 1
ATOM 3002 C CA . GLN A 1 367 ? 73.855 25.556 13.386 1.00 66.44 367 GLN A CA 1
ATOM 3003 C C . GLN A 1 367 ? 75.370 25.472 13.129 1.00 66.44 367 GLN A C 1
ATOM 3005 O O . GLN A 1 367 ? 75.855 24.454 12.630 1.00 66.44 367 GLN A O 1
ATOM 3010 N N . PRO A 1 368 ? 76.141 26.535 13.409 1.00 61.97 368 PRO A N 1
ATOM 3011 C CA . PRO A 1 368 ? 77.563 26.556 13.102 1.00 61.97 368 PRO A CA 1
ATOM 3012 C C . PRO A 1 368 ? 78.298 25.493 13.926 1.00 61.97 368 PRO A C 1
ATOM 3014 O O . PRO A 1 368 ? 78.318 25.550 15.153 1.00 61.97 368 PRO A O 1
ATOM 3017 N N . LEU A 1 369 ? 78.893 24.516 13.241 1.00 57.69 369 LEU A N 1
ATOM 3018 C CA . LEU A 1 369 ? 79.713 23.472 13.850 1.00 57.69 369 LEU A CA 1
ATOM 3019 C C . LEU A 1 369 ? 81.095 24.035 14.189 1.00 57.69 369 LEU A C 1
ATOM 3021 O O . LEU A 1 369 ? 81.751 24.638 13.337 1.00 57.69 369 LEU A O 1
ATOM 3025 N N . ILE A 1 370 ? 81.551 23.808 15.422 1.00 58.22 370 ILE A N 1
ATOM 3026 C CA . ILE A 1 370 ? 82.933 24.085 15.822 1.00 58.22 370 ILE A CA 1
ATOM 3027 C C . ILE A 1 370 ? 83.639 22.739 15.981 1.00 58.22 370 ILE A C 1
ATOM 3029 O O . ILE A 1 370 ? 83.318 21.949 16.868 1.00 58.22 370 ILE A O 1
ATOM 3033 N N . GLU A 1 371 ? 84.618 22.477 15.119 1.00 50.34 371 GLU A N 1
ATOM 3034 C CA . GLU A 1 371 ? 85.546 21.362 15.296 1.00 50.34 371 GLU A CA 1
ATOM 3035 C C . GLU A 1 371 ? 86.586 21.721 16.359 1.00 50.34 371 GLU A C 1
ATOM 3037 O O . GLU A 1 371 ? 87.369 22.659 16.193 1.00 50.34 371 GLU A O 1
ATOM 3042 N N . VAL A 1 372 ? 86.627 20.950 17.448 1.00 52.69 372 VAL A N 1
ATOM 3043 C CA . VAL A 1 372 ? 87.707 21.027 18.439 1.00 52.69 372 VAL A CA 1
ATOM 3044 C C . VAL A 1 372 ? 88.281 19.628 18.635 1.00 52.69 372 VAL A C 1
ATOM 3046 O O . VAL A 1 372 ? 87.595 18.711 19.077 1.00 52.69 372 VAL A O 1
ATOM 3049 N N . ASN A 1 373 ? 89.567 19.468 18.306 1.00 50.09 373 ASN A N 1
ATOM 3050 C CA . ASN A 1 373 ? 90.344 18.233 18.474 1.00 50.09 373 ASN A CA 1
ATOM 3051 C C . ASN A 1 373 ? 89.748 16.986 17.790 1.00 50.09 373 ASN A C 1
ATOM 3053 O O . ASN A 1 373 ? 89.743 15.901 18.366 1.00 50.09 373 ASN A O 1
ATOM 3057 N N . GLY A 1 374 ? 89.261 17.134 16.555 1.00 59.06 374 GLY A N 1
ATOM 3058 C CA . GLY A 1 374 ? 88.835 16.005 15.716 1.00 59.06 374 GLY A CA 1
ATOM 3059 C C . GLY A 1 374 ? 87.486 15.384 16.086 1.00 59.06 374 GLY A C 1
ATOM 3060 O O . GLY A 1 374 ? 87.057 14.452 15.413 1.00 59.06 374 GLY A O 1
ATOM 3061 N N . ASN A 1 375 ? 86.801 15.918 17.100 1.00 51.50 375 ASN A N 1
ATOM 3062 C CA . ASN A 1 375 ? 85.419 15.575 17.404 1.00 51.50 375 ASN A CA 1
ATOM 3063 C C . ASN A 1 375 ? 84.515 16.766 17.063 1.00 51.50 375 ASN A C 1
ATOM 3065 O O . ASN A 1 375 ? 84.757 17.896 17.490 1.00 51.50 375 ASN A O 1
ATOM 3069 N N . VAL A 1 376 ? 83.480 16.496 16.269 1.00 55.03 376 VAL A N 1
ATOM 3070 C CA . VAL A 1 376 ? 82.489 17.481 15.827 1.00 55.03 376 VAL A CA 1
ATOM 3071 C C . VAL A 1 376 ? 81.446 17.653 16.933 1.00 55.03 376 VAL A C 1
ATOM 3073 O O . VAL A 1 376 ? 80.786 16.683 17.305 1.00 55.03 376 VAL A O 1
ATOM 3076 N N . PHE A 1 377 ? 81.289 18.873 17.451 1.00 57.56 377 PHE A N 1
ATOM 3077 C CA . PHE A 1 377 ? 80.259 19.210 18.437 1.00 57.56 377 PHE A CA 1
ATOM 3078 C C . PHE A 1 377 ? 79.276 20.238 17.865 1.00 57.56 377 PHE A C 1
ATOM 3080 O O . PHE A 1 377 ? 79.672 21.206 17.213 1.00 57.56 377 PHE A O 1
ATOM 3087 N N . VAL A 1 378 ? 77.987 20.007 18.122 1.00 55.31 378 VAL A N 1
ATOM 3088 C CA . VAL A 1 378 ? 76.896 20.959 17.863 1.00 55.31 378 VAL A CA 1
ATOM 3089 C C . VAL A 1 378 ? 76.899 21.989 19.001 1.00 55.31 378 VAL A C 1
ATOM 3091 O O . VAL A 1 378 ? 77.026 21.579 20.155 1.00 55.31 378 VAL A O 1
ATOM 3094 N N . ILE A 1 379 ? 76.813 23.292 18.693 1.00 55.94 379 ILE A N 1
ATOM 3095 C CA . ILE A 1 379 ? 76.694 24.353 19.720 1.00 55.94 379 ILE A CA 1
ATOM 3096 C C . ILE A 1 379 ? 75.371 24.233 20.473 1.00 55.94 379 ILE A C 1
ATOM 3098 O O . ILE A 1 379 ? 74.319 24.138 19.796 1.00 55.94 379 ILE A O 1
#

Radius of gyration: 81.32 Å; Cα contacts (8 Å, |Δi|>4): 19; chains: 1; bounding box: 179×66×252 Å

Mean predicted aligned error: 21.67 Å

pLDDT: mean 83.88, std 17.37, range [28.58, 98.62]

Sequence (379 aa):
MEMQSSQEEVKTENKKLKQELMDSKQEFKKKEQESKKKEQESKELKDELNRLKQELSKKQEAAADKALKVNMETMKIKLAQSEALCEELMEENEEIKKEVRDLEQELEELHDNFREDQASEFRGLKKELETANKNCRVLQFKLRKAEKKCELLELDRHSLDDKLREYQAAVRQDVDRSKFKELEKELSLARNLTTSLGKEVKELKEALARAEAENDSLRQSGGGTRSVTPTSQSRLSPVVKESFLGKDYEALSHELGDTMERENDLREQLKFSEEESKQARRKILALEQENETLMLQIKKLTNIVRKKTGNDEEVEKEEMSSENLKIQLELMEQEMSVLRRKVDETEKENENLQSEVKYLQEKVLNQPLIEVNGNVFVI

Foldseek 3Di:
DVVVVVVVVVVVVVVVVVVVVVVVVVVVVVVVVVVVVVVVVVVVVVVVVVVVVVVVVVVVVVVVVVVVVVVVVVVVVVVVVVVVVVVVVVVVVVVVVVVVVVVVVVVVVLVVVLVVLVVVVVVVVVVVVVVVVVVVVVVVVVVVVVVVVVVVVVVVVVVVVVVVVVVVVVVVVVVVVVVVVVVVVVVVVVVVVVVVVVVVVVVVVVVVVVVVVVVVVDVVPDDDDDDDDDDDDDDDDDDDDDDPPPVVVVVVVVVVVVVVVVVVVVVVVVVVVVVVVVVVVVVVVVVVVVVVVVVVVVVVVVVSVVSVVVCCPVVVVVVVVVVVVVVVVVVVVVVVVVVVVVVVVVVVVVVVVVVVVVVVVVVQVPQDWDDDPNDIDGD

InterPro domains:
  IPR049885 Microtubule cross-linking factor 1-3 [PTHR15742] (5-361)

Organism: Araneus ventricosus (NCBI:txid182803)

Secondary structure (DSSP, 8-state):
-HHHHHHHHHHHHHHHHHHHHHHHHHHHHHHHHHHHHHHHHHHHHHHHHHHHHHHHHHHHHHHHHHHHHHHHHHHHHHHHHHHHHHHHHHHHHHHHHHHHHHHHHHHHHHHHHHHHHHHHHHHHHHHHHHHHHHHHHHHHHHHHHHHHHHHHHHHHHHHHHHHHHHHHHHHHHHHHHHHHHHHHHHHHHHHHHHHHHHHHHHHHHHHHHHHHHHHHHHHTS-----------------------HHHHHHHHHHHHHHHHHHHHHHHHHHHHHHHHHHHHHHHHHHHHHHHHHHHHHHHHHHHHHHHHHT-HHHHHHHHHHHHHHHHHHHHHHHHHHHHHHHHHHHHHHHHHHHHHHHHHHHHHHTSPPEEETTEEE--

Solvent-accessible surface area (backbone atoms only — not comparable to full-atom values): 20799 Å² total; per-residue (Å²): 120,70,69,59,56,52,52,51,52,53,48,54,48,50,52,50,52,52,48,52,52,49,51,51,50,51,50,49,52,51,52,50,51,53,47,52,50,51,53,48,52,53,48,53,54,49,53,48,52,53,50,51,51,53,53,50,51,53,51,49,51,54,49,49,52,51,51,51,51,53,51,51,53,52,49,52,53,52,49,54,54,52,49,52,52,52,50,52,54,50,52,52,52,52,49,51,54,47,52,52,53,53,51,51,51,52,51,51,52,50,52,51,50,51,53,49,51,52,54,48,50,54,53,48,54,51,51,50,51,55,48,52,53,53,50,53,53,52,49,50,54,52,48,56,54,50,52,55,50,49,55,52,53,52,52,51,49,52,54,51,53,50,51,49,52,51,53,53,51,51,53,51,51,52,52,54,52,50,52,50,55,50,54,51,50,52,51,51,51,51,51,51,49,52,52,49,52,50,48,52,53,49,52,50,50,56,50,48,54,50,50,50,55,49,49,53,56,47,69,74,50,81,82,86,83,87,81,85,85,83,90,80,89,77,90,80,88,86,84,88,89,89,79,74,76,66,59,56,55,56,49,51,55,49,52,51,50,54,50,52,53,52,49,50,53,51,54,50,50,50,52,51,52,51,50,51,51,51,50,50,52,53,48,49,55,53,48,52,54,50,49,54,50,49,50,54,50,49,55,49,51,52,51,52,50,49,71,71,65,73,45,60,75,69,45,48,53,49,49,54,48,51,51,50,50,47,53,50,49,53,50,50,51,50,49,50,52,52,50,49,54,51,47,54,52,49,51,52,51,48,52,50,50,50,50,51,50,50,52,51,50,51,51,59,70,68,45,73,70,53,77,58,92,91,47,83,43,83,121